Protein AF-0000000082577571 (afdb_homodimer)

Sequence (510 aa):
MIDPTLSTPAEVLAAARAIVASRYPDAIFALVAGSLMRGEGTAHSDLDLIVLHDRVEASRRESFVAGGVPVEAFVHDDETLAWAIDVAATRGRPSLLALIAEATAIGRAPQRAARLKEAVAGILAKGPPPMPPAQLDALRYAITDAVQDLRGARGEAEPLAIGVLLYPLLAELALRGRGQWNATGKWVPRALARIDGALAGRFDHAFRALFASGTADAVIALAERELAPHGGMRFDGDVQVASPAWRAPAGRFGAMIDPTLSTPAEVLAAARAIVASRYPDAIFALVAGSLMRGEGTAHSDLDLIVLHDRVEASRRESFVAGGVPVEAFVHDDETLAWAIDVAATRGRPSLLALIAEATAIGRAPQRAARLKEAVAGILAKGPPPMPPAQLDALRYAITDAVQDLRGARGEAEPLAIGVLLYPLLAELALRGRGQWNATGKWVPRALARIDGALAGRFDHAFRALFASGTADAVIALAERELAPHGGMRFDGDVQVASPAWRAPAGRFGA

Nearest PDB structures (foldseek):
  6p06-assembly1_A  TM=6.325E-01  e=1.449E-07  Bacillus sp. (in: firmicutes)
  6un8-assembly1_A  TM=6.466E-01  e=3.088E-07  Staphylococcus aureus
  6nmm-assembly1_D  TM=6.406E-01  e=2.356E-07  Geobacillus stearothermophilus
  1kny-assembly1_B  TM=6.477E-01  e=8.169E-07  Staphylococcus aureus
  1kan-assembly1_B  TM=6.282E-01  e=4.862E-06  Staphylococcus aureus

Radius of gyration: 24.83 Å; Cα contacts (8 Å, |Δi|>4): 923; chains: 2; bounding box: 46×74×55 Å

Solvent-accessible surface area (backbone atoms only — not comparable to full-atom values): 26220 Å² total; per-residue (Å²): 116,43,56,83,68,67,71,41,45,68,51,46,49,52,51,50,51,51,49,41,55,71,76,41,68,75,42,45,30,34,32,43,25,45,42,44,60,69,65,64,49,53,88,69,43,42,40,36,34,39,37,32,29,84,71,59,81,44,34,33,40,37,25,33,66,55,91,42,36,41,33,38,37,40,38,26,18,67,27,34,43,49,30,51,50,50,51,29,41,73,70,20,41,45,65,68,44,50,45,50,42,68,29,47,76,46,69,82,42,60,67,53,49,50,48,35,26,50,53,37,40,49,49,59,71,71,37,34,70,77,72,53,66,70,57,50,51,51,50,35,29,52,47,35,51,40,48,45,49,52,76,64,45,54,82,66,58,24,34,36,35,31,45,42,57,37,50,60,55,51,48,37,48,60,24,41,71,70,51,37,52,38,65,59,40,55,42,35,57,54,54,36,36,71,76,32,56,66,58,29,48,50,53,50,54,16,50,35,41,20,40,56,70,44,46,51,64,52,40,50,51,49,51,51,60,66,26,46,88,74,70,32,76,40,48,72,75,41,73,48,73,52,61,64,76,56,54,34,76,80,54,80,65,67,106,116,43,56,85,69,67,72,42,46,68,50,45,50,51,51,49,52,52,49,40,55,71,77,42,67,76,42,45,31,34,33,43,25,46,43,43,60,69,66,64,49,52,89,69,43,41,42,36,34,40,36,32,30,83,72,60,81,44,35,34,40,36,24,34,65,57,91,41,38,40,34,39,36,39,39,26,17,66,27,33,43,49,29,51,50,51,51,29,40,74,71,21,41,46,64,68,43,49,45,50,41,70,29,47,76,48,70,82,40,59,67,57,50,49,48,37,26,51,53,38,39,49,50,60,73,70,37,34,69,79,72,52,66,71,58,49,50,51,49,34,28,53,48,34,51,42,48,44,48,52,76,65,45,53,81,65,58,24,34,33,34,29,46,40,56,36,49,60,53,52,49,37,47,60,25,39,70,69,52,36,52,38,66,60,40,55,42,35,56,54,54,36,36,70,76,32,58,67,59,28,48,50,52,49,52,16,50,34,42,19,42,56,72,43,46,50,62,52,41,50,51,50,50,51,59,66,27,47,88,75,72,32,76,41,48,70,74,40,72,48,73,50,61,63,76,56,53,34,74,79,55,81,62,67,104

pLDDT: mean 92.27, std 10.26, range [29.08, 98.75]

InterPro domains:
  IPR043519 Nucleotidyltransferase superfamily [G3DSA:3.30.460.10] (8-106)
  IPR043519 Nucleotidyltransferase superfamily [SSF81301] (5-82)

Secondary structure (DSSP, 8-state):
---TT--SHHHHHHHHHHHHHHH-TT-SEEEEESTTTTT---TT--EEEEEE-S--SS-EEEEEEETTEEEEEEEE-HHHHHHHHHHHHHTT--HHHHHHHHPEEEES-HHHHHHHHHHHHHHHHH-PPPPPHHHHHHHHHHHHHHHHHHHT--TTHHHHHHHHHHHHHHHHHHHHTTTPPP--TTHHHHHHHHH-HHHHHHHHHHHHHHHHH---HHHHHHHHHHHGGGTS---TTEEEEPPTT--PPTTSS--/---TT--SHHHHHHHHHHHHHHH-TT-SEEEEESTTTTT---TT--EEEEEE-S--SS-EEEEEEETTEEEEEEEE-HHHHHHHHHHHHHTT--HHHHHHHHPEEEES-HHHHHHHHHHHHHHHHH-PPPPPHHHHHHHHHHHHHHHHHHHT--TTHHHHHHHHHHHHHHHHHHHHTTTPPP--TTHHHHHHHHH-HHHHHHHHHHHHHHHHH---HHHHHHHHHHHGGGTS---TTEEEEPPTT--PPTTSS--

Organism: NCBI:txid68569

Foldseek 3Di:
DQPPPLQALVSVVVQVVVCCCVPPVQFQKKWWFWCSNVSNDDLPTAIEIETEHQDDPAWDWDWDADNSHIYIYTYYYPVNVVVVLVVCLQLLHCVSLVSLLPTDMDHDCVPVSVVVNVVSVVSQVVFHDADDPLRVLVLLAQLLVLLVCLVVPDDQVSLLVSLVSNLQSLLCLQARVVRHGGDDDPCSLVSQVVVPVVSSVLSVVQNCCCNVPVDNVSVSVSSQVSCVVVPGHDDPPDDDDDDPVPDDDPDPPHD/DQPPPLQALVSVVVQVVVCCCVPPVQFQKKWWFWCSNVSNDDLPTAIEIETEHQDDPAWDWDWDADNRHIYIYTYYYPVRLVVVLVVCLQLLHCVSLVSLLPTDMDHDCVPVSVVVNVVSVVSQVVFHDADDPLRVLVLLAQLLVLLVCLVVPDDQVSLLVSLVSNLQSLLCLQARVVRHGGDDDPCSLVSQVVVPVVSSVLSVVQSCCCNVPNDNVSVSVSSQVSCVVVPGHDDPPDDDDDDPVPDDDPDPPHD

Structure (mmCIF, N/CA/C/O backbone):
data_AF-0000000082577571-model_v1
#
loop_
_entity.id
_entity.type
_entity.pdbx_description
1 polymer 'Putative nucleotidyltransferase'
#
loop_
_atom_site.group_PDB
_atom_site.id
_atom_site.type_symbol
_atom_site.label_atom_id
_atom_site.label_alt_id
_atom_site.label_comp_id
_atom_site.label_asym_id
_atom_site.label_entity_id
_atom_site.label_seq_id
_atom_site.pdbx_PDB_ins_code
_atom_site.Cartn_x
_atom_site.Cartn_y
_atom_site.Cartn_z
_atom_site.occupancy
_atom_site.B_iso_or_equiv
_atom_site.auth_seq_id
_atom_site.auth_comp_id
_atom_site.auth_asym_id
_atom_site.auth_atom_id
_atom_site.pdbx_PDB_model_num
ATOM 1 N N . MET A 1 1 ? 14.289 -19.016 -21.547 1 29.08 1 MET A N 1
ATOM 2 C CA . MET A 1 1 ? 13.07 -18.969 -22.359 1 29.08 1 MET A CA 1
ATOM 3 C C . MET A 1 1 ? 12.133 -20.109 -22 1 29.08 1 MET A C 1
ATOM 5 O O . MET A 1 1 ? 12.57 -21.25 -21.859 1 29.08 1 MET A O 1
ATOM 9 N N . ILE A 1 2 ? 11.078 -19.844 -21.219 1 40.72 2 ILE A N 1
ATOM 10 C CA . ILE A 1 2 ? 10.195 -20.969 -20.984 1 40.72 2 ILE A CA 1
ATOM 11 C C . ILE A 1 2 ? 10.125 -21.844 -22.25 1 40.72 2 ILE A C 1
ATOM 13 O O . ILE A 1 2 ? 10.211 -21.312 -23.375 1 40.72 2 ILE A O 1
ATOM 17 N N . ASP A 1 3 ? 10.258 -23.047 -22.234 1 46.09 3 ASP A N 1
ATOM 18 C CA . ASP A 1 3 ? 9.938 -23.906 -23.375 1 46.09 3 ASP A CA 1
ATOM 19 C C . ASP A 1 3 ? 8.57 -23.547 -23.953 1 46.09 3 ASP A C 1
ATOM 21 O O . ASP A 1 3 ? 7.547 -23.703 -23.297 1 46.09 3 ASP A O 1
ATOM 25 N N . PRO A 1 4 ? 8.414 -22.5 -24.859 1 50.41 4 PRO A N 1
ATOM 26 C CA . PRO A 1 4 ? 7.184 -22.266 -25.625 1 50.41 4 PRO A CA 1
ATOM 27 C C . PRO A 1 4 ? 6.293 -23.5 -25.688 1 50.41 4 PRO A C 1
ATOM 29 O O . PRO A 1 4 ? 5.164 -23.438 -26.172 1 50.41 4 PRO A O 1
ATOM 32 N N . THR A 1 5 ? 6.773 -24.594 -25.141 1 54.16 5 THR A N 1
ATOM 33 C CA . THR A 1 5 ? 6.281 -25.875 -25.625 1 54.16 5 THR A CA 1
ATOM 34 C C . THR A 1 5 ? 5.156 -26.391 -24.719 1 54.16 5 THR A C 1
ATOM 36 O O . THR A 1 5 ? 4.504 -27.391 -25.047 1 54.16 5 THR A O 1
ATOM 39 N N . LEU A 1 6 ? 5.184 -25.703 -23.375 1 61.5 6 LEU A N 1
ATOM 40 C CA . LEU A 1 6 ? 4.031 -26.344 -22.734 1 61.5 6 LEU A CA 1
ATOM 41 C C . LEU A 1 6 ? 2.729 -25.703 -23.234 1 61.5 6 LEU A C 1
ATOM 43 O O . LEU A 1 6 ? 2.428 -24.562 -22.906 1 61.5 6 LEU A O 1
ATOM 47 N N . SER A 1 7 ? 2.176 -26.312 -24.156 1 68.31 7 SER A N 1
ATOM 48 C CA . SER A 1 7 ? 1.103 -25.703 -24.922 1 68.31 7 SER A CA 1
ATOM 49 C C . SER A 1 7 ? -0.259 -26.25 -24.516 1 68.31 7 SER A C 1
ATOM 51 O O . SER A 1 7 ? -1.289 -25.609 -24.75 1 68.31 7 SER A O 1
ATOM 53 N N . THR A 1 8 ? -0.121 -27.453 -23.719 1 80 8 THR A N 1
ATOM 54 C CA . THR A 1 8 ? -1.415 -28.031 -23.375 1 80 8 THR A CA 1
ATOM 55 C C . THR A 1 8 ? -1.542 -28.219 -21.859 1 80 8 THR A C 1
ATOM 57 O O . THR A 1 8 ? -0.54 -28.375 -21.172 1 80 8 THR A O 1
ATOM 60 N N . PRO A 1 9 ? -2.693 -28.141 -21.391 1 83.25 9 PRO A N 1
ATOM 61 C CA . PRO A 1 9 ? -2.918 -28.391 -19.953 1 83.25 9 PRO A CA 1
ATOM 62 C C . PRO A 1 9 ? -2.328 -29.719 -19.5 1 83.25 9 PRO A C 1
ATOM 64 O O . PRO A 1 9 ? -1.818 -29.828 -18.375 1 83.25 9 PRO A O 1
ATOM 67 N N . ALA A 1 10 ? -2.395 -30.703 -20.312 1 87.06 10 ALA A N 1
ATOM 68 C CA . ALA A 1 10 ? -1.856 -32 -19.953 1 87.06 10 ALA A CA 1
ATOM 69 C C . ALA A 1 10 ? -0.346 -31.953 -19.75 1 87.06 10 ALA A C 1
ATOM 71 O O . ALA A 1 10 ? 0.191 -32.594 -18.844 1 87.06 10 ALA A O 1
ATOM 72 N N . GLU A 1 11 ? 0.324 -31.188 -20.641 1 88.12 11 GLU A N 1
ATOM 73 C CA . GLU A 1 11 ? 1.77 -31.031 -20.516 1 88.12 11 GLU A CA 1
ATOM 74 C C . GLU A 1 11 ? 2.129 -30.25 -19.25 1 88.12 11 GLU A C 1
ATOM 76 O O . GLU A 1 11 ? 3.113 -30.562 -18.578 1 88.12 11 GLU A O 1
ATOM 81 N N . VAL A 1 12 ? 1.308 -29.281 -19 1 88.94 12 VAL A N 1
ATOM 82 C CA . VAL A 1 12 ? 1.514 -28.469 -17.797 1 88.94 12 VAL A CA 1
ATOM 83 C C . VAL A 1 12 ? 1.359 -29.344 -16.562 1 88.94 12 VAL A C 1
ATOM 85 O O . VAL A 1 12 ? 2.174 -29.266 -15.633 1 88.94 12 VAL A O 1
ATOM 88 N N . LEU A 1 13 ? 0.396 -30.203 -16.562 1 91.88 13 LEU A N 1
ATOM 89 C CA . LEU A 1 13 ? 0.137 -31.094 -15.422 1 91.88 13 LEU A CA 1
ATOM 90 C C . LEU A 1 13 ? 1.27 -32.094 -15.25 1 91.88 13 LEU A C 1
ATOM 92 O O . LEU A 1 13 ? 1.666 -32.406 -14.125 1 91.88 13 LEU A O 1
ATOM 96 N N . ALA A 1 14 ? 1.747 -32.594 -16.344 1 92.38 14 ALA A N 1
ATOM 97 C CA . ALA A 1 14 ? 2.867 -33.531 -16.281 1 92.38 14 ALA A CA 1
ATOM 98 C C . ALA A 1 14 ? 4.109 -32.844 -15.703 1 92.38 14 ALA A C 1
ATOM 100 O O . ALA A 1 14 ? 4.812 -33.438 -14.883 1 92.38 14 ALA A O 1
ATOM 101 N N . ALA A 1 15 ? 4.316 -31.656 -16.156 1 91.56 15 ALA A N 1
ATOM 102 C CA . ALA A 1 15 ? 5.441 -30.891 -15.625 1 91.56 15 ALA A CA 1
ATOM 103 C C . ALA A 1 15 ? 5.27 -30.641 -14.125 1 91.56 15 ALA A C 1
ATOM 105 O O . ALA A 1 15 ? 6.219 -30.781 -13.352 1 91.56 15 ALA A O 1
ATOM 106 N N . ALA A 1 16 ? 4.086 -30.281 -13.742 1 94.44 16 ALA A N 1
ATOM 107 C CA . ALA A 1 16 ? 3.791 -30.031 -12.328 1 94.44 16 ALA A CA 1
ATOM 108 C C . ALA A 1 16 ? 4.027 -31.297 -11.492 1 94.44 16 ALA A C 1
ATOM 110 O O . ALA A 1 16 ? 4.613 -31.219 -10.406 1 94.44 16 ALA A O 1
ATOM 111 N N . ARG A 1 17 ? 3.604 -32.438 -11.977 1 95.19 17 ARG A N 1
ATOM 112 C CA . ARG A 1 17 ? 3.793 -33.688 -11.273 1 95.19 17 ARG A CA 1
ATOM 113 C C . ARG A 1 17 ? 5.277 -34 -11.078 1 95.19 17 ARG A C 1
ATOM 115 O O . ARG A 1 17 ? 5.688 -34.438 -10 1 95.19 17 ARG A O 1
ATOM 122 N N . ALA A 1 18 ? 5.988 -33.719 -12.109 1 95.38 18 ALA A N 1
ATOM 123 C CA . ALA A 1 18 ? 7.426 -33.969 -12.039 1 95.38 18 ALA A CA 1
ATOM 124 C C . ALA A 1 18 ? 8.086 -33.062 -11.016 1 95.38 18 ALA A C 1
ATOM 126 O O . ALA A 1 18 ? 8.945 -33.5 -10.242 1 95.38 18 ALA A O 1
ATOM 127 N N . ILE A 1 19 ? 7.715 -31.844 -11.016 1 95.69 19 ILE A N 1
ATOM 128 C CA . ILE A 1 19 ? 8.266 -30.859 -10.094 1 95.69 19 ILE A CA 1
ATOM 129 C C . ILE A 1 19 ? 7.926 -31.25 -8.664 1 95.69 19 ILE A C 1
ATOM 131 O O . ILE A 1 19 ? 8.797 -31.234 -7.785 1 95.69 19 ILE A O 1
ATOM 135 N N . VAL A 1 20 ? 6.695 -31.594 -8.375 1 96.12 20 VAL A N 1
ATOM 136 C CA . VAL A 1 20 ? 6.25 -31.953 -7.027 1 96.12 20 VAL A CA 1
ATOM 137 C C . VAL A 1 20 ? 7 -33.219 -6.555 1 96.12 20 VAL A C 1
ATOM 139 O O . VAL A 1 20 ? 7.453 -33.25 -5.41 1 96.12 20 VAL A O 1
ATOM 142 N N . ALA A 1 21 ? 7.145 -34.156 -7.418 1 95.56 21 ALA A N 1
ATOM 143 C CA . ALA A 1 21 ? 7.82 -35.406 -7.074 1 95.56 21 ALA A CA 1
ATOM 144 C C . ALA A 1 21 ? 9.281 -35.156 -6.711 1 95.56 21 ALA A C 1
ATOM 146 O O . ALA A 1 21 ? 9.82 -35.781 -5.812 1 95.56 21 ALA A O 1
ATOM 147 N N . SER A 1 22 ? 9.906 -34.25 -7.359 1 95.75 22 SER A N 1
ATOM 148 C CA . SER A 1 22 ? 11.336 -34.031 -7.168 1 95.75 22 SER A CA 1
ATOM 149 C C . SER A 1 22 ? 11.586 -33.062 -6.008 1 95.75 22 SER A C 1
ATOM 151 O O . SER A 1 22 ? 12.469 -33.281 -5.18 1 95.75 22 SER A O 1
ATOM 153 N N . ARG A 1 23 ? 10.805 -32.062 -5.871 1 96.06 23 ARG A N 1
ATOM 154 C CA . ARG A 1 23 ? 11.109 -30.984 -4.926 1 96.06 23 ARG A CA 1
ATOM 155 C C . ARG A 1 23 ? 10.305 -31.141 -3.639 1 96.06 23 ARG A C 1
ATOM 157 O O . ARG A 1 23 ? 10.711 -30.656 -2.582 1 96.06 23 ARG A O 1
ATOM 164 N N . TYR A 1 24 ? 9.203 -31.75 -3.746 1 97.06 24 TYR A N 1
ATOM 165 C CA . TYR A 1 24 ? 8.32 -31.891 -2.594 1 97.06 24 TYR A CA 1
ATOM 166 C C . TYR A 1 24 ? 7.852 -33.344 -2.447 1 97.06 24 TYR A C 1
ATOM 168 O O . TYR A 1 24 ? 6.652 -33.594 -2.373 1 97.06 24 TYR A O 1
ATOM 176 N N . PRO A 1 25 ? 8.695 -34.281 -2.281 1 95.38 25 PRO A N 1
ATOM 177 C CA . PRO A 1 25 ? 8.328 -35.688 -2.266 1 95.38 25 PRO A CA 1
ATOM 178 C C . PRO A 1 25 ? 7.422 -36.062 -1.087 1 95.38 25 PRO A C 1
ATOM 180 O O . PRO A 1 25 ? 6.652 -37.031 -1.166 1 95.38 25 PRO A O 1
ATOM 183 N N . ASP A 1 26 ? 7.398 -35.25 -0.063 1 95.25 26 ASP A N 1
ATOM 184 C CA . ASP A 1 26 ? 6.637 -35.594 1.137 1 95.25 26 ASP A CA 1
ATOM 185 C C . ASP A 1 26 ? 5.312 -34.844 1.182 1 95.25 26 ASP A C 1
ATOM 187 O O . ASP A 1 26 ? 4.605 -34.875 2.191 1 95.25 26 ASP A O 1
ATOM 191 N N . ALA A 1 27 ? 4.992 -34.156 0.157 1 96.69 27 ALA A N 1
ATOM 192 C CA . ALA A 1 27 ? 3.732 -33.438 0.117 1 96.69 27 ALA A CA 1
ATOM 193 C C . ALA A 1 27 ? 2.541 -34.375 0.156 1 96.69 27 ALA A C 1
ATOM 195 O O . ALA A 1 27 ? 2.57 -35.438 -0.464 1 96.69 27 ALA A O 1
ATOM 196 N N . ILE A 1 28 ? 1.492 -34.031 0.86 1 95.38 28 ILE A N 1
ATOM 197 C CA . ILE A 1 28 ? 0.239 -34.781 0.84 1 95.38 28 ILE A CA 1
ATOM 198 C C . ILE A 1 28 ? -0.412 -34.656 -0.536 1 95.38 28 ILE A C 1
ATOM 2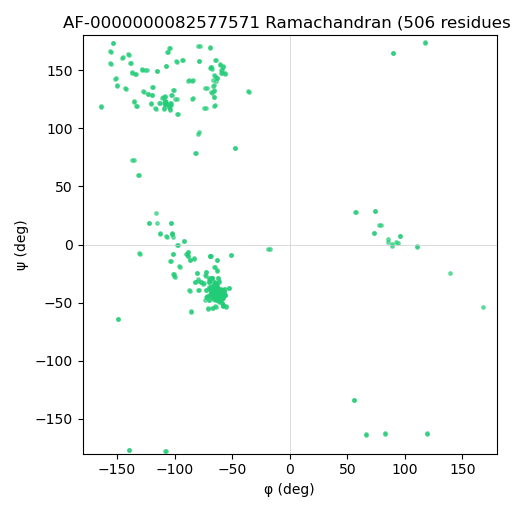00 O O . ILE A 1 28 ? -0.717 -35.656 -1.177 1 95.38 28 ILE A O 1
ATOM 204 N N . PHE A 1 29 ? -0.589 -33.5 -0.932 1 96.12 29 PHE A N 1
ATOM 205 C CA . PHE A 1 29 ? -1.029 -33.188 -2.285 1 96.12 29 PHE A CA 1
ATOM 206 C C . PHE A 1 29 ? -0.547 -31.797 -2.701 1 96.12 29 PHE A C 1
ATOM 208 O O . PHE A 1 29 ? 0.044 -31.078 -1.898 1 96.12 29 PHE A O 1
ATOM 215 N N . ALA A 1 30 ? -0.778 -31.469 -3.953 1 97.38 30 ALA A N 1
ATOM 216 C CA . ALA A 1 30 ? -0.509 -30.141 -4.5 1 97.38 30 ALA A CA 1
ATOM 217 C C . ALA A 1 30 ? -1.652 -29.688 -5.395 1 97.38 30 ALA A C 1
ATOM 219 O O . ALA A 1 30 ? -2.369 -30.5 -5.977 1 97.38 30 ALA A O 1
ATOM 220 N N . LEU A 1 31 ? -1.828 -28.453 -5.398 1 96.81 31 LEU A N 1
ATOM 221 C CA . LEU A 1 31 ? -2.787 -27.797 -6.289 1 96.81 31 LEU A CA 1
ATOM 222 C C . LEU A 1 31 ? -2.072 -27.016 -7.375 1 96.81 31 LEU A C 1
ATOM 224 O O . LEU A 1 31 ? -1.201 -26.188 -7.078 1 96.81 31 LEU A O 1
ATOM 228 N N . VAL A 1 32 ? -2.463 -27.297 -8.602 1 95.44 32 VAL A N 1
ATOM 229 C CA . VAL A 1 32 ? -1.821 -26.672 -9.758 1 95.44 32 VAL A CA 1
ATOM 230 C C . VAL A 1 32 ? -2.775 -25.672 -10.398 1 95.44 32 VAL A C 1
ATOM 232 O O . VAL A 1 32 ? -3.912 -26.016 -10.742 1 95.44 32 VAL A O 1
ATOM 235 N N . ALA A 1 33 ? -2.32 -24.484 -10.445 1 92.19 33 ALA A N 1
ATOM 236 C CA . ALA A 1 33 ? -3.127 -23.422 -11.047 1 92.19 33 ALA A CA 1
ATOM 237 C C . ALA A 1 33 ? -2.264 -22.484 -11.875 1 92.19 33 ALA A C 1
ATOM 239 O O . ALA A 1 33 ? -1.093 -22.781 -12.141 1 92.19 33 ALA A O 1
ATOM 240 N N . GLY A 1 34 ? -2.912 -21.422 -12.414 1 83.62 34 GLY A N 1
ATOM 241 C CA . GLY A 1 34 ? -2.213 -20.422 -13.203 1 83.62 34 GLY A CA 1
ATOM 242 C C . GLY A 1 34 ? -2.693 -20.344 -14.641 1 83.62 34 GLY A C 1
ATOM 243 O O . GLY A 1 34 ? -3.49 -21.172 -15.07 1 83.62 34 GLY A O 1
ATOM 244 N N . SER A 1 35 ? -2.158 -19.375 -15.273 1 79.38 35 SER A N 1
ATOM 245 C CA . SER A 1 35 ? -2.625 -19.078 -16.625 1 79.38 35 SER A CA 1
ATOM 246 C C . SER A 1 35 ? -2.258 -20.203 -17.594 1 79.38 35 SER A C 1
ATOM 248 O O . SER A 1 35 ? -2.961 -20.438 -18.578 1 79.38 35 SER A O 1
ATOM 250 N N . LEU A 1 36 ? -1.186 -20.891 -17.328 1 76.81 36 LEU A N 1
ATOM 251 C CA . LEU A 1 36 ? -0.777 -22.016 -18.172 1 76.81 36 LEU A CA 1
ATOM 252 C C . LEU A 1 36 ? -1.822 -23.125 -18.141 1 76.81 36 LEU A C 1
ATOM 254 O O . LEU A 1 36 ? -2.115 -23.734 -19.172 1 76.81 36 LEU A O 1
ATOM 258 N N . MET A 1 37 ? -2.365 -23.266 -16.984 1 79.25 37 MET A N 1
ATOM 259 C CA . MET A 1 37 ? -3.357 -24.328 -16.812 1 79.25 37 MET A CA 1
ATOM 260 C C . MET A 1 37 ? -4.664 -23.969 -17.516 1 79.25 37 MET A C 1
ATOM 262 O O . MET A 1 37 ? -5.402 -24.844 -17.953 1 79.25 37 MET A O 1
ATOM 266 N N . ARG A 1 38 ? -4.871 -22.625 -17.703 1 74.75 38 ARG A N 1
ATOM 267 C CA . ARG A 1 38 ? -6.109 -22.172 -18.312 1 74.75 38 ARG A CA 1
ATOM 268 C C . ARG A 1 38 ? -5.957 -22.047 -19.828 1 74.75 38 ARG A C 1
ATOM 270 O O . ARG A 1 38 ? -6.898 -21.672 -20.531 1 74.75 38 ARG A O 1
ATOM 277 N N . GLY A 1 39 ? -4.844 -22.406 -20.297 1 71.19 39 GLY A N 1
ATOM 278 C CA . GLY A 1 39 ? -4.605 -22.266 -21.719 1 71.19 39 GLY A CA 1
ATOM 279 C C . GLY A 1 39 ? -4.387 -20.812 -22.141 1 71.19 39 GLY A C 1
ATOM 280 O O . GLY A 1 39 ? -4.523 -20.484 -23.328 1 71.19 39 GLY A O 1
ATOM 281 N N . GLU A 1 40 ? -4.242 -19.938 -21.234 1 68.94 40 GLU A N 1
ATOM 282 C CA . GLU A 1 40 ? -4.047 -18.516 -21.484 1 68.94 40 GLU A CA 1
ATOM 283 C C . GLU A 1 40 ? -2.588 -18.109 -21.297 1 68.94 40 GLU A C 1
ATOM 285 O O . GLU A 1 40 ? -2.281 -16.938 -21.125 1 68.94 40 GLU A O 1
ATOM 290 N N . GLY A 1 41 ? -1.804 -19.078 -21.328 1 66 41 GLY A N 1
ATOM 291 C CA . GLY A 1 41 ? -0.398 -18.859 -21.031 1 66 41 GLY A CA 1
ATOM 292 C C . GLY A 1 41 ? 0.315 -18.031 -22.078 1 66 41 GLY A C 1
ATOM 293 O O . GLY A 1 41 ? -0.039 -18.078 -23.266 1 66 41 GLY A O 1
ATOM 294 N N . THR A 1 42 ? 1.012 -17.031 -21.547 1 66.5 42 THR A N 1
ATOM 295 C CA . THR A 1 42 ? 1.965 -16.312 -22.391 1 66.5 42 THR A CA 1
ATOM 296 C C . THR A 1 42 ? 3.395 -16.75 -22.062 1 66.5 42 THR A C 1
ATOM 298 O O . THR A 1 42 ? 3.617 -17.562 -21.188 1 66.5 42 THR A O 1
ATOM 301 N N . ALA A 1 43 ? 4.305 -16.328 -22.922 1 64.31 43 ALA A N 1
ATOM 302 C CA . ALA A 1 43 ? 5.719 -16.625 -22.719 1 64.31 43 ALA A CA 1
ATOM 303 C C . ALA A 1 43 ? 6.172 -16.25 -21.312 1 64.31 43 ALA A C 1
ATOM 305 O O . ALA A 1 43 ? 7.199 -16.734 -20.844 1 64.31 43 ALA A O 1
ATOM 306 N N . HIS A 1 44 ? 5.289 -15.562 -20.578 1 68.5 44 HIS A N 1
ATOM 307 C CA . HIS A 1 44 ? 5.723 -15.047 -19.281 1 68.5 44 HIS A CA 1
ATOM 308 C C . HIS A 1 44 ? 4.84 -15.578 -18.156 1 68.5 44 HIS A C 1
ATOM 310 O O . HIS A 1 44 ? 4.902 -15.078 -17.031 1 68.5 44 HIS A O 1
ATOM 316 N N . SER A 1 45 ? 4.176 -16.625 -18.531 1 77.75 45 SER A N 1
ATOM 317 C CA . SER A 1 45 ? 3.279 -17.172 -17.531 1 77.75 45 SER A CA 1
ATOM 318 C C . SER A 1 45 ? 4.02 -18.109 -16.578 1 77.75 45 SER A C 1
ATOM 320 O O . SER A 1 45 ? 4.992 -18.766 -16.969 1 77.75 45 SER A O 1
ATOM 322 N N . ASP A 1 46 ? 3.6 -17.984 -15.328 1 82.88 46 ASP A N 1
ATOM 323 C CA . ASP A 1 46 ? 4.18 -18.891 -14.336 1 82.88 46 ASP A CA 1
ATOM 324 C C . ASP A 1 46 ? 3.168 -19.938 -13.898 1 82.88 46 ASP A C 1
ATOM 326 O O . ASP A 1 46 ? 1.981 -19.844 -14.211 1 82.88 46 ASP A O 1
ATOM 330 N N . LEU A 1 47 ? 3.768 -21.078 -13.477 1 90.19 47 LEU A N 1
ATOM 331 C CA . LEU A 1 47 ? 2.996 -22.125 -12.82 1 90.19 47 LEU A CA 1
ATOM 332 C C . LEU A 1 47 ? 2.848 -21.828 -11.328 1 90.19 47 LEU A C 1
ATOM 334 O O . LEU A 1 47 ? 3.84 -21.578 -10.641 1 90.19 47 LEU A O 1
ATOM 338 N N . ASP A 1 48 ? 1.601 -21.812 -10.859 1 94.25 48 ASP A N 1
ATOM 339 C CA . ASP A 1 48 ? 1.35 -21.641 -9.43 1 94.25 48 ASP A CA 1
ATOM 340 C C . ASP A 1 48 ? 1.068 -22.984 -8.766 1 94.25 48 ASP A C 1
ATOM 342 O O . ASP A 1 48 ? 0.207 -23.734 -9.219 1 94.25 48 ASP A O 1
ATOM 346 N N . LEU A 1 49 ? 1.831 -23.25 -7.762 1 96.19 49 LEU A N 1
ATOM 347 C CA . LEU A 1 49 ? 1.665 -24.484 -7 1 96.19 49 LEU A CA 1
ATOM 348 C C . LEU A 1 49 ? 1.347 -24.188 -5.539 1 96.19 49 LEU A C 1
ATOM 350 O O . LEU A 1 49 ? 1.99 -23.328 -4.922 1 96.19 49 LEU A O 1
ATOM 354 N N . ILE A 1 50 ? 0.348 -24.766 -5.043 1 97.44 50 ILE A N 1
ATOM 355 C CA . ILE A 1 50 ? 0.151 -24.828 -3.598 1 97.44 50 ILE A CA 1
ATOM 356 C C . ILE A 1 50 ? 0.492 -26.234 -3.096 1 97.44 50 ILE A C 1
ATOM 358 O O . ILE A 1 50 ? -0.122 -27.219 -3.516 1 97.44 50 ILE A O 1
ATOM 362 N N . VAL A 1 51 ? 1.443 -26.312 -2.266 1 97.75 51 VAL A N 1
ATOM 363 C CA . VAL A 1 51 ? 1.936 -27.594 -1.771 1 97.75 51 VAL A CA 1
ATOM 364 C C . VAL A 1 51 ? 1.533 -27.781 -0.31 1 97.75 51 VAL A C 1
ATOM 366 O O . VAL A 1 51 ? 1.872 -26.953 0.541 1 97.75 51 VAL A O 1
ATOM 369 N N . LEU A 1 52 ? 0.854 -28.828 -0.028 1 97.19 52 LEU A N 1
ATOM 370 C CA . LEU A 1 52 ? 0.393 -29.094 1.33 1 97.19 52 LEU A CA 1
ATOM 371 C C . LEU A 1 52 ? 1.184 -30.234 1.954 1 97.19 52 LEU A C 1
ATOM 373 O O . LEU A 1 52 ? 1.21 -31.344 1.415 1 97.19 52 LEU A O 1
ATOM 377 N N . HIS A 1 53 ? 1.781 -29.953 3.027 1 96.31 53 HIS A N 1
ATOM 378 C CA . HIS A 1 53 ? 2.488 -30.922 3.846 1 96.31 53 HIS A CA 1
ATOM 379 C C . HIS A 1 53 ? 1.707 -31.25 5.113 1 96.31 53 HIS A C 1
ATOM 381 O O . HIS A 1 53 ? 0.742 -30.562 5.449 1 96.31 53 HIS A O 1
ATOM 387 N N . ASP A 1 54 ? 2.172 -32.312 5.688 1 94.31 54 ASP A N 1
ATOM 388 C CA . ASP A 1 54 ? 1.59 -32.656 6.984 1 94.31 54 ASP A CA 1
ATOM 389 C C . ASP A 1 54 ? 1.888 -31.547 8 1 94.31 54 ASP A C 1
ATOM 391 O O . ASP A 1 54 ? 0.999 -31.125 8.75 1 94.31 54 ASP A O 1
ATOM 395 N N . ARG A 1 55 ? 3.098 -31.156 8.031 1 95.19 55 ARG A N 1
ATOM 396 C CA . ARG A 1 55 ? 3.545 -30.109 8.945 1 95.19 55 ARG A CA 1
ATOM 397 C C . ARG A 1 55 ? 4.723 -29.328 8.359 1 95.19 55 ARG A C 1
ATOM 399 O O . ARG A 1 55 ? 5.617 -29.922 7.754 1 95.19 55 ARG A O 1
ATOM 406 N N . VAL A 1 56 ? 4.668 -28 8.5 1 96.56 56 VAL A N 1
ATOM 407 C CA . VAL A 1 56 ? 5.816 -27.156 8.195 1 96.56 56 VAL A CA 1
ATOM 408 C C . VAL A 1 56 ? 6.117 -26.234 9.383 1 96.56 56 VAL A C 1
ATOM 410 O O . VAL A 1 56 ? 5.223 -25.922 10.164 1 96.56 56 VAL A O 1
ATOM 413 N N . GLU A 1 57 ? 7.344 -25.875 9.555 1 96.44 57 GLU A N 1
ATOM 414 C CA . GLU A 1 57 ? 7.699 -24.906 10.602 1 96.44 57 GLU A CA 1
ATOM 415 C C . GLU A 1 57 ? 7.043 -23.562 10.359 1 96.44 57 GLU A C 1
ATOM 417 O O . GLU A 1 57 ? 6.504 -22.938 11.281 1 96.44 57 GLU A O 1
ATOM 422 N N . ALA A 1 58 ? 7.09 -23.109 9.164 1 97.38 58 ALA A N 1
ATOM 423 C CA . ALA A 1 58 ? 6.473 -21.875 8.672 1 97.38 58 ALA A CA 1
ATOM 424 C C . ALA A 1 58 ? 6.117 -22 7.195 1 97.38 58 ALA A C 1
ATOM 426 O O . ALA A 1 58 ? 6.805 -22.688 6.434 1 97.38 58 ALA A O 1
ATOM 427 N N . SER A 1 59 ? 5.027 -21.422 6.871 1 97.69 59 SER A N 1
ATOM 428 C CA . SER A 1 59 ? 4.73 -21.391 5.441 1 97.69 59 SER A CA 1
ATOM 429 C C . SER A 1 59 ? 5.762 -20.547 4.684 1 97.69 59 SER A C 1
ATOM 431 O O . SER A 1 59 ? 6.469 -19.734 5.277 1 97.69 59 SER A O 1
ATOM 433 N N . ARG A 1 60 ? 5.84 -20.797 3.418 1 97.5 60 ARG A N 1
ATOM 434 C CA . ARG A 1 60 ? 6.789 -20.047 2.607 1 97.5 60 ARG A CA 1
ATOM 435 C C . ARG A 1 60 ? 6.352 -20.016 1.145 1 97.5 60 ARG A C 1
ATOM 437 O O . ARG A 1 60 ? 5.598 -20.875 0.698 1 97.5 60 ARG A O 1
ATOM 444 N N . ARG A 1 61 ? 6.809 -19.016 0.447 1 97.12 61 ARG A N 1
ATOM 445 C CA . ARG A 1 61 ? 6.699 -18.906 -1.004 1 97.12 61 ARG A CA 1
ATOM 446 C C . ARG A 1 61 ? 8.062 -19.062 -1.668 1 97.12 61 ARG A C 1
ATOM 448 O O . ARG A 1 61 ? 9.023 -18.391 -1.287 1 97.12 61 ARG A O 1
ATOM 455 N N . GLU A 1 62 ? 8.109 -19.953 -2.596 1 97.12 62 GLU A N 1
ATOM 456 C CA . GLU A 1 62 ? 9.328 -20.203 -3.367 1 97.12 62 GLU A CA 1
ATOM 457 C C . GLU A 1 62 ? 9.102 -19.953 -4.852 1 97.12 62 GLU A C 1
ATOM 459 O O . GLU A 1 62 ? 8.047 -20.297 -5.398 1 97.12 62 GLU A O 1
ATOM 464 N N . SER A 1 63 ? 10.023 -19.297 -5.43 1 96.5 63 SER A N 1
ATOM 465 C CA . SER A 1 63 ? 10 -19.094 -6.875 1 96.5 63 SER A CA 1
ATOM 466 C C . SER A 1 63 ? 11.266 -19.625 -7.527 1 96.5 63 SER A C 1
ATOM 468 O O . SER A 1 63 ? 12.375 -19.375 -7.055 1 96.5 63 SER A O 1
ATOM 470 N N . PHE A 1 64 ? 11.078 -20.438 -8.57 1 95.88 64 PHE A N 1
ATOM 471 C CA . PHE A 1 64 ? 12.203 -21.062 -9.25 1 95.88 64 PHE A CA 1
ATOM 472 C C . PHE A 1 64 ? 11.828 -21.422 -10.68 1 95.88 64 PHE A C 1
ATOM 474 O O . PHE A 1 64 ? 10.664 -21.328 -11.07 1 95.88 64 PHE A O 1
ATOM 481 N N . VAL A 1 65 ? 12.867 -21.734 -11.438 1 93.69 65 VAL A N 1
ATOM 482 C CA . VAL A 1 65 ? 12.656 -22.219 -12.805 1 93.69 65 VAL A CA 1
ATOM 483 C C . VAL A 1 65 ? 12.969 -23.703 -12.875 1 93.69 65 VAL A C 1
ATOM 485 O O . VAL A 1 65 ? 14.039 -24.141 -12.438 1 93.69 65 VAL A O 1
ATOM 488 N N . ALA A 1 66 ? 12.016 -24.422 -13.25 1 91.19 66 ALA A N 1
ATOM 489 C CA . ALA A 1 66 ? 12.188 -25.859 -13.461 1 91.19 66 ALA A CA 1
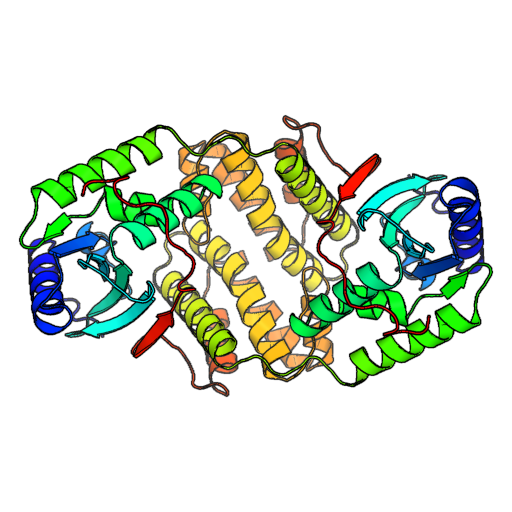ATOM 490 C C . ALA A 1 66 ? 11.859 -26.234 -14.898 1 91.19 66 ALA A C 1
ATOM 492 O O . ALA A 1 66 ? 10.742 -26.031 -15.367 1 91.19 66 ALA A O 1
ATOM 493 N N . GLY A 1 67 ? 12.836 -26.828 -15.602 1 85.81 67 GLY A N 1
ATOM 494 C CA . GLY A 1 67 ? 12.633 -27.188 -17 1 85.81 67 GLY A CA 1
ATOM 495 C C . GLY A 1 67 ? 12.242 -26 -17.859 1 85.81 67 GLY A C 1
ATOM 496 O O . GLY A 1 67 ? 11.383 -26.109 -18.734 1 85.81 67 GLY A O 1
ATOM 497 N N . GLY A 1 68 ? 12.633 -24.844 -17.5 1 85 68 GLY A N 1
ATOM 498 C CA . GLY A 1 68 ? 12.352 -23.656 -18.266 1 85 68 GLY A CA 1
ATOM 499 C C . GLY A 1 68 ? 11.039 -22.984 -17.891 1 85 68 GLY A C 1
ATOM 500 O O . GLY A 1 68 ? 10.688 -21.938 -18.422 1 85 68 GLY A O 1
ATOM 501 N N . VAL A 1 69 ? 10.359 -23.594 -16.953 1 85.81 69 VAL A N 1
ATOM 502 C CA . VAL A 1 69 ? 9.062 -23.078 -16.547 1 85.81 69 VAL A CA 1
ATOM 503 C C . VAL A 1 69 ? 9.188 -22.344 -15.219 1 85.81 69 VAL A C 1
ATOM 505 O O . VAL A 1 69 ? 9.641 -22.906 -14.227 1 85.81 69 VAL A O 1
ATOM 508 N N . PRO A 1 70 ? 8.852 -21.062 -15.227 1 92 70 PRO A N 1
ATOM 509 C CA . PRO A 1 70 ? 8.797 -20.391 -13.93 1 92 70 PRO A CA 1
ATOM 510 C C . PRO A 1 70 ? 7.699 -20.938 -13.023 1 92 70 PRO A C 1
ATOM 512 O O . PRO A 1 70 ? 6.57 -21.141 -13.469 1 92 70 PRO A O 1
ATOM 515 N N . VAL A 1 71 ? 8.062 -21.203 -11.781 1 94.19 71 VAL A N 1
ATOM 516 C CA . VAL A 1 71 ? 7.133 -21.781 -10.82 1 94.19 71 VAL A CA 1
ATOM 517 C C . VAL A 1 71 ? 7.098 -20.922 -9.547 1 94.19 71 VAL A C 1
ATOM 519 O O . VAL A 1 71 ? 8.141 -20.484 -9.062 1 94.19 71 VAL A O 1
ATOM 522 N N . GLU A 1 72 ? 5.965 -20.625 -9.117 1 95.81 72 GLU A N 1
ATOM 523 C CA . GLU A 1 72 ? 5.738 -20.078 -7.777 1 95.81 72 GLU A CA 1
ATOM 524 C C . GLU A 1 72 ? 5.039 -21.109 -6.883 1 95.81 72 GLU A C 1
ATOM 526 O O . GLU A 1 72 ? 3.906 -21.516 -7.16 1 95.81 72 GLU A O 1
ATOM 531 N N . ALA A 1 73 ? 5.734 -21.484 -5.855 1 97.12 73 ALA A N 1
ATOM 532 C CA . ALA A 1 73 ? 5.211 -22.531 -4.965 1 97.12 73 ALA A CA 1
ATOM 533 C C . ALA A 1 73 ? 4.891 -21.953 -3.586 1 97.12 73 ALA A C 1
ATOM 535 O O . ALA A 1 73 ? 5.746 -21.328 -2.949 1 97.12 73 ALA A O 1
ATOM 536 N N . PHE A 1 74 ? 3.658 -22.094 -3.195 1 98 74 PHE A N 1
ATOM 537 C CA . PHE A 1 74 ? 3.215 -21.75 -1.848 1 98 74 PHE A CA 1
ATOM 538 C C . PHE A 1 74 ? 3.162 -23 -0.965 1 98 74 PHE A C 1
ATOM 540 O O . PHE A 1 74 ? 2.297 -23.859 -1.146 1 98 74 PHE A O 1
ATOM 547 N N . VAL A 1 75 ? 4.031 -23.047 -0.011 1 98.31 75 VAL A N 1
ATOM 548 C CA . VAL A 1 75 ? 4.211 -24.25 0.797 1 98.31 75 VAL A CA 1
ATOM 549 C C . VAL A 1 75 ? 3.549 -24.062 2.16 1 98.31 75 VAL A C 1
ATOM 551 O O . VAL A 1 75 ? 3.887 -23.141 2.896 1 98.31 75 VAL A O 1
ATOM 554 N N . HIS A 1 76 ? 2.631 -24.969 2.42 1 97.94 76 HIS A N 1
ATOM 555 C CA . HIS A 1 76 ? 1.807 -24.828 3.617 1 97.94 76 HIS A CA 1
ATOM 556 C C . HIS A 1 76 ? 1.586 -26.188 4.285 1 97.94 76 HIS A C 1
ATOM 558 O O . HIS A 1 76 ? 1.853 -27.234 3.688 1 97.94 76 HIS A O 1
ATOM 564 N N . ASP A 1 77 ? 1.166 -26.172 5.492 1 96.69 77 ASP A N 1
ATOM 565 C CA . ASP A 1 77 ? 0.344 -27.219 6.102 1 96.69 77 ASP A CA 1
ATOM 566 C C . ASP A 1 77 ? -1.089 -26.734 6.309 1 96.69 77 ASP A C 1
ATOM 568 O O . ASP A 1 77 ? -1.448 -25.641 5.883 1 96.69 77 ASP A O 1
ATOM 572 N N . ASP A 1 78 ? -1.915 -27.547 6.887 1 95.38 78 ASP A N 1
ATOM 573 C CA . ASP A 1 78 ? -3.334 -27.234 7.027 1 95.38 78 ASP A CA 1
ATOM 574 C C . ASP A 1 78 ? -3.539 -25.938 7.82 1 95.38 78 ASP A C 1
ATOM 576 O O . ASP A 1 78 ? -4.359 -25.094 7.445 1 95.38 78 ASP A O 1
ATOM 580 N N . GLU A 1 79 ? -2.836 -25.75 8.859 1 96.81 79 GLU A N 1
ATOM 581 C CA . GLU A 1 79 ? -3.035 -24.625 9.758 1 96.81 79 GLU A CA 1
ATOM 582 C C . GLU A 1 79 ? -2.574 -23.312 9.125 1 96.81 79 GLU A C 1
ATOM 584 O O . GLU A 1 79 ? -3.248 -22.297 9.234 1 96.81 79 GLU A O 1
ATOM 589 N N . THR A 1 80 ? -1.386 -23.375 8.492 1 97.56 80 THR A N 1
ATOM 590 C CA . THR A 1 80 ? -0.87 -22.156 7.867 1 97.56 80 THR A CA 1
ATOM 591 C C . THR A 1 80 ? -1.718 -21.766 6.66 1 97.56 80 THR A C 1
ATOM 593 O O . THR A 1 80 ? -1.923 -20.578 6.395 1 97.56 80 THR A O 1
ATOM 596 N N . LEU A 1 81 ? -2.209 -22.75 5.93 1 97.38 81 LEU A N 1
ATOM 597 C CA . LEU A 1 81 ? -3.068 -22.453 4.785 1 97.38 81 LEU A CA 1
ATOM 598 C C . LEU A 1 81 ? -4.402 -21.875 5.242 1 97.38 81 LEU A C 1
ATOM 600 O O . LEU A 1 81 ? -4.895 -20.906 4.648 1 97.38 81 LEU A O 1
ATOM 604 N N . ALA A 1 82 ? -4.934 -22.469 6.273 1 96.81 82 ALA A N 1
ATOM 605 C CA . ALA A 1 82 ? -6.191 -21.953 6.816 1 96.81 82 ALA A CA 1
ATOM 606 C C . ALA A 1 82 ? -6.051 -20.5 7.254 1 96.81 82 ALA A C 1
ATOM 608 O O . ALA A 1 82 ? -6.938 -19.688 7 1 96.81 82 ALA A O 1
ATOM 609 N N . TRP A 1 83 ? -4.98 -20.234 7.855 1 97.06 83 TRP A N 1
ATOM 610 C CA . TRP A 1 83 ? -4.699 -18.875 8.266 1 97.06 83 TRP A CA 1
ATOM 611 C C . TRP A 1 83 ? -4.625 -17.938 7.062 1 97.06 83 TRP A C 1
ATOM 613 O O . TRP A 1 83 ? -5.219 -16.859 7.062 1 97.06 83 TRP A O 1
ATOM 623 N N . ALA A 1 84 ? -3.902 -18.297 6.082 1 97.44 84 ALA A N 1
ATOM 624 C CA . ALA A 1 84 ? -3.74 -17.5 4.875 1 97.44 84 ALA A CA 1
ATOM 625 C C . ALA A 1 84 ? -5.086 -17.25 4.199 1 97.44 84 ALA A C 1
ATOM 627 O O . ALA A 1 84 ? -5.348 -16.141 3.713 1 97.44 84 ALA A O 1
ATOM 628 N N . ILE A 1 85 ? -5.91 -18.25 4.191 1 97 85 ILE A N 1
ATOM 629 C CA . ILE A 1 85 ? -7.242 -18.141 3.602 1 97 85 ILE A CA 1
ATOM 630 C C . ILE A 1 85 ? -8.078 -17.141 4.398 1 97 85 ILE A C 1
ATOM 632 O O . ILE A 1 85 ? -8.727 -16.266 3.82 1 97 85 ILE A O 1
ATOM 636 N N . ASP A 1 86 ? -8.008 -17.25 5.684 1 95.88 86 ASP A N 1
ATOM 637 C CA . ASP A 1 86 ? -8.766 -16.344 6.551 1 95.88 86 ASP A CA 1
ATOM 638 C C . ASP A 1 86 ? -8.32 -14.898 6.363 1 95.88 86 ASP A C 1
ATOM 640 O O . ASP A 1 86 ? -9.148 -13.992 6.266 1 95.88 86 ASP A O 1
ATOM 644 N N . VAL A 1 87 ? -7.059 -14.758 6.309 1 96.19 87 VAL A N 1
ATOM 645 C CA . VAL A 1 87 ? -6.508 -13.414 6.145 1 96.19 87 VAL A CA 1
ATOM 646 C C . VAL A 1 87 ? -6.91 -12.852 4.785 1 96.19 87 VAL A C 1
ATOM 648 O O . VAL A 1 87 ? -7.34 -11.695 4.688 1 96.19 87 VAL A O 1
ATOM 651 N N . ALA A 1 88 ? -6.754 -13.625 3.76 1 96.56 88 ALA A N 1
ATOM 652 C CA . ALA A 1 88 ? -7.133 -13.188 2.42 1 96.56 88 ALA A CA 1
ATOM 653 C C . ALA A 1 88 ? -8.609 -12.797 2.365 1 96.56 88 ALA A C 1
ATOM 655 O O . ALA A 1 88 ? -8.961 -11.75 1.823 1 96.56 88 ALA A O 1
ATOM 656 N N . ALA A 1 89 ? -9.43 -13.594 2.969 1 96.19 89 ALA A N 1
ATOM 657 C CA . ALA A 1 89 ? -10.867 -13.344 2.975 1 96.19 89 ALA A CA 1
ATOM 658 C C . ALA A 1 89 ? -11.195 -12.07 3.758 1 96.19 89 ALA A C 1
ATOM 660 O O . ALA A 1 89 ? -11.984 -11.242 3.301 1 96.19 89 ALA A O 1
ATOM 661 N N . THR A 1 90 ? -10.586 -11.938 4.887 1 94.62 90 THR A N 1
ATOM 662 C CA . THR A 1 90 ? -10.836 -10.789 5.75 1 94.62 90 THR A CA 1
ATOM 663 C C . THR A 1 90 ? -10.414 -9.492 5.07 1 94.62 90 THR A C 1
ATOM 665 O O . THR A 1 90 ? -11.086 -8.469 5.199 1 94.62 90 THR A O 1
ATOM 668 N N . ARG A 1 91 ? -9.383 -9.562 4.301 1 93.69 91 ARG A N 1
ATOM 669 C CA . ARG A 1 91 ? -8.852 -8.383 3.633 1 93.69 91 ARG A CA 1
ATOM 670 C C . ARG A 1 91 ? -9.531 -8.164 2.283 1 93.69 91 ARG A C 1
ATOM 672 O O . ARG A 1 91 ? -9.242 -7.188 1.589 1 93.69 91 ARG A O 1
ATOM 679 N N . GLY A 1 92 ? -10.336 -9.117 1.949 1 96.62 92 GLY A N 1
ATOM 680 C CA . GLY A 1 92 ? -11.055 -9.023 0.688 1 96.62 92 GLY A CA 1
ATOM 681 C C . GLY A 1 92 ? -10.172 -9.281 -0.521 1 96.62 92 GLY A C 1
ATOM 682 O O . GLY A 1 92 ? -10.375 -8.68 -1.579 1 96.62 92 GLY A O 1
ATOM 683 N N . ARG A 1 93 ? -9.195 -10.023 -0.431 1 95.75 93 ARG A N 1
ATOM 684 C CA . ARG A 1 93 ? -8.281 -10.344 -1.521 1 95.75 93 ARG A CA 1
ATOM 685 C C . ARG A 1 93 ? -8.547 -11.75 -2.059 1 95.75 93 ARG A C 1
ATOM 687 O O . ARG A 1 93 ? -8.234 -12.742 -1.398 1 95.75 93 ARG A O 1
ATOM 694 N N . PRO A 1 94 ? -8.938 -11.859 -3.234 1 96.19 94 PRO A N 1
ATOM 695 C CA . PRO A 1 94 ? -9.422 -13.148 -3.725 1 96.19 94 PRO A CA 1
ATOM 696 C C . PRO A 1 94 ? -8.305 -14.008 -4.316 1 96.19 94 PRO A C 1
ATOM 698 O O . PRO A 1 94 ? -8.516 -15.195 -4.598 1 96.19 94 PRO A O 1
ATOM 701 N N . SER A 1 95 ? -7.137 -13.5 -4.484 1 92.81 95 SER A N 1
ATOM 702 C CA . SER A 1 95 ? -6.109 -14.125 -5.309 1 92.81 95 SER A CA 1
ATOM 703 C C . SER A 1 95 ? -5.836 -15.555 -4.852 1 92.81 95 SER A C 1
ATOM 705 O O . SER A 1 95 ? -5.93 -16.5 -5.645 1 92.81 95 SER A O 1
ATOM 707 N N . LEU A 1 96 ? -5.539 -15.766 -3.584 1 94.81 96 LEU A N 1
ATOM 708 C CA . LEU A 1 96 ? -5.242 -17.094 -3.059 1 94.81 96 LEU A CA 1
ATOM 709 C C . LEU A 1 96 ? -6.465 -18 -3.158 1 94.81 96 LEU A C 1
ATOM 711 O O . LEU A 1 96 ? -6.344 -19.172 -3.512 1 94.81 96 LEU A O 1
ATOM 715 N N . LEU A 1 97 ? -7.598 -17.453 -2.865 1 96.88 97 LEU A N 1
ATOM 716 C CA . LEU A 1 97 ? -8.844 -18.219 -2.92 1 96.88 97 LEU A CA 1
ATOM 717 C C . LEU A 1 97 ? -9.125 -18.688 -4.344 1 96.88 97 LEU A C 1
ATOM 719 O O . LEU A 1 97 ? -9.453 -19.859 -4.555 1 96.88 97 LEU A O 1
ATOM 723 N N . ALA A 1 98 ? -8.961 -17.781 -5.246 1 94.38 98 ALA A N 1
ATOM 724 C CA . ALA A 1 98 ? -9.188 -18.125 -6.648 1 94.38 98 ALA A CA 1
ATOM 725 C C . ALA A 1 98 ? -8.195 -19.188 -7.121 1 94.38 98 ALA A C 1
ATOM 727 O O . ALA A 1 98 ? -8.57 -20.125 -7.844 1 94.38 98 ALA A O 1
ATOM 728 N N . LEU A 1 99 ? -6.957 -19.062 -6.742 1 93.88 99 LEU A N 1
ATOM 729 C CA . LEU A 1 99 ? -5.93 -20.031 -7.086 1 93.88 99 LEU A CA 1
ATOM 730 C C . LEU A 1 99 ? -6.328 -21.438 -6.609 1 93.88 99 LEU A C 1
ATOM 732 O O . LEU A 1 99 ? -6.238 -22.406 -7.367 1 93.88 99 LEU A O 1
ATOM 736 N N . ILE A 1 100 ? -6.82 -21.484 -5.426 1 96.38 100 ILE A N 1
ATOM 737 C CA . ILE A 1 100 ? -7.207 -22.766 -4.836 1 96.38 100 ILE A CA 1
ATOM 738 C C . ILE A 1 100 ? -8.445 -23.312 -5.543 1 96.38 100 ILE A C 1
ATOM 740 O O . ILE A 1 100 ? -8.477 -24.469 -5.953 1 96.38 100 ILE A O 1
ATOM 744 N N . ALA A 1 101 ? -9.398 -22.469 -5.707 1 95.12 101 ALA A N 1
ATOM 745 C CA . ALA A 1 101 ? -10.695 -22.891 -6.23 1 95.12 101 ALA A CA 1
ATOM 746 C C . ALA A 1 101 ? -10.57 -23.391 -7.668 1 95.12 101 ALA A C 1
ATOM 748 O O . ALA A 1 101 ? -11.258 -24.328 -8.062 1 95.12 101 ALA A O 1
ATOM 749 N N . GLU A 1 102 ? -9.703 -22.859 -8.414 1 91.81 102 GLU A N 1
ATOM 750 C CA . GLU A 1 102 ? -9.602 -23.188 -9.836 1 91.81 102 GLU A CA 1
ATOM 751 C C . GLU A 1 102 ? -8.523 -24.234 -10.086 1 91.81 102 GLU A C 1
ATOM 753 O O . GLU A 1 102 ? -8.352 -24.688 -11.219 1 91.81 102 GLU A O 1
ATOM 758 N N . ALA A 1 103 ? -7.855 -24.688 -9.117 1 95 103 ALA A N 1
ATOM 759 C CA . ALA A 1 103 ? -6.66 -25.516 -9.281 1 95 103 ALA A CA 1
ATOM 760 C C . ALA A 1 103 ? -7.035 -26.953 -9.609 1 95 103 ALA A C 1
ATOM 762 O O . ALA A 1 103 ? -8.18 -27.375 -9.414 1 95 103 ALA A O 1
ATOM 763 N N . THR A 1 104 ? -6.148 -27.609 -10.164 1 94.75 104 THR A N 1
ATOM 764 C CA . THR A 1 104 ? -6.203 -29.062 -10.32 1 94.75 104 THR A CA 1
ATOM 765 C C . THR A 1 104 ? -5.328 -29.75 -9.281 1 94.75 104 THR A C 1
ATOM 767 O O . THR A 1 104 ? -4.172 -29.375 -9.086 1 94.75 104 THR A O 1
ATOM 770 N N . ALA A 1 105 ? -5.906 -30.766 -8.656 1 95.31 105 ALA A N 1
ATOM 771 C CA . ALA A 1 105 ? -5.191 -31.453 -7.586 1 95.31 105 ALA A CA 1
ATOM 772 C C . ALA A 1 105 ? -4.32 -32.562 -8.141 1 95.31 105 ALA A C 1
ATOM 774 O O . ALA A 1 105 ? -4.73 -33.281 -9.055 1 95.31 105 ALA A O 1
ATOM 775 N N . ILE A 1 106 ? -3.154 -32.688 -7.535 1 94.31 106 ILE A N 1
ATOM 776 C CA . ILE A 1 106 ? -2.299 -33.844 -7.812 1 94.31 106 ILE A CA 1
ATOM 777 C C . ILE A 1 106 ? -1.774 -34.406 -6.5 1 94.31 106 ILE A C 1
ATOM 779 O O . ILE A 1 106 ? -1.643 -33.688 -5.504 1 94.31 106 ILE A O 1
ATOM 783 N N . GLY A 1 107 ? -1.593 -35.781 -6.457 1 88.44 107 GLY A N 1
ATOM 784 C CA . GLY A 1 107 ? -1.005 -36.406 -5.277 1 88.44 107 GLY A CA 1
ATOM 785 C C . GLY A 1 107 ? -1.918 -37.406 -4.609 1 88.44 107 GLY A C 1
ATOM 786 O O . GLY A 1 107 ? -2.838 -37.938 -5.238 1 88.44 107 GLY A O 1
ATOM 787 N N . ARG A 1 108 ? -1.689 -37.812 -3.346 1 85.44 108 ARG A N 1
ATOM 788 C CA . ARG A 1 108 ? -2.162 -39.031 -2.664 1 85.44 108 ARG A CA 1
ATOM 789 C C . ARG A 1 108 ? -3.523 -38.781 -2.02 1 85.44 108 ARG A C 1
ATOM 791 O O . ARG A 1 108 ? -4.238 -39.75 -1.693 1 85.44 108 ARG A O 1
ATOM 798 N N . ALA A 1 109 ? -4.031 -37.656 -1.939 1 86.12 109 ALA A N 1
ATOM 799 C CA . ALA A 1 109 ? -5.262 -37.375 -1.201 1 86.12 109 ALA A CA 1
ATOM 800 C C . ALA A 1 109 ? -6.184 -36.438 -1.995 1 86.12 109 ALA A C 1
ATOM 802 O O . ALA A 1 109 ? -6.539 -35.375 -1.529 1 86.12 109 ALA A O 1
ATOM 803 N N . PRO A 1 110 ? -6.723 -37.031 -2.979 1 88.44 110 PRO A N 1
ATOM 804 C CA . PRO A 1 110 ? -7.551 -36.188 -3.836 1 88.44 110 PRO A CA 1
ATOM 805 C C . PRO A 1 110 ? -8.844 -35.75 -3.152 1 88.44 110 PRO A C 1
ATOM 807 O O . PRO A 1 110 ? -9.344 -34.656 -3.434 1 88.44 110 PRO A O 1
ATOM 810 N N . GLN A 1 111 ? -9.328 -36.531 -2.273 1 91.38 111 GLN A N 1
ATOM 811 C CA . GLN A 1 111 ? -10.562 -36.188 -1.589 1 91.38 111 GLN A CA 1
ATOM 812 C C . GLN A 1 111 ? -10.359 -34.969 -0.67 1 91.38 111 GLN A C 1
ATOM 814 O O . GLN A 1 111 ? -11.234 -34.125 -0.55 1 91.38 111 GLN A O 1
ATOM 819 N N . ARG A 1 112 ? -9.258 -34.969 -0.034 1 92.12 112 ARG A N 1
ATOM 820 C CA . ARG A 1 112 ? -8.93 -33.844 0.818 1 92.12 112 ARG A CA 1
ATOM 821 C C . ARG A 1 112 ? -8.797 -32.562 -0.003 1 92.12 112 ARG A C 1
ATOM 823 O O . ARG A 1 112 ? -9.281 -31.5 0.403 1 92.12 112 ARG A O 1
ATOM 830 N N . ALA A 1 113 ? -8.117 -32.656 -1.093 1 94.88 113 ALA A N 1
ATOM 831 C CA . ALA A 1 113 ? -7.977 -31.516 -1.995 1 94.88 113 ALA A CA 1
ATOM 832 C C . ALA A 1 113 ? -9.344 -31.031 -2.482 1 94.88 113 ALA A C 1
ATOM 834 O O . ALA A 1 113 ? -9.594 -29.828 -2.531 1 94.88 113 ALA A O 1
ATOM 835 N N . ALA A 1 114 ? -10.18 -31.984 -2.791 1 94.88 114 ALA A N 1
ATOM 836 C CA . ALA A 1 114 ? -11.508 -31.641 -3.289 1 94.88 114 ALA A CA 1
ATOM 837 C C . ALA A 1 114 ? -12.32 -30.891 -2.23 1 94.88 114 ALA A C 1
ATOM 839 O O . ALA A 1 114 ? -13.023 -29.938 -2.541 1 94.88 114 ALA A O 1
ATOM 840 N N . ARG A 1 115 ? -12.25 -31.328 -1.065 1 94.44 115 ARG A N 1
ATOM 841 C CA . ARG A 1 115 ? -12.961 -30.688 0.029 1 94.44 115 ARG A CA 1
ATOM 842 C C . ARG A 1 115 ? -12.461 -29.266 0.243 1 94.44 115 ARG A C 1
ATOM 844 O O . ARG A 1 115 ? -13.258 -28.344 0.456 1 94.44 115 ARG A O 1
ATOM 851 N N . LEU A 1 116 ? -11.148 -29.125 0.213 1 95.5 116 LEU A N 1
ATOM 852 C CA . LEU A 1 116 ? -10.555 -27.797 0.35 1 95.5 116 LEU A CA 1
ATOM 853 C C . LEU A 1 116 ? -11.023 -26.875 -0.765 1 95.5 116 LEU A C 1
ATOM 855 O O . LEU A 1 116 ? -11.438 -25.734 -0.503 1 95.5 116 LEU A O 1
ATOM 859 N N . LYS A 1 117 ? -10.969 -27.328 -1.982 1 96.62 117 LYS A N 1
ATOM 860 C CA . LYS A 1 117 ? -11.383 -26.531 -3.137 1 96.62 117 LYS A CA 1
ATOM 861 C C . LYS A 1 117 ? -12.852 -26.141 -3.029 1 96.62 117 LYS A C 1
ATOM 863 O O . LYS A 1 117 ? -13.203 -24.984 -3.307 1 96.62 117 LYS A O 1
ATOM 868 N N . GLU A 1 118 ? -13.664 -27.031 -2.619 1 96.19 118 GLU A N 1
ATOM 869 C CA . GLU A 1 118 ? -15.094 -26.75 -2.463 1 96.19 118 GLU A CA 1
ATOM 870 C C . GLU A 1 118 ? -15.336 -25.703 -1.383 1 96.19 118 GLU A C 1
ATOM 872 O O . GLU A 1 118 ? -16.125 -24.781 -1.574 1 96.19 118 GLU A O 1
ATOM 877 N N . ALA A 1 119 ? -14.672 -25.906 -0.318 1 96.25 119 ALA A N 1
ATOM 878 C CA . ALA A 1 119 ? -14.82 -24.953 0.784 1 96.25 119 ALA A CA 1
ATOM 879 C C . ALA A 1 119 ? -14.398 -23.547 0.362 1 96.25 119 ALA A C 1
ATOM 881 O O . ALA A 1 119 ? -15.102 -22.578 0.629 1 96.25 119 ALA A O 1
ATOM 882 N N . VAL A 1 120 ? -13.281 -23.453 -0.308 1 97.5 120 VAL A N 1
ATOM 883 C CA . VAL A 1 120 ? -12.734 -22.156 -0.709 1 97.5 120 VAL A CA 1
ATOM 884 C C . VAL A 1 120 ? -13.609 -21.547 -1.805 1 97.5 120 VAL A C 1
ATOM 886 O O . VAL A 1 120 ? -13.828 -20.344 -1.824 1 97.5 120 VAL A O 1
ATOM 889 N N . ALA A 1 121 ? -14.125 -22.406 -2.695 1 97 121 ALA A N 1
ATOM 890 C CA . ALA A 1 121 ? -15.078 -21.938 -3.699 1 97 121 ALA A CA 1
ATOM 891 C C . ALA A 1 121 ? -16.312 -21.328 -3.041 1 97 121 ALA A C 1
ATOM 893 O O . ALA A 1 121 ? -16.859 -20.328 -3.529 1 97 121 ALA A O 1
ATOM 894 N N . GLY A 1 122 ? -16.75 -21.938 -2.012 1 96.94 122 GLY A N 1
ATOM 895 C CA . GLY A 1 122 ? -17.875 -21.406 -1.256 1 96.94 122 GLY A CA 1
ATOM 896 C C . GLY A 1 122 ? -17.594 -20.031 -0.668 1 96.94 122 GLY A C 1
ATOM 897 O O . GLY A 1 122 ? -18.453 -19.156 -0.71 1 96.94 122 GLY A O 1
ATOM 898 N N . ILE A 1 123 ? -16.391 -19.891 -0.116 1 96.81 123 ILE A N 1
ATOM 899 C CA . ILE A 1 123 ? -15.977 -18.609 0.43 1 96.81 123 ILE A CA 1
ATOM 900 C C . ILE A 1 123 ? -15.977 -17.547 -0.676 1 96.81 123 ILE A C 1
ATOM 902 O O . ILE A 1 123 ? -16.484 -16.438 -0.485 1 96.81 123 ILE A O 1
ATOM 906 N N . LEU A 1 124 ? -15.469 -17.859 -1.811 1 96.5 124 LEU A N 1
ATOM 907 C CA . LEU A 1 124 ? -15.414 -16.953 -2.953 1 96.5 124 LEU A CA 1
ATOM 908 C C . LEU A 1 124 ? -16.812 -16.547 -3.385 1 96.5 124 LEU A C 1
ATOM 910 O O . LEU A 1 124 ? -17.062 -15.359 -3.633 1 96.5 124 LEU A O 1
ATOM 914 N N . ALA A 1 125 ? -17.656 -17.516 -3.451 1 95.94 125 ALA A N 1
ATOM 915 C CA . ALA A 1 125 ? -19.016 -17.281 -3.926 1 95.94 125 ALA A CA 1
ATOM 916 C C . ALA A 1 125 ? -19.797 -16.391 -2.957 1 95.94 125 ALA A C 1
ATOM 918 O O . ALA A 1 125 ? -20.625 -15.578 -3.375 1 95.94 125 ALA A O 1
ATOM 919 N N . LYS A 1 126 ? -19.531 -16.562 -1.715 1 96.19 126 LYS A N 1
ATOM 920 C CA . LYS A 1 126 ? -20.203 -15.773 -0.684 1 96.19 126 LYS A CA 1
ATOM 921 C C . LYS A 1 126 ? -19.781 -14.305 -0.747 1 96.19 126 LYS A C 1
ATOM 923 O O . LYS A 1 126 ? -20.547 -13.414 -0.368 1 96.19 126 LYS A O 1
ATOM 928 N N . GLY A 1 127 ? -18.578 -14.039 -1.213 1 96.44 127 GLY A N 1
ATOM 929 C CA . GLY A 1 127 ? -18.047 -12.688 -1.265 1 96.44 127 GLY A CA 1
ATOM 930 C C . GLY A 1 127 ? -17.297 -12.289 -0.004 1 96.44 127 GLY A C 1
ATOM 931 O O . GLY A 1 127 ? -17.391 -12.969 1.02 1 96.44 127 GLY A O 1
ATOM 932 N N . PRO A 1 128 ? -16.562 -11.273 -0.065 1 97.5 128 PRO A N 1
ATOM 933 C CA . PRO A 1 128 ? -15.836 -10.805 1.115 1 97.5 128 PRO A CA 1
ATOM 934 C C . PRO A 1 128 ? -16.766 -10.242 2.193 1 97.5 128 PRO A C 1
ATOM 936 O O . PRO A 1 128 ? -17.875 -9.812 1.891 1 97.5 128 PRO A O 1
ATOM 939 N N . PRO A 1 129 ? -16.344 -10.312 3.391 1 96.56 129 PRO A N 1
ATOM 940 C CA . PRO A 1 129 ? -17.141 -9.617 4.406 1 96.56 129 PRO A CA 1
ATOM 941 C C . PRO A 1 129 ? -17.234 -8.117 4.156 1 96.56 129 PRO A C 1
ATOM 943 O O . PRO A 1 129 ? -16.359 -7.535 3.502 1 96.56 129 PRO A O 1
ATOM 946 N N . PRO A 1 130 ? -18.266 -7.547 4.66 1 95.69 130 PRO A N 1
ATOM 947 C CA . PRO A 1 130 ? -18.375 -6.09 4.512 1 95.69 130 PRO A CA 1
ATOM 948 C C . PRO A 1 130 ? -17.188 -5.355 5.152 1 95.69 130 PRO A C 1
ATOM 950 O O . PRO A 1 130 ? -16.656 -5.812 6.16 1 95.69 130 PRO A O 1
ATOM 953 N N . MET A 1 131 ? -16.844 -4.305 4.605 1 94.62 131 MET A N 1
ATOM 954 C CA . MET A 1 131 ? -15.789 -3.477 5.18 1 94.62 131 MET A CA 1
ATOM 955 C C . MET A 1 131 ? -16.219 -2.895 6.523 1 94.62 131 MET A C 1
ATOM 957 O O . MET A 1 131 ? -17.297 -2.297 6.629 1 94.62 131 MET A O 1
ATOM 961 N N . PRO A 1 132 ? -15.414 -3.094 7.535 1 94.38 132 PRO A N 1
ATOM 962 C CA . PRO A 1 132 ? -15.742 -2.434 8.797 1 94.38 132 PRO A CA 1
ATOM 963 C C . PRO A 1 132 ? -15.875 -0.919 8.656 1 94.38 132 PRO A C 1
ATOM 965 O O . PRO A 1 132 ? -15.141 -0.302 7.887 1 94.38 132 PRO A O 1
ATOM 968 N N . PRO A 1 133 ? -16.719 -0.299 9.406 1 94.94 133 PRO A N 1
ATOM 969 C CA . PRO A 1 133 ? -16.969 1.14 9.281 1 94.94 133 PRO A CA 1
ATOM 970 C C . PRO A 1 133 ? -15.695 1.973 9.445 1 94.94 133 PRO A C 1
ATOM 972 O O . PRO A 1 133 ? -15.492 2.936 8.703 1 94.94 133 PRO A O 1
ATOM 975 N N . ALA A 1 134 ? -14.883 1.639 10.383 1 94 134 ALA A N 1
ATOM 976 C CA . ALA A 1 134 ? -13.641 2.383 10.602 1 94 134 ALA A CA 1
ATOM 977 C C . ALA A 1 134 ? -12.742 2.318 9.375 1 94 134 ALA A C 1
ATOM 979 O O . ALA A 1 134 ? -12.078 3.301 9.023 1 94 134 ALA A O 1
ATOM 980 N N . GLN A 1 135 ? -12.719 1.149 8.75 1 94.94 135 GLN A N 1
ATOM 981 C CA . GLN A 1 135 ? -11.922 0.984 7.535 1 94.94 135 GLN A CA 1
ATOM 982 C C . GLN A 1 135 ? -12.492 1.804 6.383 1 94.94 135 GLN A C 1
ATOM 984 O O . GLN A 1 135 ? -11.742 2.395 5.602 1 94.94 135 GLN A O 1
ATOM 989 N N . LEU A 1 136 ? -13.812 1.809 6.258 1 97 136 LEU A N 1
ATOM 990 C CA . LEU A 1 136 ? -14.469 2.607 5.23 1 97 136 LEU A CA 1
ATOM 991 C C . LEU A 1 136 ? -14.188 4.094 5.434 1 97 136 LEU A C 1
ATOM 993 O O . LEU A 1 136 ? -13.883 4.809 4.477 1 97 136 LEU A O 1
ATOM 997 N N . ASP A 1 137 ? -14.289 4.531 6.648 1 96.62 137 ASP A N 1
ATOM 998 C CA . ASP A 1 137 ? -14 5.93 6.965 1 96.62 137 ASP A CA 1
ATOM 999 C C . ASP A 1 137 ? -12.555 6.285 6.609 1 96.62 137 ASP A C 1
ATOM 1001 O O . ASP A 1 137 ? -12.297 7.348 6.047 1 96.62 137 ASP A O 1
ATOM 1005 N N . ALA A 1 138 ? -11.672 5.41 6.957 1 96.69 138 ALA A N 1
ATOM 1006 C CA . ALA A 1 138 ? -10.266 5.633 6.637 1 96.69 138 ALA A CA 1
ATOM 1007 C C . ALA A 1 138 ? -10.047 5.707 5.125 1 96.69 138 ALA A C 1
ATOM 1009 O O . ALA A 1 138 ? -9.266 6.531 4.645 1 96.69 138 ALA A O 1
ATOM 1010 N N . LEU A 1 139 ? -10.703 4.844 4.434 1 97.88 139 LEU A N 1
ATOM 1011 C CA . LEU A 1 139 ? -10.617 4.836 2.979 1 97.88 139 LEU A CA 1
ATOM 1012 C C . LEU A 1 139 ? -11.18 6.129 2.393 1 97.88 139 LEU A C 1
ATOM 1014 O O . LEU A 1 139 ? -10.562 6.742 1.519 1 97.88 139 LEU A O 1
ATOM 1018 N N . ARG A 1 140 ? -12.336 6.559 2.879 1 98.31 140 ARG A N 1
ATOM 1019 C CA . ARG A 1 140 ? -12.93 7.82 2.443 1 98.31 140 ARG A CA 1
ATOM 1020 C C . ARG A 1 140 ? -12 8.992 2.723 1 98.31 140 ARG A C 1
ATOM 1022 O O . ARG A 1 140 ? -11.836 9.875 1.88 1 98.31 140 ARG A O 1
ATOM 1029 N N . TYR A 1 141 ? -11.414 8.984 3.836 1 97.69 141 TYR A N 1
ATOM 1030 C CA . TYR A 1 141 ? -10.477 10.039 4.203 1 97.69 141 TYR A CA 1
ATOM 1031 C C . TYR A 1 141 ? -9.281 10.055 3.256 1 97.69 141 TYR A C 1
ATOM 1033 O O . TYR A 1 141 ? -8.891 11.117 2.762 1 97.69 141 TYR A O 1
ATOM 1041 N N . ALA A 1 142 ? -8.703 8.906 3.006 1 97.75 142 ALA A N 1
ATOM 1042 C CA . ALA A 1 142 ? -7.527 8.805 2.145 1 97.75 142 ALA A CA 1
ATOM 1043 C C . ALA A 1 142 ? -7.836 9.297 0.733 1 97.75 142 ALA A C 1
ATOM 1045 O O . ALA A 1 142 ? -7.027 10 0.121 1 97.75 142 ALA A O 1
ATOM 1046 N N . ILE A 1 143 ? -8.977 8.945 0.221 1 98.62 143 ILE A N 1
ATOM 1047 C CA . ILE A 1 143 ? -9.406 9.391 -1.103 1 98.62 143 ILE A CA 1
ATOM 1048 C C . ILE A 1 143 ? -9.594 10.906 -1.105 1 98.62 143 ILE A C 1
ATOM 1050 O O . ILE A 1 143 ? -9.148 11.594 -2.029 1 98.62 143 ILE A O 1
ATOM 1054 N N . THR A 1 144 ? -10.242 11.422 -0.068 1 97.31 144 THR A N 1
ATOM 1055 C CA . THR A 1 144 ? -10.469 12.859 0.061 1 97.31 144 THR A CA 1
ATOM 1056 C C . THR A 1 144 ? -9.141 13.617 0.073 1 97.31 144 THR A C 1
ATOM 1058 O O . THR A 1 144 ? -8.984 14.625 -0.62 1 97.31 144 THR A O 1
ATOM 1061 N N . ASP A 1 145 ? -8.242 13.086 0.838 1 94.38 145 ASP A N 1
ATOM 1062 C CA . ASP A 1 145 ? -6.918 13.703 0.926 1 94.38 145 ASP A CA 1
ATOM 1063 C C . ASP A 1 145 ? -6.234 13.734 -0.44 1 94.38 145 ASP A C 1
ATOM 1065 O O . ASP A 1 145 ? -5.68 14.758 -0.839 1 94.38 145 ASP A O 1
ATOM 1069 N N . ALA A 1 146 ? -6.266 12.664 -1.161 1 96.94 146 ALA A N 1
ATOM 1070 C CA . ALA A 1 146 ? -5.645 12.586 -2.48 1 96.94 146 ALA A CA 1
ATOM 1071 C C . ALA A 1 146 ? -6.32 13.539 -3.465 1 96.94 146 ALA A C 1
ATOM 1073 O O . ALA A 1 146 ? -5.652 14.164 -4.293 1 96.94 146 ALA A O 1
ATOM 1074 N N . VAL A 1 147 ? -7.645 13.656 -3.4 1 97.06 147 VAL A N 1
ATOM 1075 C CA . VAL A 1 147 ? -8.391 14.562 -4.266 1 97.06 147 VAL A CA 1
ATOM 1076 C C . VAL A 1 147 ? -7.98 16 -3.982 1 97.06 147 VAL A C 1
ATOM 1078 O O . VAL A 1 147 ? -7.766 16.797 -4.91 1 97.06 147 VAL A O 1
ATOM 1081 N N . GLN A 1 148 ? -7.855 16.344 -2.721 1 92.81 148 GLN A N 1
ATOM 1082 C CA . GLN A 1 148 ? -7.414 17.688 -2.355 1 92.81 148 GLN A CA 1
ATOM 1083 C C . GLN A 1 148 ? -6 17.953 -2.859 1 92.81 148 GLN A C 1
ATOM 1085 O O . GLN A 1 148 ? -5.711 19.047 -3.352 1 92.81 148 GLN A O 1
ATOM 1090 N N . ASP A 1 149 ? -5.121 16.984 -2.707 1 92.25 149 ASP A N 1
ATOM 1091 C CA . ASP A 1 149 ? -3.773 17.109 -3.252 1 92.25 149 ASP A CA 1
ATOM 1092 C C . ASP A 1 149 ? -3.811 17.359 -4.758 1 92.25 149 ASP A C 1
ATOM 1094 O O . ASP A 1 149 ? -3.029 18.156 -5.273 1 92.25 149 ASP A O 1
ATOM 1098 N N . LEU A 1 150 ? -4.691 16.688 -5.438 1 94.94 150 LEU A N 1
ATOM 1099 C CA . LEU A 1 150 ? -4.809 16.844 -6.883 1 94.94 150 LEU A CA 1
ATOM 1100 C C . LEU A 1 150 ? -5.234 18.266 -7.242 1 94.94 150 LEU A C 1
ATOM 1102 O O . LEU A 1 150 ? -4.73 18.844 -8.203 1 94.94 150 LEU A O 1
ATOM 1106 N N . ARG A 1 151 ? -6.145 18.797 -6.492 1 92 151 ARG A N 1
ATOM 1107 C CA . ARG A 1 151 ? -6.645 20.156 -6.734 1 92 151 ARG A CA 1
ATOM 1108 C C . ARG A 1 151 ? -5.531 21.188 -6.59 1 92 151 ARG A C 1
ATOM 1110 O O . ARG A 1 151 ? -5.543 22.219 -7.258 1 92 151 ARG A O 1
ATOM 1117 N N . GLY A 1 152 ? -4.562 20.891 -5.766 1 87.38 152 GLY A N 1
ATOM 1118 C CA . GLY A 1 152 ? -3.48 21.828 -5.516 1 87.38 152 GLY A CA 1
ATOM 1119 C C . GLY A 1 152 ? -2.172 21.422 -6.168 1 87.38 152 GLY A C 1
ATOM 1120 O O . GLY A 1 152 ? -1.126 22.016 -5.895 1 87.38 152 GLY A O 1
ATOM 1121 N N . ALA A 1 153 ? -2.23 20.375 -6.969 1 89 153 ALA A N 1
ATOM 1122 C CA . ALA A 1 153 ? -1.008 19.812 -7.535 1 89 153 ALA A CA 1
ATOM 1123 C C . ALA A 1 153 ? -0.33 20.797 -8.477 1 89 153 ALA A C 1
ATOM 1125 O O . ALA A 1 153 ? -1.002 21.562 -9.172 1 89 153 ALA A O 1
ATOM 1126 N N . ARG A 1 154 ? 0.917 20.75 -8.469 1 84.56 154 ARG A N 1
ATOM 1127 C CA . ARG A 1 154 ? 1.735 21.625 -9.297 1 84.56 154 ARG A CA 1
ATOM 1128 C C . ARG A 1 154 ? 2.527 20.828 -10.328 1 84.56 154 ARG A C 1
ATOM 1130 O O . ARG A 1 154 ? 2.902 19.672 -10.078 1 84.56 154 ARG A O 1
ATOM 1137 N N . GLY A 1 155 ? 2.754 21.469 -11.445 1 86.06 155 GLY A N 1
ATOM 1138 C CA . GLY A 1 155 ? 3.57 20.828 -12.477 1 86.06 155 GLY A CA 1
ATOM 1139 C C . GLY A 1 155 ? 2.926 19.609 -13.078 1 86.06 155 GLY A C 1
ATOM 1140 O O . GLY A 1 155 ? 1.725 19.375 -12.914 1 86.06 155 GLY A O 1
ATOM 1141 N N . GLU A 1 156 ? 3.783 18.828 -13.758 1 86.19 156 GLU A N 1
ATOM 1142 C CA . GLU A 1 156 ? 3.254 17.672 -14.469 1 86.19 156 GLU A CA 1
ATOM 1143 C C . GLU A 1 156 ? 3.475 16.375 -13.68 1 86.19 156 GLU A C 1
ATOM 1145 O O . GLU A 1 156 ? 2.689 15.438 -13.789 1 86.19 156 GLU A O 1
ATOM 1150 N N . ALA A 1 157 ? 4.453 16.375 -12.859 1 92.94 157 ALA A N 1
ATOM 1151 C CA . ALA A 1 157 ? 4.852 15.141 -12.195 1 92.94 157 ALA A CA 1
ATOM 1152 C C . ALA A 1 157 ? 3.969 14.859 -10.984 1 92.94 157 ALA A C 1
ATOM 1154 O O . ALA A 1 157 ? 3.666 13.703 -10.68 1 92.94 157 ALA A O 1
ATOM 1155 N N . GLU A 1 158 ? 3.506 15.898 -10.328 1 95.06 158 GLU A N 1
ATOM 1156 C CA . GLU A 1 158 ? 2.768 15.711 -9.078 1 95.06 158 GLU A CA 1
ATOM 1157 C C . GLU A 1 158 ? 1.409 15.062 -9.336 1 95.06 158 GLU A C 1
ATOM 1159 O O . GLU A 1 158 ? 1.046 14.086 -8.68 1 95.06 158 GLU A O 1
ATOM 1164 N N . PRO A 1 159 ? 0.664 15.531 -10.383 1 96.69 159 PRO A N 1
ATOM 1165 C CA . PRO A 1 159 ? -0.621 14.875 -10.641 1 96.69 159 PRO A CA 1
ATOM 1166 C C . PRO A 1 159 ? -0.476 13.391 -10.938 1 96.69 159 PRO A C 1
ATOM 1168 O O . PRO A 1 159 ? -1.301 12.586 -10.5 1 96.69 159 PRO A O 1
ATOM 1171 N N . LEU A 1 160 ? 0.554 13.039 -11.664 1 97 160 LEU A N 1
ATOM 1172 C CA . LEU A 1 160 ? 0.792 11.633 -11.984 1 97 160 LEU A CA 1
ATOM 1173 C C . LEU A 1 160 ? 1.021 10.82 -10.711 1 97 160 LEU A C 1
ATOM 1175 O O . LEU A 1 160 ? 0.377 9.789 -10.508 1 97 160 LEU A O 1
ATOM 1179 N N . ALA A 1 161 ? 1.835 11.32 -9.852 1 97.75 161 ALA A N 1
ATOM 1180 C CA . ALA A 1 161 ? 2.172 10.617 -8.617 1 97.75 161 ALA A CA 1
ATOM 1181 C C . ALA A 1 161 ? 0.958 10.508 -7.703 1 97.75 161 ALA A C 1
ATOM 1183 O O . ALA A 1 161 ? 0.743 9.477 -7.062 1 97.75 161 ALA A O 1
ATOM 1184 N N . ILE A 1 162 ? 0.168 11.562 -7.621 1 97.88 162 ILE A N 1
ATOM 1185 C CA . ILE A 1 162 ? -1.039 11.555 -6.801 1 97.88 162 ILE A CA 1
ATOM 1186 C C . ILE A 1 162 ? -2.043 10.555 -7.375 1 97.88 162 ILE A C 1
ATOM 1188 O O . ILE A 1 162 ? -2.715 9.836 -6.629 1 97.88 162 ILE A O 1
ATOM 1192 N N . GLY A 1 163 ? -2.146 10.523 -8.711 1 98.25 163 GLY A N 1
ATOM 1193 C CA . GLY A 1 163 ? -3.023 9.562 -9.359 1 98.25 163 GLY A CA 1
ATOM 1194 C C . GLY A 1 163 ? -2.652 8.125 -9.062 1 98.25 163 GLY A C 1
ATOM 1195 O O . GLY A 1 163 ? -3.527 7.277 -8.859 1 98.25 163 GLY A O 1
ATOM 1196 N N . VAL A 1 164 ? -1.387 7.852 -9.031 1 98.12 164 VAL A N 1
ATOM 1197 C CA . VAL A 1 164 ? -0.864 6.523 -8.711 1 98.12 164 VAL A CA 1
ATOM 1198 C C . VAL A 1 164 ? -1.321 6.109 -7.316 1 98.12 164 VAL A C 1
ATOM 1200 O O . VAL A 1 164 ? -1.69 4.953 -7.098 1 98.12 164 VAL A O 1
ATOM 1203 N N . LEU A 1 165 ? -1.327 7 -6.449 1 98.12 165 LEU A N 1
ATOM 1204 C CA . LEU A 1 165 ? -1.775 6.746 -5.082 1 98.12 165 LEU A CA 1
ATOM 1205 C C . LEU A 1 165 ? -3.289 6.578 -5.031 1 98.12 165 LEU A C 1
ATOM 1207 O O . LEU A 1 165 ? -3.799 5.715 -4.312 1 98.12 165 LEU A O 1
ATOM 1211 N N . LEU A 1 166 ? -3.994 7.359 -5.777 1 98.69 166 LEU A N 1
ATOM 1212 C CA . LEU A 1 166 ? -5.449 7.445 -5.707 1 98.69 166 LEU A CA 1
ATOM 1213 C C . LEU A 1 166 ? -6.102 6.254 -6.395 1 98.69 166 LEU A C 1
ATOM 1215 O O . LEU A 1 166 ? -7.152 5.777 -5.957 1 98.69 166 LEU A O 1
ATOM 1219 N N . TYR A 1 167 ? -5.5 5.723 -7.434 1 98.69 167 TYR A N 1
ATOM 1220 C CA . TYR A 1 167 ? -6.09 4.699 -8.289 1 98.69 167 TYR A CA 1
ATOM 1221 C C . TYR A 1 167 ? -6.477 3.469 -7.477 1 98.69 167 TYR A C 1
ATOM 1223 O O . TYR A 1 167 ? -7.637 3.055 -7.48 1 98.69 167 TYR A O 1
ATOM 1231 N N . PRO A 1 168 ? -5.566 2.91 -6.703 1 98.44 168 PRO A N 1
ATOM 1232 C CA . PRO A 1 168 ? -5.957 1.715 -5.953 1 98.44 168 PRO A CA 1
ATOM 1233 C C . PRO A 1 168 ? -6.957 2.018 -4.84 1 98.44 168 PRO A C 1
ATOM 1235 O O . PRO A 1 168 ? -7.785 1.169 -4.496 1 98.44 168 PRO A O 1
ATOM 1238 N N . LEU A 1 169 ? -6.898 3.184 -4.254 1 98.62 169 LEU A N 1
ATOM 1239 C CA . LEU A 1 169 ? -7.867 3.568 -3.23 1 98.62 169 LEU A CA 1
ATOM 1240 C C . LEU A 1 169 ? -9.273 3.615 -3.809 1 98.62 169 LEU A C 1
ATOM 1242 O O . LEU A 1 169 ? -10.219 3.086 -3.209 1 98.62 169 LEU A O 1
ATOM 1246 N N . LEU A 1 170 ? -9.344 4.227 -4.938 1 98.69 170 LEU A N 1
ATOM 1247 C CA . LEU A 1 170 ? -10.648 4.363 -5.586 1 98.69 170 LEU A CA 1
ATOM 1248 C C . LEU A 1 170 ? -11.156 3.012 -6.074 1 98.69 170 LEU A C 1
ATOM 1250 O O . LEU A 1 170 ? -12.352 2.725 -5.984 1 98.69 170 LEU A O 1
ATOM 1254 N N . ALA A 1 171 ? -10.266 2.188 -6.598 1 98.5 171 ALA A N 1
ATOM 1255 C CA . ALA A 1 171 ? -10.648 0.843 -7.023 1 98.5 171 ALA A CA 1
ATOM 1256 C C . ALA A 1 171 ? -11.188 0.028 -5.852 1 98.5 171 ALA A C 1
ATOM 1258 O O . ALA A 1 171 ? -12.195 -0.669 -5.98 1 98.5 171 ALA A O 1
ATOM 1259 N N . GLU A 1 172 ? -10.492 0.112 -4.742 1 98.44 172 GLU A N 1
ATOM 1260 C CA . GLU A 1 172 ? -10.953 -0.601 -3.557 1 98.44 172 GLU A CA 1
ATOM 1261 C C . GLU A 1 172 ? -12.352 -0.155 -3.154 1 98.44 172 GLU A C 1
ATOM 1263 O O . GLU A 1 172 ? -13.211 -0.987 -2.854 1 98.44 172 GLU A O 1
ATOM 1268 N N . LEU A 1 173 ? -12.586 1.157 -3.123 1 98.62 173 LEU A N 1
ATOM 1269 C CA . LEU A 1 173 ? -13.906 1.669 -2.77 1 98.62 173 LEU A CA 1
ATOM 1270 C C . LEU A 1 173 ? -14.961 1.182 -3.758 1 98.62 173 LEU A C 1
ATOM 1272 O O . LEU A 1 173 ? -16.047 0.761 -3.355 1 98.62 173 LEU A O 1
ATOM 1276 N N . ALA A 1 174 ? -14.641 1.232 -5.047 1 98.38 174 ALA A N 1
ATOM 1277 C CA . ALA A 1 174 ? -15.578 0.833 -6.09 1 98.38 174 ALA A CA 1
ATOM 1278 C C . ALA A 1 174 ? -15.93 -0.647 -5.977 1 98.38 174 ALA A C 1
ATOM 1280 O O . ALA A 1 174 ? -17.078 -1.037 -6.184 1 98.38 174 ALA A O 1
ATOM 1281 N N . LEU A 1 175 ? -14.93 -1.453 -5.598 1 98.19 175 LEU A N 1
ATOM 1282 C CA . LEU A 1 175 ? -15.125 -2.896 -5.535 1 98.19 175 LEU A CA 1
ATOM 1283 C C . LEU A 1 175 ? -15.719 -3.307 -4.191 1 98.19 175 LEU A C 1
ATOM 1285 O O . LEU A 1 175 ? -16.859 -3.783 -4.129 1 98.19 175 LEU A O 1
ATOM 1289 N N . ARG A 1 176 ? -15.055 -2.973 -3.121 1 97.81 176 ARG A N 1
ATOM 1290 C CA . ARG A 1 176 ? -15.477 -3.402 -1.791 1 97.81 176 ARG A CA 1
ATOM 1291 C C . ARG A 1 176 ? -16.75 -2.695 -1.365 1 97.81 176 ARG A C 1
ATOM 1293 O O . ARG A 1 176 ? -17.578 -3.264 -0.637 1 97.81 176 ARG A O 1
ATOM 1300 N N . GLY A 1 177 ? -16.891 -1.468 -1.83 1 96.56 177 GLY A N 1
ATOM 1301 C CA . GLY A 1 177 ? -18.109 -0.746 -1.529 1 96.56 177 GLY A CA 1
ATOM 1302 C C . GLY A 1 177 ? -19.344 -1.397 -2.121 1 96.56 177 GLY A C 1
ATOM 1303 O O . GLY A 1 177 ? -20.469 -1.169 -1.649 1 96.56 177 GLY A O 1
ATOM 1304 N N . ARG A 1 178 ? -19.188 -2.207 -3.143 1 96.06 178 ARG A N 1
ATOM 1305 C CA . ARG A 1 178 ? -20.281 -2.912 -3.795 1 96.06 178 ARG A CA 1
ATOM 1306 C C . ARG A 1 178 ? -20.328 -4.375 -3.373 1 96.06 178 ARG A C 1
ATOM 1308 O O . ARG A 1 178 ? -21 -5.191 -4.004 1 96.06 178 ARG A O 1
ATOM 1315 N N . GLY A 1 179 ? -19.531 -4.695 -2.379 1 95.62 179 GLY A N 1
ATOM 1316 C CA . GLY A 1 179 ? -19.531 -6.051 -1.858 1 95.62 179 GLY A CA 1
ATOM 1317 C C . GLY A 1 179 ? -18.734 -7.02 -2.721 1 95.62 179 GLY A C 1
ATOM 1318 O O . GLY A 1 179 ? -18.938 -8.234 -2.643 1 95.62 179 GLY A O 1
ATOM 1319 N N . GLN A 1 180 ? -17.922 -6.5 -3.566 1 97.25 180 GLN A N 1
ATOM 1320 C CA . GLN A 1 180 ? -17.109 -7.344 -4.426 1 97.25 180 GLN A CA 1
ATOM 1321 C C . GLN A 1 180 ? -15.695 -7.496 -3.857 1 97.25 180 GLN A C 1
ATOM 1323 O O . GLN A 1 180 ? -15.266 -6.695 -3.029 1 97.25 180 GLN A O 1
ATOM 1328 N N . TRP A 1 181 ? -15.031 -8.555 -4.266 1 97.81 181 TRP A N 1
ATOM 1329 C CA . TRP A 1 181 ? -13.641 -8.758 -3.875 1 97.81 181 TRP A CA 1
ATOM 1330 C C . TRP A 1 181 ? -12.75 -7.652 -4.43 1 97.81 181 TRP A C 1
ATOM 1332 O O . TRP A 1 181 ? -12.969 -7.168 -5.543 1 97.81 181 TRP A O 1
ATOM 1342 N N . ASN A 1 182 ? -11.758 -7.227 -3.686 1 97.62 182 ASN A N 1
ATOM 1343 C CA . ASN A 1 182 ? -10.773 -6.258 -4.152 1 97.62 182 ASN A CA 1
ATOM 1344 C C . ASN A 1 182 ? -9.867 -6.852 -5.227 1 97.62 182 ASN A C 1
ATOM 1346 O O . ASN A 1 182 ? -9.969 -8.039 -5.543 1 97.62 182 ASN A O 1
ATOM 1350 N N . ALA A 1 183 ? -9.078 -6.035 -5.875 1 96.75 183 ALA A N 1
ATOM 1351 C CA . ALA A 1 183 ? -8.141 -6.465 -6.914 1 96.75 183 ALA A CA 1
ATOM 1352 C C . ALA A 1 183 ? -6.875 -5.613 -6.898 1 96.75 183 ALA A C 1
ATOM 1354 O O . ALA A 1 183 ? -6.848 -4.535 -6.301 1 96.75 183 ALA A O 1
ATOM 1355 N N . THR A 1 184 ? -5.855 -6.148 -7.492 1 94.81 184 THR A N 1
ATOM 1356 C CA . THR A 1 184 ? -4.586 -5.441 -7.613 1 94.81 184 THR A CA 1
ATOM 1357 C C . THR A 1 184 ? -3.984 -5.637 -9 1 94.81 184 THR A C 1
ATOM 1359 O O . THR A 1 184 ? -4.309 -6.602 -9.695 1 94.81 184 THR A O 1
ATOM 1362 N N . GLY A 1 185 ? -3.148 -4.691 -9.383 1 94.5 185 GLY A N 1
ATOM 1363 C CA . GLY A 1 185 ? -2.449 -4.812 -10.648 1 94.5 185 GLY A CA 1
ATOM 1364 C C . GLY A 1 185 ? -3.383 -4.992 -11.828 1 94.5 185 GLY A C 1
ATOM 1365 O O . GLY A 1 185 ? -4.383 -4.281 -11.953 1 94.5 185 GLY A O 1
ATOM 1366 N N . LYS A 1 186 ? -3.049 -5.934 -12.672 1 92.69 186 LYS A N 1
ATOM 1367 C CA . LYS A 1 186 ? -3.764 -6.113 -13.93 1 92.69 186 LYS A CA 1
ATOM 1368 C C . LYS A 1 186 ? -5.184 -6.617 -13.695 1 92.69 186 LYS A C 1
ATOM 1370 O O . LYS A 1 186 ? -6.02 -6.586 -14.602 1 92.69 186 LYS A O 1
ATOM 1375 N N . TRP A 1 187 ? -5.512 -7.004 -12.516 1 93.44 187 TRP A N 1
ATOM 1376 C CA . TRP A 1 187 ? -6.828 -7.566 -12.234 1 93.44 187 TRP A CA 1
ATOM 1377 C C . TRP A 1 187 ? -7.832 -6.461 -11.914 1 93.44 187 TRP A C 1
ATOM 1379 O O . TRP A 1 187 ? -9.039 -6.699 -11.906 1 93.44 187 TRP A O 1
ATOM 1389 N N . VAL A 1 188 ? -7.387 -5.258 -11.664 1 97.44 188 VAL A N 1
ATOM 1390 C CA . VAL A 1 188 ? -8.281 -4.168 -11.289 1 97.44 188 VAL A CA 1
ATOM 1391 C C . VAL A 1 188 ? -9.227 -3.854 -12.438 1 97.44 188 VAL A C 1
ATOM 1393 O O . VAL A 1 188 ? -10.453 -3.887 -12.273 1 97.44 188 VAL A O 1
ATOM 1396 N N . PRO A 1 189 ? -8.695 -3.596 -13.656 1 96.94 189 PRO A N 1
ATOM 1397 C CA . PRO A 1 189 ? -9.633 -3.32 -14.742 1 96.94 189 PRO A CA 1
ATOM 1398 C C . PRO A 1 189 ? -10.57 -4.496 -15.023 1 96.94 189 PRO A C 1
ATOM 1400 O O . PRO A 1 189 ? -11.734 -4.293 -15.359 1 96.94 189 PRO A O 1
ATOM 1403 N N . ARG A 1 190 ? -10.125 -5.688 -14.836 1 94.12 190 ARG A N 1
ATOM 1404 C CA . ARG A 1 190 ? -10.961 -6.863 -15.047 1 94.12 190 ARG A CA 1
ATOM 1405 C C . ARG A 1 190 ? -12.086 -6.922 -14.016 1 94.12 190 ARG A C 1
ATOM 1407 O O . ARG A 1 190 ? -13.242 -7.191 -14.367 1 94.12 190 ARG A O 1
ATOM 1414 N N . ALA A 1 191 ? -11.734 -6.688 -12.828 1 96.81 191 ALA A N 1
ATOM 1415 C CA . ALA A 1 191 ? -12.719 -6.723 -11.742 1 96.81 191 ALA A CA 1
ATOM 1416 C C . ALA A 1 191 ? -13.766 -5.629 -11.922 1 96.81 191 ALA A C 1
ATOM 1418 O O . ALA A 1 191 ? -14.961 -5.867 -11.727 1 96.81 191 ALA A O 1
ATOM 1419 N N . LEU A 1 192 ? -13.312 -4.445 -12.312 1 97.88 192 LEU A N 1
ATOM 1420 C CA . LEU A 1 192 ? -14.234 -3.338 -12.539 1 97.88 192 LEU A CA 1
ATOM 1421 C C . LEU A 1 192 ? -15.188 -3.645 -13.688 1 97.88 192 LEU A C 1
ATOM 1423 O O . LEU A 1 192 ? -16.391 -3.357 -13.609 1 97.88 192 LEU A O 1
ATOM 1427 N N . ALA A 1 193 ? -14.648 -4.242 -14.75 1 96.69 193 ALA A N 1
ATOM 1428 C CA . ALA A 1 193 ? -15.461 -4.574 -15.922 1 96.69 193 ALA A CA 1
ATOM 1429 C C . ALA A 1 193 ? -16.516 -5.629 -15.578 1 96.69 193 ALA A C 1
ATOM 1431 O O . ALA A 1 193 ? -17.609 -5.621 -16.141 1 96.69 193 ALA A O 1
ATOM 1432 N N . ARG A 1 194 ? -16.172 -6.512 -14.695 1 94.75 194 ARG A N 1
ATOM 1433 C CA . ARG A 1 194 ? -17.109 -7.547 -14.273 1 94.75 194 ARG A CA 1
ATOM 1434 C C . ARG A 1 194 ? -18.312 -6.938 -13.547 1 94.75 194 ARG A C 1
ATOM 1436 O O . ARG A 1 194 ? -19.422 -7.473 -13.602 1 94.75 194 ARG A O 1
ATOM 1443 N N . ILE A 1 195 ? -18.094 -5.852 -12.828 1 94.62 195 ILE A N 1
ATOM 1444 C CA . ILE A 1 195 ? -19.188 -5.145 -12.18 1 94.62 195 ILE A CA 1
ATOM 1445 C C . ILE A 1 195 ? -20.047 -4.441 -13.234 1 94.62 195 ILE A C 1
ATOM 1447 O O . ILE A 1 195 ? -21.266 -4.617 -13.266 1 94.62 195 ILE A O 1
ATOM 1451 N N . ASP A 1 196 ? -19.312 -3.631 -14 1 94.31 196 ASP A N 1
ATOM 1452 C CA . ASP A 1 196 ? -19.984 -2.734 -14.945 1 94.31 196 ASP A CA 1
ATOM 1453 C C . ASP A 1 196 ? -18.984 -2.195 -15.977 1 94.31 196 ASP A C 1
ATOM 1455 O O . ASP A 1 196 ? -18.031 -1.495 -15.617 1 94.31 196 ASP A O 1
ATOM 1459 N N . GLY A 1 197 ? -19.203 -2.471 -17.234 1 95.88 197 GLY A N 1
ATOM 1460 C CA . GLY A 1 197 ? -18.328 -1.991 -18.297 1 95.88 197 GLY A CA 1
ATOM 1461 C C . GLY A 1 197 ? -18.188 -0.481 -18.312 1 95.88 197 GLY A C 1
ATOM 1462 O O . GLY A 1 197 ? -17.109 0.043 -18.609 1 95.88 197 GLY A O 1
ATOM 1463 N N . ALA A 1 198 ? -19.281 0.187 -18.031 1 97 198 ALA A N 1
ATOM 1464 C CA . ALA A 1 198 ? -19.25 1.647 -18.016 1 97 198 ALA A CA 1
ATOM 1465 C C . ALA A 1 198 ? -18.375 2.164 -16.891 1 97 198 ALA A C 1
ATOM 1467 O O . ALA A 1 198 ? -17.672 3.17 -17.047 1 97 198 ALA A O 1
ATOM 1468 N N . LEU A 1 199 ? -18.453 1.506 -15.727 1 97 199 LEU A N 1
ATOM 1469 C CA . LEU A 1 199 ? -17.594 1.867 -14.609 1 97 199 LEU A CA 1
ATOM 1470 C C . LEU A 1 199 ? -16.125 1.708 -14.977 1 97 199 LEU A C 1
ATOM 1472 O O . LEU A 1 199 ? -15.32 2.615 -14.75 1 97 199 LEU A O 1
ATOM 1476 N N . ALA A 1 200 ? -15.789 0.554 -15.578 1 97.38 200 ALA A N 1
ATOM 1477 C CA . ALA A 1 200 ? -14.422 0.303 -16.031 1 97.38 200 ALA A CA 1
ATOM 1478 C C . ALA A 1 200 ? -13.969 1.364 -17.016 1 97.38 200 ALA A C 1
ATOM 1480 O O . ALA A 1 200 ? -12.836 1.841 -16.953 1 97.38 200 ALA A O 1
ATOM 1481 N N . GLY A 1 201 ? -14.836 1.695 -17.922 1 96.56 201 GLY A N 1
ATOM 1482 C CA . GLY A 1 201 ? -14.539 2.729 -18.891 1 96.56 201 GLY A CA 1
ATOM 1483 C C . GLY A 1 201 ? -14.289 4.086 -18.266 1 96.56 201 GLY A C 1
ATOM 1484 O O . GLY A 1 201 ? -13.383 4.812 -18.688 1 96.56 201 GLY A O 1
ATOM 1485 N N . ARG A 1 202 ? -15.086 4.461 -17.297 1 97.06 202 ARG A N 1
ATOM 1486 C CA . ARG A 1 202 ? -14.906 5.73 -16.594 1 97.06 202 ARG A CA 1
ATOM 1487 C C . ARG A 1 202 ? -13.555 5.773 -15.883 1 97.06 202 ARG A C 1
ATOM 1489 O O . ARG A 1 202 ? -12.867 6.797 -15.898 1 97.06 202 ARG A O 1
ATOM 1496 N N . PHE A 1 203 ? -13.195 4.664 -15.219 1 97.62 203 PHE A N 1
ATOM 1497 C CA . PHE A 1 203 ? -11.891 4.578 -14.57 1 97.62 203 PHE A CA 1
ATOM 1498 C C . PHE A 1 203 ? -10.773 4.793 -15.586 1 97.62 203 PHE A C 1
ATOM 1500 O O . PHE A 1 203 ? -9.883 5.625 -15.367 1 97.62 203 PHE A O 1
ATOM 1507 N N . ASP A 1 204 ? -10.859 4.043 -16.625 1 95.81 204 ASP A N 1
ATOM 1508 C CA . ASP A 1 204 ? -9.828 4.102 -17.656 1 95.81 204 ASP A CA 1
ATOM 1509 C C . ASP A 1 204 ? -9.703 5.508 -18.234 1 95.81 204 ASP A C 1
ATOM 1511 O O . ASP A 1 204 ? -8.609 6.07 -18.281 1 95.81 204 ASP A O 1
ATOM 1515 N N . HIS A 1 205 ? -10.797 6.09 -18.625 1 95.94 205 HIS A N 1
ATOM 1516 C CA . HIS A 1 205 ? -10.812 7.422 -19.219 1 95.94 205 HIS A CA 1
ATOM 1517 C C . HIS A 1 205 ? -10.258 8.469 -18.266 1 95.94 205 HIS A C 1
ATOM 1519 O O . HIS A 1 205 ? -9.406 9.273 -18.625 1 95.94 205 HIS A O 1
ATOM 1525 N N . ALA A 1 206 ? -10.656 8.453 -17.047 1 98.12 206 ALA A N 1
ATOM 1526 C CA . ALA A 1 206 ? -10.297 9.461 -16.062 1 98.12 206 ALA A CA 1
ATOM 1527 C C . ALA A 1 206 ? -8.805 9.414 -15.75 1 98.12 206 ALA A C 1
ATOM 1529 O O . ALA A 1 206 ? -8.125 10.445 -15.781 1 98.12 206 ALA A O 1
ATOM 1530 N N . PHE A 1 207 ? -8.336 8.242 -15.539 1 97.81 207 PHE A N 1
ATOM 1531 C CA . PHE A 1 207 ? -6.945 8.156 -15.102 1 97.81 207 PHE A CA 1
ATOM 1532 C C . PHE A 1 207 ? -5.996 8.305 -16.281 1 97.81 207 PHE A C 1
ATOM 1534 O O . PHE A 1 207 ? -4.902 8.859 -16.141 1 97.81 207 PHE A O 1
ATOM 1541 N N . ARG A 1 208 ? -6.398 7.895 -17.453 1 95.25 208 ARG A N 1
ATOM 1542 C CA . ARG A 1 208 ? -5.582 8.164 -18.641 1 95.25 208 ARG A CA 1
ATOM 1543 C C . ARG A 1 208 ? -5.445 9.664 -18.875 1 95.25 208 ARG A C 1
ATOM 1545 O O . ARG A 1 208 ? -4.355 10.148 -19.188 1 95.25 208 ARG A O 1
ATOM 1552 N N . ALA A 1 209 ? -6.527 10.383 -18.75 1 95.38 209 ALA A N 1
ATOM 1553 C CA . ALA A 1 209 ? -6.48 11.828 -18.922 1 95.38 209 ALA A CA 1
ATOM 1554 C C . ALA A 1 209 ? -5.551 12.469 -17.891 1 95.38 209 ALA A C 1
ATOM 1556 O O . ALA A 1 209 ? -4.746 13.336 -18.234 1 95.38 209 ALA A O 1
ATOM 1557 N N . LEU A 1 210 ? -5.633 12.039 -16.656 1 97 210 LEU A N 1
ATOM 1558 C CA . LEU A 1 210 ? -4.789 12.57 -15.594 1 97 210 LEU A CA 1
ATOM 1559 C C . LEU A 1 210 ? -3.314 12.305 -15.883 1 97 210 LEU A C 1
ATOM 1561 O O . LEU A 1 210 ? -2.484 13.203 -15.789 1 97 210 LEU A O 1
ATOM 1565 N N . PHE A 1 211 ? -3.02 11.078 -16.266 1 95.75 211 PHE A N 1
ATOM 1566 C CA . PHE A 1 211 ? -1.631 10.664 -16.422 1 95.75 211 PHE A CA 1
ATOM 1567 C C . PHE A 1 211 ? -1.021 11.25 -17.688 1 95.75 211 PHE A C 1
ATOM 1569 O O . PHE A 1 211 ? 0.168 11.578 -17.719 1 95.75 211 PHE A O 1
ATOM 1576 N N . ALA A 1 212 ? -1.81 11.406 -18.703 1 91.19 212 ALA A N 1
ATOM 1577 C CA . ALA A 1 212 ? -1.31 11.891 -19.984 1 91.19 212 ALA A CA 1
ATOM 1578 C C . ALA A 1 212 ? -1.133 13.406 -19.969 1 91.19 212 ALA A C 1
ATOM 1580 O O . ALA A 1 212 ? -0.137 13.93 -20.469 1 91.19 212 ALA A O 1
ATOM 1581 N N . SER A 1 213 ? -2.1 14.133 -19.312 1 91.38 213 SER A N 1
ATOM 1582 C CA . SER A 1 213 ? -2.082 15.578 -19.5 1 91.38 213 SER A CA 1
ATOM 1583 C C . SER A 1 213 ? -2.166 16.312 -18.172 1 91.38 213 SER A C 1
ATOM 1585 O O . SER A 1 213 ? -2.129 17.547 -18.125 1 91.38 213 SER A O 1
ATOM 1587 N N . GLY A 1 214 ? -2.389 15.562 -17.156 1 92.94 214 GLY A N 1
ATOM 1588 C CA . GLY A 1 214 ? -2.494 16.219 -15.859 1 92.94 214 GLY A CA 1
ATOM 1589 C C . GLY A 1 214 ? -3.889 16.734 -15.57 1 92.94 214 GLY A C 1
ATOM 1590 O O . GLY A 1 214 ? -4.113 17.391 -14.547 1 92.94 214 GLY A O 1
ATOM 1591 N N . THR A 1 215 ? -4.805 16.484 -16.469 1 94.06 215 THR A N 1
ATOM 1592 C CA . THR A 1 215 ? -6.176 16.938 -16.281 1 94.06 215 THR A CA 1
ATOM 1593 C C . THR A 1 215 ? -6.871 16.109 -15.203 1 94.06 215 THR A C 1
ATOM 1595 O O . THR A 1 215 ? -7.137 14.922 -15.398 1 94.06 215 THR A O 1
ATOM 1598 N N . ALA A 1 216 ? -7.25 16.734 -14.156 1 96.88 216 ALA A N 1
ATOM 1599 C CA . ALA A 1 216 ? -7.664 16 -12.961 1 96.88 216 ALA A CA 1
ATOM 1600 C C . ALA A 1 216 ? -9.188 15.953 -12.852 1 96.88 216 ALA A C 1
ATOM 1602 O O . ALA A 1 216 ? -9.734 15.18 -12.062 1 96.88 216 ALA A O 1
ATOM 1603 N N . ASP A 1 217 ? -9.914 16.641 -13.648 1 97.25 217 ASP A N 1
ATOM 1604 C CA . ASP A 1 217 ? -11.344 16.844 -13.469 1 97.25 217 ASP A CA 1
ATOM 1605 C C . ASP A 1 217 ? -12.094 15.508 -13.484 1 97.25 217 ASP A C 1
ATOM 1607 O O . ASP A 1 217 ? -12.945 15.258 -12.633 1 97.25 217 ASP A O 1
ATOM 1611 N N . ALA A 1 218 ? -11.766 14.719 -14.453 1 98.12 218 ALA A N 1
ATOM 1612 C CA . ALA A 1 218 ? -12.492 13.461 -14.594 1 98.12 218 ALA A CA 1
ATOM 1613 C C . ALA A 1 218 ? -12.242 12.547 -13.398 1 98.12 218 ALA A C 1
ATOM 1615 O O . ALA A 1 218 ? -13.148 11.828 -12.953 1 98.12 218 ALA A O 1
ATOM 1616 N N . VAL A 1 219 ? -11.031 12.539 -12.906 1 98.5 219 VAL A N 1
ATOM 1617 C CA . VAL A 1 219 ? -10.703 11.703 -11.758 1 98.5 219 VAL A CA 1
ATOM 1618 C C . VAL A 1 219 ? -11.414 12.227 -10.516 1 98.5 219 VAL A C 1
ATOM 1620 O O . VAL A 1 219 ? -11.922 11.445 -9.703 1 98.5 219 VAL A O 1
ATOM 1623 N N . ILE A 1 220 ? -11.43 13.523 -10.367 1 98.44 220 ILE A N 1
ATOM 1624 C CA . ILE A 1 220 ? -12.102 14.133 -9.227 1 98.44 220 ILE A CA 1
ATOM 1625 C C . ILE A 1 220 ? -13.602 13.828 -9.281 1 98.44 220 ILE A C 1
ATOM 1627 O O . ILE A 1 220 ? -14.195 13.445 -8.273 1 98.44 220 ILE A O 1
ATOM 1631 N N . ALA A 1 221 ? -14.188 13.906 -10.438 1 98.56 221 ALA A N 1
ATOM 1632 C CA . ALA A 1 221 ? -15.594 13.57 -10.617 1 98.56 221 ALA A CA 1
ATOM 1633 C C . ALA A 1 221 ? -15.852 12.102 -10.297 1 98.56 221 ALA A C 1
ATOM 1635 O O . ALA A 1 221 ? -16.859 11.758 -9.672 1 98.56 221 ALA A O 1
ATOM 1636 N N . LEU A 1 222 ? -14.992 11.25 -10.758 1 98.62 222 LEU A N 1
ATOM 1637 C CA . LEU A 1 222 ? -15.102 9.828 -10.477 1 98.62 222 LEU A CA 1
ATOM 1638 C C . LEU A 1 222 ? -15.047 9.555 -8.977 1 98.62 222 LEU A C 1
ATOM 1640 O O . LEU A 1 222 ? -15.828 8.766 -8.453 1 98.62 222 LEU A O 1
ATOM 1644 N N . ALA A 1 223 ? -14.125 10.18 -8.273 1 98.75 223 ALA A N 1
ATOM 1645 C CA . ALA A 1 223 ? -13.992 10.016 -6.824 1 98.75 223 ALA A CA 1
ATOM 1646 C C . ALA A 1 223 ? -15.266 10.461 -6.109 1 98.75 223 ALA A C 1
ATOM 1648 O O . ALA A 1 223 ? -15.766 9.766 -5.223 1 98.75 223 ALA A O 1
ATOM 1649 N N . GLU A 1 224 ? -15.781 11.602 -6.531 1 98.5 224 GLU A N 1
ATOM 1650 C CA . GLU A 1 224 ? -17 12.117 -5.926 1 98.5 224 GLU A CA 1
ATOM 1651 C C . GLU A 1 224 ? -18.172 11.156 -6.145 1 98.5 224 GLU A C 1
ATOM 1653 O O . GLU A 1 224 ? -18.953 10.898 -5.227 1 98.5 224 GLU A O 1
ATOM 1658 N N . ARG A 1 225 ? -18.25 10.641 -7.297 1 98.12 225 ARG A N 1
ATOM 1659 C CA . ARG A 1 225 ? -19.328 9.703 -7.633 1 98.12 225 ARG A CA 1
ATOM 1660 C C . ARG A 1 225 ? -19.219 8.438 -6.789 1 98.12 225 ARG A C 1
ATOM 1662 O O . ARG A 1 225 ? -20.234 7.945 -6.277 1 98.12 225 ARG A O 1
ATOM 1669 N N . GLU A 1 226 ? -18.016 7.879 -6.629 1 98.25 226 GLU A N 1
ATOM 1670 C CA . GLU A 1 226 ? -17.844 6.633 -5.887 1 98.25 226 GLU A CA 1
ATOM 1671 C C . GLU A 1 226 ? -18 6.855 -4.387 1 98.25 226 GLU A C 1
ATOM 1673 O O . GLU A 1 226 ? -18.422 5.949 -3.664 1 98.25 226 GLU A O 1
ATOM 1678 N N . LEU A 1 227 ? -17.734 8.07 -3.93 1 98.62 227 LEU A N 1
ATOM 1679 C CA . LEU A 1 227 ? -17.844 8.391 -2.51 1 98.62 227 LEU A CA 1
ATOM 1680 C C . LEU A 1 227 ? -19.281 8.656 -2.113 1 98.62 227 LEU A C 1
ATOM 1682 O O . LEU A 1 227 ? -19.672 8.422 -0.966 1 98.62 227 LEU A O 1
ATOM 1686 N N . ALA A 1 228 ? -20.109 9.047 -3.031 1 98.31 228 ALA A N 1
ATOM 1687 C CA . ALA A 1 228 ? -21.453 9.562 -2.77 1 98.31 228 ALA A CA 1
ATOM 1688 C C . ALA A 1 228 ? -22.297 8.539 -2.016 1 98.31 228 ALA A C 1
ATOM 1690 O O . ALA A 1 228 ? -22.891 8.852 -0.977 1 98.31 228 ALA A O 1
ATOM 1691 N N . PRO A 1 229 ? -22.312 7.25 -2.408 1 97.69 229 PRO A N 1
ATOM 1692 C CA . PRO A 1 229 ? -23.156 6.281 -1.709 1 97.69 229 PRO A CA 1
ATOM 1693 C C . PRO A 1 229 ? -22.672 5.984 -0.292 1 97.69 229 PRO A C 1
ATOM 1695 O O . PRO A 1 229 ? -23.391 5.363 0.494 1 97.69 229 PRO A O 1
ATOM 1698 N N . HIS A 1 230 ? -21.5 6.449 0.026 1 97.75 230 HIS A N 1
ATOM 1699 C CA . HIS A 1 230 ? -20.906 6.102 1.313 1 97.75 230 HIS A CA 1
ATOM 1700 C C . HIS A 1 230 ? -20.812 7.324 2.219 1 97.75 230 HIS A C 1
ATOM 1702 O O . HIS A 1 230 ? -20.062 7.316 3.203 1 97.75 230 HIS A O 1
ATOM 1708 N N . GLY A 1 231 ? -21.406 8.438 1.844 1 96.75 231 GLY A N 1
ATOM 1709 C CA . GLY A 1 231 ? -21.406 9.625 2.688 1 96.75 231 GLY A CA 1
ATOM 1710 C C . GLY A 1 231 ? -20.562 10.75 2.135 1 96.75 231 GLY A C 1
ATOM 1711 O O . GLY A 1 231 ? -20.453 11.812 2.752 1 96.75 231 GLY A O 1
ATOM 1712 N N . GLY A 1 232 ? -19.891 10.547 0.967 1 97.69 232 GLY A N 1
ATOM 1713 C CA . GLY A 1 232 ? -19.141 11.594 0.301 1 97.69 232 GLY A CA 1
ATOM 1714 C C . GLY A 1 232 ? -17.734 11.789 0.875 1 97.69 232 GLY A C 1
ATOM 1715 O O . GLY A 1 232 ? -17.188 10.867 1.483 1 97.69 232 GLY A O 1
ATOM 1716 N N . MET A 1 233 ? -17.188 12.914 0.559 1 96.44 233 MET A N 1
ATOM 1717 C CA . MET A 1 233 ? -15.852 13.258 1.049 1 96.44 233 MET A CA 1
ATOM 1718 C C . MET A 1 233 ? -15.82 13.281 2.574 1 96.44 233 MET A C 1
ATOM 1720 O O . MET A 1 233 ? -16.828 13.57 3.215 1 96.44 233 MET A O 1
ATOM 1724 N N . ARG A 1 234 ? -14.648 12.961 3.092 1 96.06 234 ARG A N 1
ATOM 1725 C CA . ARG A 1 234 ? -14.516 12.906 4.543 1 96.06 234 ARG A CA 1
ATOM 1726 C C . ARG A 1 234 ? -13.258 13.641 5.008 1 96.06 234 ARG A C 1
ATOM 1728 O O . ARG A 1 234 ? -12.148 13.297 4.602 1 96.06 234 ARG A O 1
ATOM 1735 N N . PHE A 1 235 ? -13.508 14.656 5.812 1 95.38 235 PHE A N 1
ATOM 1736 C CA . PHE A 1 235 ? -12.422 15.406 6.441 1 95.38 235 PHE A CA 1
ATOM 1737 C C . PHE A 1 235 ? -12.852 15.945 7.801 1 95.38 235 PHE A C 1
ATOM 1739 O O . PHE A 1 235 ? -12.445 15.422 8.836 1 95.38 235 PHE A O 1
ATOM 1746 N N . ASP A 1 236 ? -13.812 16.812 7.746 1 93.81 236 ASP A N 1
ATOM 1747 C CA . ASP A 1 236 ? -14.281 17.469 8.969 1 93.81 236 ASP A CA 1
ATOM 1748 C C . ASP A 1 236 ? -14.922 16.453 9.914 1 93.81 236 ASP A C 1
ATOM 1750 O O . ASP A 1 236 ? -15.875 15.75 9.539 1 93.81 236 ASP A O 1
ATOM 1754 N N . GLY A 1 237 ? -14.367 16.328 11.062 1 94.69 237 GLY A N 1
ATOM 1755 C CA . GLY A 1 237 ? -14.922 15.445 12.078 1 94.69 237 GLY A CA 1
ATOM 1756 C C . GLY A 1 237 ? -14.305 14.055 12.055 1 94.69 237 GLY A C 1
ATOM 1757 O O . GLY A 1 237 ? -14.664 13.195 12.859 1 94.69 237 GLY A O 1
ATOM 1758 N N . ASP A 1 238 ? -13.391 13.875 11.188 1 95.19 238 ASP A N 1
ATOM 1759 C CA . ASP A 1 238 ? -12.742 12.57 11.125 1 95.19 238 ASP A CA 1
ATOM 1760 C C . ASP A 1 238 ? -11.828 12.352 12.328 1 95.19 238 ASP A C 1
ATOM 1762 O O . ASP A 1 238 ? -11.102 13.258 12.727 1 95.19 238 ASP A O 1
ATOM 1766 N N . VAL A 1 239 ? -11.93 11.156 12.914 1 95.56 239 VAL A N 1
ATOM 1767 C CA . VAL A 1 239 ? -11.062 10.758 14.016 1 95.56 239 VAL A CA 1
ATOM 1768 C C . VAL A 1 239 ? -10.57 9.328 13.797 1 95.56 239 VAL A C 1
ATOM 1770 O O . VAL A 1 239 ? -11.375 8.414 13.617 1 95.56 239 VAL A O 1
ATOM 1773 N N . GLN A 1 240 ? -9.297 9.164 13.773 1 94.69 240 GLN A N 1
ATOM 1774 C CA . GLN A 1 240 ? -8.656 7.852 13.68 1 94.69 240 GLN A CA 1
ATOM 1775 C C . GLN A 1 240 ? -7.824 7.559 14.93 1 94.69 240 GLN A C 1
ATOM 1777 O O . GLN A 1 240 ? -6.824 8.234 15.188 1 94.69 240 GLN A O 1
ATOM 1782 N N . VAL A 1 241 ? -8.188 6.53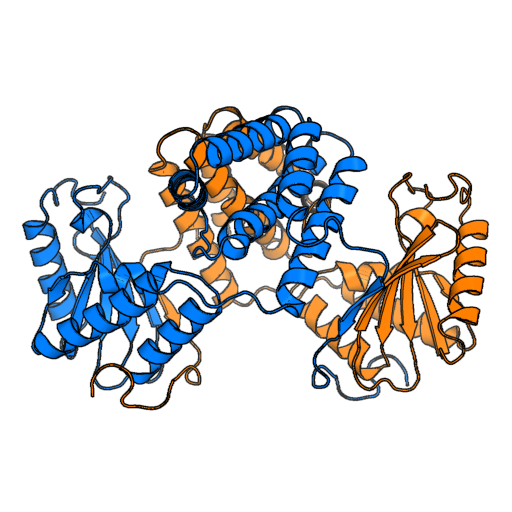9 15.641 1 95.12 241 VAL A N 1
ATOM 1783 C CA . VAL A 1 241 ? -7.547 6.207 16.906 1 95.12 241 VAL A CA 1
ATOM 1784 C C . VAL A 1 241 ? -6.598 5.027 16.719 1 95.12 241 VAL A C 1
ATOM 1786 O O . VAL A 1 241 ? -6.961 4.023 16.094 1 95.12 241 VAL A O 1
ATOM 1789 N N . ALA A 1 242 ? -5.383 5.176 17.156 1 94.12 242 ALA A N 1
ATOM 1790 C CA . ALA A 1 242 ? -4.379 4.113 17.062 1 94.12 242 ALA A CA 1
ATOM 1791 C C . ALA A 1 242 ? -4.598 3.068 18.156 1 94.12 242 ALA A C 1
ATOM 1793 O O . ALA A 1 242 ? -5.418 3.264 19.062 1 94.12 242 ALA A O 1
ATOM 1794 N N . SER A 1 243 ? -3.871 1.985 18.047 1 93.19 243 SER A N 1
ATOM 1795 C CA . SER A 1 243 ? -3.893 0.988 19.125 1 93.19 243 SER A CA 1
ATOM 1796 C C . SER A 1 243 ? -3.279 1.537 20.406 1 93.19 243 SER A C 1
ATOM 1798 O O . SER A 1 243 ? -2.213 2.152 20.375 1 93.19 243 SER A O 1
ATOM 1800 N N . PRO A 1 244 ? -3.922 1.264 21.469 1 94.31 244 PRO A N 1
ATOM 1801 C CA . PRO A 1 244 ? -3.354 1.708 22.75 1 94.31 244 PRO A CA 1
ATOM 1802 C C . PRO A 1 244 ? -2.008 1.057 23.047 1 94.31 244 PRO A C 1
ATOM 1804 O O . PRO A 1 244 ? -1.268 1.535 23.922 1 94.31 244 PRO A O 1
ATOM 1807 N N . ALA A 1 245 ? -1.682 0.047 22.312 1 93.44 245 ALA A N 1
ATOM 1808 C CA . ALA A 1 245 ? -0.441 -0.687 22.547 1 93.44 245 ALA A CA 1
ATOM 1809 C C . ALA A 1 245 ? 0.738 -0.005 21.875 1 93.44 245 ALA A C 1
ATOM 1811 O O . ALA A 1 245 ? 1.896 -0.33 22.141 1 93.44 245 ALA A O 1
ATOM 1812 N N . TRP A 1 246 ? 0.489 0.894 21.062 1 94.19 246 TRP A N 1
ATOM 1813 C CA . TRP A 1 246 ? 1.543 1.564 20.297 1 94.19 246 TRP A CA 1
ATOM 1814 C C . TRP A 1 246 ? 2.207 2.65 21.141 1 94.19 246 TRP A C 1
ATOM 1816 O O . TRP A 1 246 ? 1.958 3.842 20.938 1 94.19 246 TRP A O 1
ATOM 1826 N N . ARG A 1 247 ? 3.078 2.205 22 1 94.69 247 ARG A N 1
ATOM 1827 C CA . ARG A 1 247 ? 3.783 3.074 22.938 1 94.69 247 ARG A CA 1
ATOM 1828 C C . ARG A 1 247 ? 5.223 2.613 23.141 1 94.69 247 ARG A C 1
ATOM 1830 O O . ARG A 1 247 ? 5.488 1.415 23.234 1 94.69 247 ARG A O 1
ATOM 1837 N N . ALA A 1 248 ? 6.066 3.557 23.094 1 92.25 248 ALA A N 1
ATOM 1838 C CA . ALA A 1 248 ? 7.461 3.268 23.422 1 92.25 248 ALA A CA 1
ATOM 1839 C C . ALA A 1 248 ? 7.746 3.551 24.891 1 92.25 248 ALA A C 1
ATOM 1841 O O . ALA A 1 248 ? 7.02 4.312 25.547 1 92.25 248 ALA A O 1
ATOM 1842 N N . PRO A 1 249 ? 8.812 2.918 25.359 1 86.62 249 PRO A N 1
ATOM 1843 C CA . PRO A 1 249 ? 9.148 3.203 26.766 1 86.62 249 PRO A CA 1
ATOM 1844 C C . PRO A 1 249 ? 9.398 4.688 27.016 1 86.62 249 PRO A C 1
ATOM 1846 O O . PRO A 1 249 ? 9.922 5.387 26.141 1 86.62 249 PRO A O 1
ATOM 1849 N N . ALA A 1 250 ? 9.18 5.129 28.203 1 79.94 250 ALA A N 1
ATOM 1850 C CA . ALA A 1 250 ? 9.242 6.535 28.594 1 79.94 250 ALA A CA 1
ATOM 1851 C C . ALA A 1 250 ? 10.68 7.051 28.547 1 79.94 250 ALA A C 1
ATOM 1853 O O . ALA A 1 250 ? 11.633 6.281 28.703 1 79.94 250 ALA A O 1
ATOM 1854 N N . GLY A 1 251 ? 10.828 8.445 28.281 1 73.56 251 GLY A N 1
ATOM 1855 C CA . GLY A 1 251 ? 12.094 9.125 28.453 1 73.56 251 GLY A CA 1
ATOM 1856 C C . GLY A 1 251 ? 12.891 9.25 27.172 1 73.56 251 GLY A C 1
ATOM 1857 O O . GLY A 1 251 ? 14.047 9.68 27.188 1 73.56 251 GLY A O 1
ATOM 1858 N N . ARG A 1 252 ? 12.43 8.914 26.016 1 75.69 252 ARG A N 1
ATOM 1859 C CA . ARG A 1 252 ? 13.242 8.93 24.797 1 75.69 252 ARG A CA 1
ATOM 1860 C C . ARG A 1 252 ? 13.516 10.352 24.344 1 75.69 252 ARG A C 1
ATOM 1862 O O . ARG A 1 252 ? 14.633 10.672 23.938 1 75.69 252 ARG A O 1
ATOM 1869 N N . PHE A 1 253 ? 12.594 11.211 24.312 1 73 253 PHE A N 1
ATOM 1870 C CA . PHE A 1 253 ? 12.828 12.562 23.797 1 73 253 PHE A CA 1
ATOM 1871 C C . PHE A 1 253 ? 12.641 13.594 24.906 1 73 253 PHE A C 1
ATOM 1873 O O . PHE A 1 253 ? 12.555 14.789 24.641 1 73 253 PHE A O 1
ATOM 1880 N N . GLY A 1 254 ? 12.797 13.414 26.047 1 62.09 254 GLY A N 1
ATOM 1881 C CA . GLY A 1 254 ? 12.953 14.5 27 1 62.09 254 GLY A CA 1
ATOM 1882 C C . GLY A 1 254 ? 12.211 14.273 28.297 1 62.09 254 GLY A C 1
ATOM 1883 O O . GLY A 1 254 ? 12.281 15.094 29.219 1 62.09 254 GLY A O 1
ATOM 1884 N N . ALA A 1 255 ? 11.094 13.461 28.469 1 48.56 255 ALA A N 1
ATOM 1885 C CA . ALA A 1 255 ? 10.602 13.734 29.812 1 48.56 255 ALA A CA 1
ATOM 1886 C C . ALA A 1 255 ? 11.414 12.977 30.859 1 48.56 255 ALA A C 1
ATOM 1888 O O . ALA A 1 255 ? 11.867 11.859 30.609 1 48.56 255 ALA A O 1
ATOM 1889 N N . MET B 1 1 ? -14.836 27.422 2.289 1 29.25 1 MET B N 1
ATOM 1890 C CA . MET B 1 1 ? -13.703 28.062 1.629 1 29.25 1 MET B CA 1
ATOM 1891 C C . MET B 1 1 ? -12.695 28.578 2.654 1 29.25 1 MET B C 1
ATOM 1893 O O . MET B 1 1 ? -13.078 29.203 3.648 1 29.25 1 MET B O 1
ATOM 1897 N N . ILE B 1 2 ? -11.57 27.859 2.852 1 40.97 2 ILE B N 1
ATOM 1898 C CA . ILE B 1 2 ? -10.633 28.469 3.791 1 40.97 2 ILE B CA 1
ATOM 1899 C C . ILE B 1 2 ? -10.648 29.984 3.635 1 40.97 2 ILE B C 1
ATOM 1901 O O . ILE B 1 2 ? -10.852 30.5 2.531 1 40.97 2 ILE B O 1
ATOM 1905 N N . ASP B 1 3 ? -10.734 30.75 4.582 1 45.97 3 ASP B N 1
ATOM 1906 C CA . ASP B 1 3 ? -10.5 32.188 4.488 1 45.97 3 ASP B CA 1
ATOM 1907 C C . ASP B 1 3 ? -9.203 32.5 3.734 1 45.97 3 ASP B C 1
ATOM 1909 O O . ASP B 1 3 ? -8.117 32.125 4.188 1 45.97 3 ASP B O 1
ATOM 1913 N N . PRO B 1 4 ? -9.164 32.531 2.344 1 50.34 4 PRO B N 1
ATOM 1914 C CA . PRO B 1 4 ? -8.023 33.062 1.594 1 50.34 4 PRO B CA 1
ATOM 1915 C C . PRO B 1 4 ? -7.102 33.938 2.447 1 50.34 4 PRO B C 1
ATOM 1917 O O . PRO B 1 4 ? -6.027 34.344 1.992 1 50.34 4 PRO B O 1
ATOM 1920 N N . THR B 1 5 ? -7.496 34.156 3.664 1 53.75 5 THR B N 1
ATOM 1921 C CA . THR B 1 5 ? -6.996 35.344 4.336 1 53.75 5 THR B CA 1
ATOM 1922 C C . THR B 1 5 ? -5.777 35 5.191 1 53.75 5 THR B C 1
ATOM 1924 O O . THR B 1 5 ? -5.102 35.906 5.695 1 53.75 5 THR B O 1
ATOM 1927 N N . LEU B 1 6 ? -5.711 33.531 5.488 1 61.56 6 LEU B N 1
ATOM 1928 C CA . LEU B 1 6 ? -4.48 33.469 6.273 1 61.56 6 LEU B CA 1
ATOM 1929 C C . LEU B 1 6 ? -3.256 33.5 5.371 1 61.56 6 LEU B C 1
ATOM 1931 O O . LEU B 1 6 ? -2.982 32.562 4.648 1 61.56 6 LEU B O 1
ATOM 1935 N N . SER B 1 7 ? -2.768 34.625 5.207 1 67.81 7 SER B N 1
ATOM 1936 C CA . SER B 1 7 ? -1.794 34.875 4.152 1 67.81 7 SER B CA 1
ATOM 1937 C C . SER B 1 7 ? -0.38 34.969 4.715 1 67.81 7 SER B C 1
ATOM 1939 O O . SER B 1 7 ? 0.598 34.781 3.986 1 67.81 7 SER B O 1
ATOM 1941 N N . THR B 1 8 ? -0.397 35.125 6.145 1 79.69 8 THR B N 1
ATOM 1942 C CA . THR B 1 8 ? 0.948 35.281 6.688 1 79.69 8 THR B CA 1
ATOM 1943 C C . THR B 1 8 ? 1.224 34.219 7.758 1 79.69 8 THR B C 1
ATOM 1945 O O . THR B 1 8 ? 0.299 33.75 8.414 1 79.69 8 THR B O 1
ATOM 1948 N N . PRO B 1 9 ? 2.416 33.844 7.898 1 83.19 9 PRO B N 1
ATOM 1949 C CA . PRO B 1 9 ? 2.785 32.906 8.969 1 83.19 9 PRO B CA 1
ATOM 1950 C C . PRO B 1 9 ? 2.299 33.375 10.344 1 83.19 9 PRO B C 1
ATOM 1952 O O . PRO B 1 9 ? 1.9 32.531 11.164 1 83.19 9 PRO B O 1
ATOM 1955 N N . ALA B 1 10 ? 2.34 34.625 10.586 1 87 10 ALA B N 1
ATOM 1956 C CA . ALA B 1 10 ? 1.894 35.156 11.875 1 87 10 ALA B CA 1
ATOM 1957 C C . ALA B 1 10 ? 0.407 34.875 12.086 1 87 10 ALA B C 1
ATOM 1959 O O . ALA B 1 10 ? -0.016 34.562 13.195 1 87 10 ALA B O 1
ATOM 1960 N N . GLU B 1 11 ? -0.381 35.062 11.023 1 88 11 GLU B N 1
ATOM 1961 C CA . GLU B 1 11 ? -1.814 34.781 11.102 1 88 11 GLU B CA 1
ATOM 1962 C C . GLU B 1 11 ? -2.092 33.312 11.328 1 88 11 GLU B C 1
ATOM 1964 O O . GLU B 1 11 ? -2.996 32.938 12.078 1 88 11 GLU B O 1
ATOM 1969 N N . VAL B 1 12 ? -1.298 32.531 10.648 1 88.88 12 VAL B N 1
ATOM 1970 C CA . VAL B 1 12 ? -1.428 31.094 10.789 1 88.88 12 VAL B CA 1
ATOM 1971 C C . VAL B 1 12 ? -1.124 30.688 12.234 1 88.88 12 VAL B C 1
ATOM 1973 O O . VAL B 1 12 ? -1.851 29.891 12.828 1 88.88 12 VAL B O 1
ATOM 1976 N N . LEU B 1 13 ? -0.122 31.281 12.812 1 91.81 13 LEU B N 1
ATOM 1977 C CA . LEU B 1 13 ? 0.275 30.969 14.18 1 91.81 13 LEU B CA 1
ATOM 1978 C C . LEU B 1 13 ? -0.793 31.422 15.172 1 91.81 13 LEU B C 1
ATOM 1980 O O . LEU B 1 13 ? -1.074 30.719 16.141 1 91.81 13 LEU B O 1
ATOM 1984 N N . ALA B 1 14 ? -1.351 32.562 14.898 1 92.31 14 ALA B N 1
ATOM 1985 C CA . ALA B 1 14 ? -2.422 33.062 15.766 1 92.31 14 ALA B CA 1
ATOM 1986 C C . ALA B 1 14 ? -3.631 32.125 15.727 1 92.31 14 ALA B C 1
ATOM 1988 O O . ALA B 1 14 ? -4.234 31.828 16.766 1 92.31 14 ALA B O 1
ATOM 1989 N N . ALA B 1 15 ? -3.928 31.703 14.523 1 91.5 15 ALA B N 1
ATOM 1990 C CA . ALA B 1 15 ? -5.031 30.75 14.375 1 91.5 15 ALA B CA 1
ATOM 1991 C C . ALA B 1 15 ? -4.738 29.453 15.102 1 91.5 15 ALA B C 1
ATOM 1993 O O . ALA B 1 15 ? -5.605 28.906 15.781 1 91.5 15 ALA B O 1
ATOM 1994 N N . ALA B 1 16 ? -3.539 28.984 14.953 1 94.44 16 ALA B N 1
ATOM 1995 C CA . ALA B 1 16 ? -3.129 27.75 15.617 1 94.44 16 ALA B CA 1
ATOM 1996 C C . ALA B 1 16 ? -3.234 27.875 17.141 1 94.44 16 ALA B C 1
ATOM 1998 O O . ALA B 1 16 ? -3.721 26.969 17.812 1 94.44 16 ALA B O 1
ATOM 1999 N N . ARG B 1 17 ? -2.803 28.984 17.672 1 95.19 17 ARG B N 1
ATOM 2000 C CA . ARG B 1 17 ? -2.875 29.234 19.109 1 95.19 17 ARG B CA 1
ATOM 2001 C C . ARG B 1 17 ? -4.32 29.203 19.609 1 95.19 17 ARG B C 1
ATOM 2003 O O . ARG B 1 17 ? -4.613 28.625 20.656 1 95.19 17 ARG B O 1
ATOM 2010 N N . ALA B 1 18 ? -5.141 29.812 18.812 1 95.31 18 ALA B N 1
ATOM 2011 C CA . ALA B 1 18 ? -6.555 29.844 19.172 1 95.31 18 ALA B CA 1
ATOM 2012 C C . ALA B 1 18 ? -7.156 28.438 19.172 1 95.31 18 ALA B C 1
ATOM 2014 O O . ALA B 1 18 ? -7.922 28.078 20.062 1 95.31 18 ALA B O 1
ATOM 2015 N N . ILE B 1 19 ? -6.836 27.688 18.188 1 95.69 19 ILE B N 1
ATOM 2016 C CA . ILE B 1 19 ? -7.344 26.328 18.047 1 95.69 19 ILE B CA 1
ATOM 2017 C C . ILE B 1 19 ? -6.855 25.484 19.219 1 95.69 19 ILE B C 1
ATOM 2019 O O . ILE B 1 19 ? -7.641 24.766 19.844 1 95.69 19 ILE B O 1
ATOM 2023 N N . VAL B 1 20 ? -5.598 25.547 19.562 1 96.19 20 VAL B N 1
ATOM 2024 C CA . VAL B 1 20 ? -5.02 24.75 20.641 1 96.19 20 VAL B CA 1
ATOM 2025 C C . VAL B 1 20 ? -5.664 25.125 21.969 1 96.19 20 VAL B C 1
ATOM 2027 O O . VAL B 1 20 ? -6.008 24.266 22.766 1 96.19 20 VAL B O 1
ATOM 2030 N N . ALA B 1 21 ? -5.848 26.391 22.172 1 95.56 21 ALA B N 1
ATOM 2031 C CA . ALA B 1 21 ? -6.434 26.875 23.422 1 95.56 21 ALA B CA 1
ATOM 2032 C C . ALA B 1 21 ? -7.867 26.375 23.578 1 95.56 21 ALA B C 1
ATOM 2034 O O . ALA B 1 21 ? -8.297 26.062 24.703 1 95.56 21 ALA B O 1
ATOM 2035 N N . SER B 1 22 ? -8.586 26.281 22.562 1 95.75 22 SER B N 1
ATOM 2036 C CA . SER B 1 22 ? -10 25.922 22.625 1 95.75 22 SER B CA 1
ATOM 2037 C C . SER B 1 22 ? -10.188 24.406 22.625 1 95.75 22 SER B C 1
ATOM 2039 O O . SER B 1 22 ? -10.977 23.875 23.406 1 95.75 22 SER B O 1
ATOM 2041 N N . ARG B 1 23 ? -9.438 23.703 21.859 1 96.06 23 ARG B N 1
ATOM 2042 C CA . ARG B 1 23 ? -9.695 22.281 21.641 1 96.06 23 ARG B CA 1
ATOM 2043 C C . ARG B 1 23 ? -8.773 21.422 22.5 1 96.06 23 ARG B C 1
ATOM 2045 O O . ARG B 1 23 ? -9.102 20.281 22.828 1 96.06 23 ARG B O 1
ATOM 2052 N N . TYR B 1 24 ? -7.664 21.938 22.797 1 97.06 24 TYR B N 1
ATOM 2053 C CA . TYR B 1 24 ? -6.676 21.188 23.547 1 97.06 24 TYR B CA 1
ATOM 2054 C C . TYR B 1 24 ? -6.133 22 24.719 1 97.06 24 TYR B C 1
ATOM 2056 O O . TYR B 1 24 ? -4.918 22.156 24.859 1 97.06 24 TYR B O 1
ATOM 2064 N N . PRO B 1 25 ? -6.914 22.422 25.625 1 95.31 25 PRO B N 1
ATOM 2065 C CA . PRO B 1 25 ? -6.48 23.328 26.7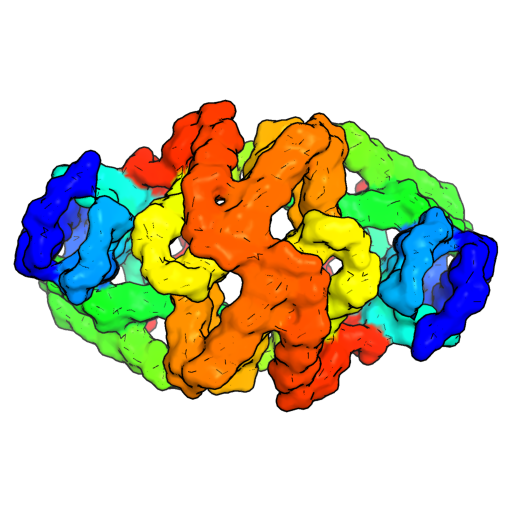03 1 95.31 25 PRO B CA 1
ATOM 2066 C C . PRO B 1 25 ? -5.465 22.672 27.641 1 95.31 25 PRO B C 1
ATOM 2068 O O . PRO B 1 25 ? -4.66 23.375 28.266 1 95.31 25 PRO B O 1
ATOM 2071 N N . ASP B 1 26 ? -5.387 21.375 27.656 1 95.25 26 ASP B N 1
ATOM 2072 C CA . ASP B 1 26 ? -4.512 20.688 28.609 1 95.25 26 ASP B CA 1
ATOM 2073 C C . ASP B 1 26 ? -3.223 20.219 27.922 1 95.25 26 ASP B C 1
ATOM 2075 O O . ASP B 1 26 ? -2.426 19.5 28.516 1 95.25 26 ASP B O 1
ATOM 2079 N N . ALA B 1 27 ? -3.025 20.625 26.734 1 96.69 27 ALA B N 1
ATOM 2080 C CA . ALA B 1 27 ? -1.806 20.234 26.016 1 96.69 27 ALA B CA 1
ATOM 2081 C C . ALA B 1 27 ? -0.576 20.859 26.672 1 96.69 27 ALA B C 1
ATOM 2083 O O . ALA B 1 27 ? -0.615 22.016 27.125 1 96.69 27 ALA B O 1
ATOM 2084 N N . ILE B 1 28 ? 0.519 20.141 26.75 1 95.38 28 ILE B N 1
ATOM 2085 C CA . ILE B 1 28 ? 1.797 20.688 27.188 1 95.38 28 ILE B CA 1
ATOM 2086 C C . ILE B 1 28 ? 2.316 21.703 26.172 1 95.38 28 ILE B C 1
ATOM 2088 O O . ILE B 1 28 ? 2.609 22.844 26.531 1 95.38 28 ILE B O 1
ATOM 2092 N N . PHE B 1 29 ? 2.398 21.281 25.031 1 96.12 29 PHE B N 1
ATOM 2093 C CA . PHE B 1 29 ? 2.703 22.141 23.891 1 96.12 29 PHE B CA 1
ATOM 2094 C C . PHE B 1 29 ? 2.127 21.578 22.609 1 96.12 29 PHE B C 1
ATOM 2096 O O . PHE B 1 29 ? 1.576 20.469 22.594 1 96.12 29 PHE B O 1
ATOM 2103 N N . ALA B 1 30 ? 2.23 22.344 21.547 1 97.38 30 ALA B N 1
ATOM 2104 C CA . ALA B 1 30 ? 1.856 21.922 20.203 1 97.38 30 ALA B CA 1
ATOM 2105 C C . ALA B 1 30 ? 2.895 22.375 19.172 1 97.38 30 ALA B C 1
ATOM 2107 O O . ALA B 1 30 ? 3.59 23.375 19.391 1 97.38 30 ALA B O 1
ATOM 2108 N N . LEU B 1 31 ? 3.02 21.609 18.219 1 96.81 31 LEU B N 1
ATOM 2109 C CA . LEU B 1 31 ? 3.865 21.922 17.062 1 96.81 31 LEU B CA 1
ATOM 2110 C C . LEU B 1 31 ? 3.021 22.234 15.836 1 96.81 31 LEU B C 1
ATOM 2112 O O . LEU B 1 31 ? 2.143 21.453 15.469 1 96.81 31 LEU B O 1
ATOM 2116 N N . VAL B 1 32 ? 3.312 23.391 15.258 1 95.44 32 VAL B N 1
ATOM 2117 C CA . VAL B 1 32 ? 2.545 23.875 14.117 1 95.44 32 VAL B CA 1
ATOM 2118 C C . VAL B 1 32 ? 3.391 23.781 12.844 1 95.44 32 VAL B C 1
ATOM 2120 O O . VAL B 1 32 ? 4.504 24.312 12.797 1 95.44 32 VAL B O 1
ATOM 2123 N N . ALA B 1 33 ? 2.875 23.031 11.938 1 92.25 33 ALA B N 1
ATOM 2124 C CA . ALA B 1 33 ? 3.58 22.859 10.672 1 92.25 33 ALA B CA 1
ATOM 2125 C C . ALA B 1 33 ? 2.607 22.875 9.492 1 92.25 33 ALA B C 1
ATOM 2127 O O . ALA B 1 33 ? 1.437 23.234 9.656 1 92.25 33 ALA B O 1
ATOM 2128 N N . GLY B 1 34 ? 3.152 22.656 8.289 1 83.62 34 GLY B N 1
ATOM 2129 C CA . GLY B 1 34 ? 2.348 22.609 7.074 1 83.62 34 GLY B CA 1
ATOM 2130 C C . GLY B 1 34 ? 2.703 23.688 6.082 1 83.62 34 GLY B C 1
ATOM 2131 O O . GLY B 1 34 ? 3.484 24.594 6.391 1 83.62 34 GLY B O 1
ATOM 2132 N N . SER B 1 35 ? 2.068 23.562 4.973 1 79.38 35 SER B N 1
ATOM 2133 C CA . SER B 1 35 ? 2.404 24.453 3.863 1 79.38 35 SER B CA 1
ATOM 2134 C C . SER B 1 35 ? 2.004 25.891 4.168 1 79.38 35 SER B C 1
ATOM 2136 O O . SER B 1 35 ? 2.627 26.828 3.672 1 79.38 35 SER B O 1
ATOM 2138 N N . LEU B 1 36 ? 0.986 26.078 4.973 1 76.88 36 LEU B N 1
ATOM 2139 C CA . LEU B 1 36 ? 0.553 27.422 5.359 1 76.88 36 LEU B CA 1
ATOM 2140 C C . LEU B 1 36 ? 1.646 28.141 6.141 1 76.88 36 LEU B C 1
ATOM 2142 O O . LEU B 1 36 ? 1.869 29.344 5.945 1 76.88 36 LEU B O 1
ATOM 2146 N N . MET B 1 37 ? 2.293 27.359 6.918 1 79.44 37 MET B N 1
ATOM 2147 C CA . MET B 1 37 ? 3.344 27.938 7.754 1 79.44 37 MET B CA 1
ATOM 2148 C C . MET B 1 37 ? 4.562 28.312 6.918 1 79.44 37 MET B C 1
ATOM 2150 O O . MET B 1 37 ? 5.297 29.234 7.262 1 79.44 37 MET B O 1
ATOM 2154 N N . ARG B 1 38 ? 4.691 27.625 5.742 1 75.12 38 ARG B N 1
ATOM 2155 C CA . ARG B 1 38 ? 5.848 27.875 4.887 1 75.12 38 ARG B CA 1
ATOM 2156 C C . ARG B 1 38 ? 5.551 28.969 3.861 1 75.12 38 ARG B C 1
ATOM 2158 O O . ARG B 1 38 ? 6.406 29.297 3.041 1 75.12 38 ARG B O 1
ATOM 2165 N N . GLY B 1 39 ? 4.422 29.5 3.955 1 71.19 39 GLY B N 1
ATOM 2166 C CA . GLY B 1 39 ? 4.047 30.5 2.977 1 71.19 39 GLY B CA 1
ATOM 2167 C C . GLY B 1 39 ? 3.725 29.922 1.614 1 71.19 39 GLY B C 1
ATOM 2168 O O . GLY B 1 39 ? 3.736 30.641 0.609 1 71.19 39 GLY B O 1
ATOM 2169 N N . GLU B 1 40 ? 3.623 28.641 1.518 1 69.19 40 GLU B N 1
ATOM 2170 C CA . GLU B 1 40 ? 3.342 27.938 0.266 1 69.19 40 GLU B CA 1
ATOM 2171 C C . GLU B 1 40 ? 1.887 27.484 0.206 1 69.19 40 GLU B C 1
ATOM 2173 O O . GLU B 1 40 ? 1.543 26.594 -0.575 1 69.19 40 GLU B O 1
ATOM 2178 N N . GLY B 1 41 ? 1.135 28.078 1.002 1 66.31 41 GLY B N 1
ATOM 2179 C CA . GLY B 1 41 ? -0.245 27.641 1.151 1 66.31 41 GLY B CA 1
ATOM 2180 C C . GLY B 1 41 ? -1.089 27.906 -0.082 1 66.31 41 GLY B C 1
ATOM 2181 O O . GLY B 1 41 ? -0.837 28.859 -0.823 1 66.31 41 GLY B O 1
ATOM 2182 N N . THR B 1 42 ? -1.779 26.828 -0.45 1 66.56 42 THR B N 1
ATOM 2183 C CA . THR B 1 42 ? -2.836 27 -1.442 1 66.56 42 THR B CA 1
ATOM 2184 C C . THR B 1 42 ? -4.211 26.938 -0.783 1 66.56 42 THR B C 1
ATOM 2186 O O . THR B 1 42 ? -4.316 26.75 0.431 1 66.56 42 THR B O 1
ATOM 2189 N N . ALA B 1 43 ? -5.219 27.297 -1.557 1 64.56 43 ALA B N 1
ATOM 2190 C CA . ALA B 1 43 ? -6.598 27.266 -1.073 1 64.56 43 ALA B CA 1
ATOM 2191 C C . ALA B 1 43 ? -6.926 25.906 -0.447 1 64.56 43 ALA B C 1
ATOM 2193 O O . ALA B 1 43 ? -7.883 25.781 0.322 1 64.56 43 ALA B O 1
ATOM 2194 N N . HIS B 1 44 ? -6.004 24.938 -0.6 1 68.62 44 HIS B N 1
ATOM 2195 C CA . HIS B 1 44 ? -6.332 23.594 -0.151 1 68.62 44 HIS B CA 1
ATOM 2196 C C . HIS B 1 44 ? -5.328 23.094 0.884 1 68.62 44 HIS B C 1
ATOM 2198 O O . HIS B 1 44 ? -5.301 21.906 1.213 1 68.62 44 HIS B O 1
ATOM 2204 N N . SER B 1 45 ? -4.668 24.094 1.392 1 77.88 45 SER B N 1
ATOM 2205 C CA . SER B 1 45 ? -3.656 23.703 2.369 1 77.88 45 SER B CA 1
ATOM 2206 C C . SER B 1 45 ? -4.266 23.531 3.756 1 77.88 45 SER B C 1
ATOM 2208 O O . SER B 1 45 ? -5.242 24.203 4.102 1 77.88 45 SER B O 1
ATOM 2210 N N . ASP B 1 46 ? -3.74 22.484 4.395 1 82.81 46 ASP B N 1
ATOM 2211 C CA . ASP B 1 46 ? -4.188 22.266 5.766 1 82.81 46 ASP B CA 1
ATOM 2212 C C . ASP B 1 46 ? -3.094 22.625 6.77 1 82.81 46 ASP B C 1
ATOM 2214 O O . ASP B 1 46 ? -1.944 22.859 6.383 1 82.81 46 ASP B O 1
ATOM 2218 N N . LEU B 1 47 ? -3.6 22.984 7.969 1 90.25 47 LEU B N 1
ATOM 2219 C CA . LEU B 1 47 ? -2.723 23.172 9.117 1 90.25 47 LEU B CA 1
ATOM 2220 C C . LEU B 1 47 ? -2.453 21.828 9.812 1 90.25 47 LEU B C 1
ATOM 2222 O O . LEU B 1 47 ? -3.387 21.094 10.133 1 90.25 47 LEU B O 1
ATOM 2226 N N . ASP B 1 48 ? -1.184 21.5 9.961 1 94.25 48 ASP B N 1
ATOM 2227 C CA . ASP B 1 48 ? -0.809 20.312 10.711 1 94.25 48 ASP B CA 1
ATOM 2228 C C . ASP B 1 48 ? -0.414 20.656 12.141 1 94.25 48 ASP B C 1
ATOM 2230 O O . ASP B 1 48 ? 0.432 21.516 12.367 1 94.25 48 ASP B O 1
ATOM 2234 N N . LEU B 1 49 ? -1.068 20.016 13.039 1 96.12 49 LEU B N 1
ATOM 2235 C CA . LEU B 1 49 ? -0.78 20.203 14.461 1 96.12 49 LEU B CA 1
ATOM 2236 C C . LEU B 1 49 ? -0.346 18.891 15.109 1 96.12 49 LEU B C 1
ATOM 2238 O O . LEU B 1 49 ? -0.968 17.859 14.898 1 96.12 49 LEU B O 1
ATOM 2242 N N . ILE B 1 50 ? 0.713 18.922 15.773 1 97.44 50 ILE B N 1
ATOM 2243 C CA . ILE B 1 50 ? 1.043 17.859 16.703 1 97.44 50 ILE B CA 1
ATOM 2244 C C . ILE B 1 50 ? 0.811 18.328 18.141 1 97.44 50 ILE B C 1
ATOM 2246 O O . ILE B 1 50 ? 1.428 19.312 18.578 1 97.44 50 ILE B O 1
ATOM 2250 N N . VAL B 1 51 ? -0.05 17.703 18.812 1 97.75 51 VAL B N 1
ATOM 2251 C CA . VAL B 1 51 ? -0.439 18.094 20.156 1 97.75 51 VAL B CA 1
ATOM 2252 C C . VAL B 1 51 ? 0.104 17.094 21.172 1 97.75 51 VAL B C 1
ATOM 2254 O O . VAL B 1 51 ? -0.191 15.906 21.094 1 97.75 51 VAL B O 1
ATOM 2257 N N . LEU B 1 52 ? 0.852 17.578 22.109 1 97.19 52 LEU B N 1
ATOM 2258 C CA . LEU B 1 52 ? 1.445 16.719 23.125 1 97.19 52 LEU B CA 1
ATOM 2259 C C . LEU B 1 52 ? 0.764 16.922 24.469 1 97.19 52 LEU B C 1
ATOM 2261 O O . LEU B 1 52 ? 0.736 18.031 25 1 97.19 52 LEU B O 1
ATOM 2265 N N . HIS B 1 53 ? 0.248 15.867 24.969 1 96.25 53 HIS B N 1
ATOM 2266 C CA . HIS B 1 53 ? -0.339 15.82 26.297 1 96.25 53 HIS B CA 1
ATOM 2267 C C . HIS B 1 53 ? 0.566 15.07 27.266 1 96.25 53 HIS B C 1
ATOM 2269 O O . HIS B 1 53 ? 1.523 14.414 26.859 1 96.25 53 HIS B O 1
ATOM 2275 N N . ASP B 1 54 ? 0.2 15.289 28.5 1 94.31 54 ASP B N 1
ATOM 2276 C CA . ASP B 1 54 ? 0.91 14.508 29.516 1 94.31 54 ASP B CA 1
ATOM 2277 C C . ASP B 1 54 ? 0.657 13.008 29.328 1 94.31 54 ASP B C 1
ATOM 2279 O O . ASP B 1 54 ? 1.59 12.203 29.391 1 94.31 54 ASP B O 1
ATOM 2283 N N . ARG B 1 55 ? -0.571 12.695 29.156 1 95.19 55 ARG B N 1
ATOM 2284 C CA . ARG B 1 55 ? -0.981 11.312 28.953 1 95.19 55 ARG B CA 1
ATOM 2285 C C . ARG B 1 55 ? -2.238 11.227 28.094 1 95.19 55 ARG B C 1
ATOM 2287 O O . ARG B 1 55 ? -3.154 12.039 28.25 1 95.19 55 ARG B O 1
ATOM 2294 N N . VAL B 1 56 ? -2.215 10.273 27.156 1 96.5 56 VAL B N 1
ATOM 2295 C CA . VAL B 1 56 ? -3.424 9.93 26.422 1 96.5 56 VAL B CA 1
ATOM 2296 C C . VAL B 1 56 ? -3.658 8.422 26.469 1 96.5 56 VAL B C 1
ATOM 2298 O O . VAL B 1 56 ? -2.713 7.648 26.641 1 96.5 56 VAL B O 1
ATOM 2301 N N . GLU B 1 57 ? -4.879 7.996 26.406 1 96.44 57 GLU B N 1
ATOM 2302 C CA . GLU B 1 57 ? -5.184 6.57 26.359 1 96.44 57 GLU B CA 1
ATOM 2303 C C . GLU B 1 57 ? -4.613 5.934 25.094 1 96.44 57 GLU B C 1
ATOM 2305 O O . GLU B 1 57 ? -4.023 4.852 25.141 1 96.44 57 GLU B O 1
ATOM 2310 N N . ALA B 1 58 ? -4.785 6.578 24.016 1 97.38 58 ALA B N 1
ATOM 2311 C CA . ALA B 1 58 ? -4.27 6.203 22.703 1 97.38 58 ALA B CA 1
ATOM 2312 C C . ALA B 1 58 ? -4.039 7.438 21.828 1 97.38 58 ALA B C 1
ATOM 2314 O O . ALA B 1 58 ? -4.762 8.43 21.938 1 97.38 58 ALA B O 1
ATOM 2315 N N . SER B 1 59 ? -3.008 7.383 21.078 1 97.62 59 SER B N 1
ATOM 2316 C CA . SER B 1 59 ? -2.842 8.477 20.125 1 97.62 59 SER B CA 1
ATOM 2317 C C . SER B 1 59 ? -3.969 8.5 19.094 1 97.62 59 SER B C 1
ATOM 2319 O O . SER B 1 59 ? -4.656 7.492 18.906 1 97.62 59 SER B O 1
ATOM 2321 N N . ARG B 1 60 ? -4.148 9.625 18.5 1 97.5 60 ARG B N 1
ATOM 2322 C CA . ARG B 1 60 ? -5.195 9.734 17.5 1 97.5 60 ARG B CA 1
ATOM 2323 C C . ARG B 1 60 ? -4.898 10.867 16.516 1 97.5 60 ARG B C 1
ATOM 2325 O O . ARG B 1 60 ? -4.141 11.789 16.828 1 97.5 60 ARG B O 1
ATOM 2332 N N . ARG B 1 61 ? -5.461 10.766 15.352 1 97.06 61 ARG B N 1
ATOM 2333 C CA . ARG B 1 61 ? -5.488 11.82 14.344 1 97.06 61 ARG B CA 1
ATOM 2334 C C . ARG B 1 61 ? -6.898 12.375 14.164 1 97.06 61 ARG B C 1
ATOM 2336 O O . ARG B 1 61 ? -7.848 11.609 13.961 1 97.06 61 ARG B O 1
ATOM 2343 N N . GLU B 1 62 ? -6.988 13.656 14.297 1 97.12 62 GLU B N 1
ATOM 2344 C CA . GLU B 1 62 ? -8.258 14.359 14.117 1 97.12 62 GLU B CA 1
ATOM 2345 C C . GLU B 1 62 ? -8.172 15.359 12.961 1 97.12 62 GLU B C 1
ATOM 2347 O O . GLU B 1 62 ? -7.16 16.047 12.797 1 97.12 62 GLU B O 1
ATOM 2352 N N . SER B 1 63 ? -9.18 15.359 12.172 1 96.44 63 SER B N 1
ATOM 2353 C CA . SER B 1 63 ? -9.297 16.359 11.117 1 96.44 63 SER B CA 1
ATOM 2354 C C . SER B 1 63 ? -10.586 17.141 11.242 1 96.44 63 SER B C 1
ATOM 2356 O O . SER B 1 63 ? -11.656 16.578 11.445 1 96.44 63 SER B O 1
ATOM 2358 N N . PHE B 1 64 ? -10.461 18.469 11.203 1 95.81 64 PHE B N 1
ATOM 2359 C CA . PHE B 1 64 ? -11.609 19.344 11.375 1 95.81 64 PHE B CA 1
ATOM 2360 C C . PHE B 1 64 ? -11.359 20.703 10.719 1 95.81 64 PHE B C 1
ATOM 2362 O O . PHE B 1 64 ? -10.234 20.984 10.297 1 95.81 64 PHE B O 1
ATOM 2369 N N . VAL B 1 65 ? -12.445 21.438 10.57 1 93.62 65 VAL B N 1
ATOM 2370 C CA . VAL B 1 65 ? -12.336 22.797 10.078 1 93.62 65 VAL B CA 1
ATOM 2371 C C . VAL B 1 65 ? -12.594 23.781 11.219 1 93.62 65 VAL B C 1
ATOM 2373 O O . VAL B 1 65 ? -13.594 23.672 11.93 1 93.62 65 VAL B O 1
ATOM 2376 N N . ALA B 1 66 ? -11.633 24.562 11.445 1 91.06 66 ALA B N 1
ATOM 2377 C CA . ALA B 1 66 ? -11.758 25.625 12.445 1 91.06 66 ALA B CA 1
ATOM 2378 C C . ALA B 1 66 ? -11.555 27 11.812 1 91.06 66 ALA B C 1
ATOM 2380 O O . ALA B 1 66 ? -10.492 27.281 11.258 1 91.06 66 ALA B O 1
ATOM 2381 N N . GLY B 1 67 ? -12.562 27.875 11.914 1 85.62 67 GLY B N 1
ATOM 2382 C CA . GLY B 1 67 ? -12.469 29.188 11.297 1 85.62 67 GLY B CA 1
ATOM 2383 C C . GLY B 1 67 ? -12.211 29.125 9.805 1 85.62 67 GLY B C 1
ATOM 2384 O O . GLY B 1 67 ? -11.422 29.906 9.273 1 85.62 67 GLY B O 1
ATOM 2385 N N . GLY B 1 68 ? -12.609 28.125 9.18 1 84.88 68 GLY B N 1
ATOM 2386 C CA . GLY B 1 68 ? -12.453 27.969 7.742 1 84.88 68 GLY B CA 1
ATOM 2387 C C . GLY B 1 68 ? -11.141 27.312 7.348 1 84.88 68 GLY B C 1
ATOM 2388 O O . GLY B 1 68 ? -10.891 27.094 6.164 1 84.88 68 GLY B O 1
ATOM 2389 N N . VAL B 1 69 ? -10.359 26.984 8.336 1 85.69 69 VAL B N 1
ATOM 2390 C CA . VAL B 1 69 ? -9.055 26.406 8.07 1 85.69 69 VAL B CA 1
ATOM 2391 C C . VAL B 1 69 ? -9.094 24.906 8.344 1 85.69 69 VAL B C 1
ATOM 2393 O O . VAL B 1 69 ? -9.43 24.469 9.453 1 85.69 69 VAL B O 1
ATOM 2396 N N . PRO B 1 70 ? -8.82 24.125 7.32 1 92 70 PRO B N 1
ATOM 2397 C CA . PRO B 1 70 ? -8.68 22.703 7.602 1 92 70 PRO B CA 1
ATOM 2398 C C . PRO B 1 70 ? -7.48 22.375 8.492 1 92 70 PRO B C 1
ATOM 2400 O O . PRO B 1 70 ? -6.387 22.906 8.266 1 92 70 PRO B O 1
ATOM 2403 N N . VAL B 1 71 ? -7.727 21.562 9.516 1 94.19 71 VAL B N 1
ATOM 2404 C CA . VAL B 1 71 ? -6.688 21.234 10.477 1 94.19 71 VAL B CA 1
ATOM 2405 C C . VAL B 1 71 ? -6.57 19.719 10.609 1 94.19 71 VAL B C 1
ATOM 2407 O O . VAL B 1 71 ? -7.582 19.016 10.664 1 94.19 71 VAL B O 1
ATOM 2410 N N . GLU B 1 72 ? -5.422 19.234 10.539 1 95.75 72 GLU B N 1
ATOM 2411 C CA . GLU B 1 72 ? -5.094 17.859 10.938 1 95.75 72 GLU B CA 1
ATOM 2412 C C . GLU B 1 72 ? -4.273 17.844 12.227 1 95.75 72 GLU B C 1
ATOM 2414 O O . GLU B 1 72 ? -3.156 18.359 12.266 1 95.75 72 GLU B O 1
ATOM 2419 N N . ALA B 1 73 ? -4.863 17.25 13.227 1 97.06 73 ALA B N 1
ATOM 2420 C CA . ALA B 1 73 ? -4.215 17.25 14.531 1 97.06 73 ALA B CA 1
ATOM 2421 C C . ALA B 1 73 ? -3.797 15.828 14.922 1 97.06 73 ALA B C 1
ATOM 2423 O O . ALA B 1 73 ? -4.621 14.914 14.93 1 97.06 73 ALA B O 1
ATOM 2424 N N . PHE B 1 74 ? -2.535 15.664 15.156 1 98 74 PHE B N 1
ATOM 2425 C CA . PHE B 1 74 ? -1.986 14.422 15.695 1 98 74 PHE B CA 1
ATOM 2426 C C . PHE B 1 74 ? -1.8 14.523 17.203 1 98 74 PHE B C 1
ATOM 2428 O O . PHE B 1 74 ? -0.923 15.25 17.688 1 98 74 PHE B O 1
ATOM 2435 N N . VAL B 1 75 ? -2.564 13.781 17.938 1 98.31 75 VAL B N 1
ATOM 2436 C CA . VAL B 1 75 ? -2.621 13.906 19.391 1 98.31 75 VAL B CA 1
ATOM 2437 C C . VAL B 1 75 ? -1.849 12.758 20.031 1 98.31 75 VAL B C 1
ATOM 2439 O O . VAL B 1 75 ? -2.16 11.586 19.797 1 98.31 75 VAL B O 1
ATOM 2442 N N . HIS B 1 76 ? -0.873 13.164 20.812 1 97.94 76 HIS B N 1
ATOM 2443 C CA . HIS B 1 76 ? 0.048 12.188 21.375 1 97.94 76 HIS B CA 1
ATOM 2444 C C . HIS B 1 76 ? 0.389 12.531 22.828 1 97.94 76 HIS B C 1
ATOM 2446 O O . HIS B 1 76 ? 0.115 13.641 23.281 1 97.94 76 HIS B O 1
ATOM 2452 N N . ASP B 1 77 ? 0.916 11.602 23.547 1 96.69 77 ASP B N 1
ATOM 2453 C CA . ASP B 1 77 ? 1.835 11.812 24.656 1 96.69 77 ASP B CA 1
ATOM 2454 C C . ASP B 1 77 ? 3.258 11.406 24.281 1 96.69 77 ASP B C 1
ATOM 2456 O O . ASP B 1 77 ? 3.525 11.062 23.125 1 96.69 77 ASP B O 1
ATOM 2460 N N . ASP B 1 78 ? 4.164 11.5 25.188 1 95.38 78 ASP B N 1
ATOM 2461 C CA . ASP B 1 78 ? 5.574 11.258 24.906 1 95.38 78 ASP B CA 1
ATOM 2462 C C . ASP B 1 78 ? 5.789 9.836 24.391 1 95.38 78 ASP B C 1
ATOM 2464 O O . ASP B 1 78 ? 6.543 9.625 23.438 1 95.38 78 ASP B O 1
ATOM 2468 N N . GLU B 1 79 ? 5.172 8.883 24.953 1 96.81 79 GLU B N 1
ATOM 2469 C CA . GLU B 1 79 ? 5.398 7.477 24.625 1 96.81 79 GLU B CA 1
ATOM 2470 C C . GLU B 1 79 ? 4.828 7.133 23.266 1 96.81 79 GLU B C 1
ATOM 2472 O O . GLU B 1 79 ? 5.465 6.426 22.469 1 96.81 79 GLU B O 1
ATOM 2477 N N . THR B 1 80 ? 3.602 7.602 23.016 1 97.56 80 THR B N 1
ATOM 2478 C CA . THR B 1 80 ? 2.98 7.301 21.734 1 97.56 80 THR B CA 1
ATOM 2479 C C . THR B 1 80 ? 3.699 8.023 20.594 1 97.56 80 THR B C 1
ATOM 2481 O O . THR B 1 80 ? 3.826 7.492 19.484 1 97.56 80 THR B O 1
ATOM 2484 N N . LEU B 1 81 ? 4.156 9.234 20.844 1 97.38 81 LEU B N 1
ATOM 2485 C CA . LEU B 1 81 ? 4.898 9.977 19.828 1 97.38 81 LEU B CA 1
ATOM 2486 C C . LEU B 1 81 ? 6.238 9.312 19.547 1 97.38 81 LEU B C 1
ATOM 2488 O O . LEU B 1 81 ? 6.637 9.188 18.391 1 97.38 81 LEU B O 1
ATOM 2492 N N . ALA B 1 82 ? 6.879 8.898 20.609 1 96.81 82 ALA B N 1
ATOM 2493 C CA . ALA B 1 82 ? 8.156 8.211 20.438 1 96.81 82 ALA B CA 1
ATOM 2494 C C . ALA B 1 82 ? 7.992 6.949 19.594 1 96.81 82 ALA B C 1
ATOM 2496 O O . ALA B 1 82 ? 8.812 6.664 18.719 1 96.81 82 ALA B O 1
ATOM 2497 N N . TRP B 1 83 ? 6.973 6.273 19.875 1 97.06 83 TRP B N 1
ATOM 2498 C CA . TRP B 1 83 ? 6.672 5.078 19.109 1 97.06 83 TRP B CA 1
ATOM 2499 C C . TRP B 1 83 ? 6.445 5.422 17.641 1 97.06 83 TRP B C 1
ATOM 2501 O O . TRP B 1 83 ? 6.992 4.77 16.75 1 97.06 83 TRP B O 1
ATOM 2511 N N . ALA B 1 84 ? 5.66 6.383 17.359 1 97.5 84 ALA B N 1
ATOM 2512 C CA . ALA B 1 84 ? 5.355 6.801 15.984 1 97.5 84 ALA B CA 1
ATOM 2513 C C . ALA B 1 84 ? 6.621 7.223 15.25 1 97.5 84 ALA B C 1
ATOM 2515 O O . ALA B 1 84 ? 6.789 6.914 14.07 1 97.5 84 ALA B O 1
ATOM 2516 N N . ILE B 1 85 ? 7.477 7.898 15.938 1 97 85 ILE B N 1
ATOM 2517 C CA . ILE B 1 85 ? 8.742 8.344 15.367 1 97 85 ILE B CA 1
ATOM 2518 C C . ILE B 1 85 ? 9.602 7.133 15.016 1 97 85 ILE B C 1
ATOM 2520 O O . ILE B 1 85 ? 10.156 7.055 13.914 1 97 85 ILE B O 1
ATOM 2524 N N . ASP B 1 86 ? 9.656 6.199 15.914 1 96 86 ASP B N 1
ATOM 2525 C CA . ASP B 1 86 ? 10.445 4.992 15.688 1 96 86 ASP B CA 1
ATOM 2526 C C . ASP B 1 86 ? 9.922 4.207 14.484 1 96 86 ASP B C 1
ATOM 2528 O O . ASP B 1 86 ? 10.703 3.746 13.648 1 96 86 ASP B O 1
ATOM 2532 N N . VAL B 1 87 ? 8.672 4.113 14.461 1 96.19 87 VAL B N 1
ATOM 2533 C CA . VAL B 1 87 ? 8.047 3.373 13.367 1 96.19 87 VAL B CA 1
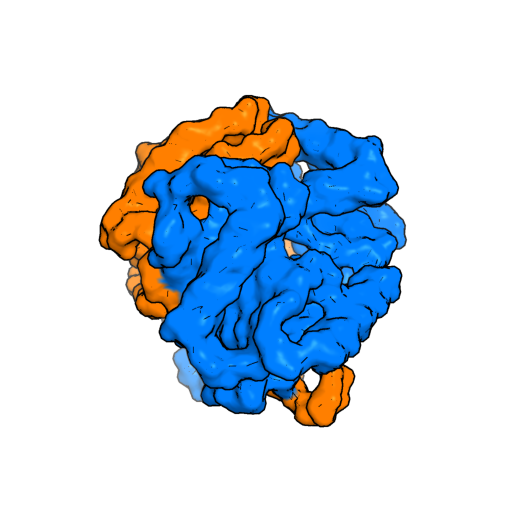ATOM 2534 C C . VAL B 1 87 ? 8.305 4.09 12.047 1 96.19 87 VAL B C 1
ATOM 2536 O O . VAL B 1 87 ? 8.664 3.457 11.047 1 96.19 87 VAL B O 1
ATOM 2539 N N . ALA B 1 88 ? 8.086 5.363 12.008 1 96.56 88 ALA B N 1
ATOM 2540 C CA . ALA B 1 88 ? 8.328 6.148 10.797 1 96.56 88 ALA B CA 1
ATOM 2541 C C . ALA B 1 88 ? 9.773 6.008 10.336 1 96.56 88 ALA B C 1
ATOM 2543 O O . ALA B 1 88 ? 10.031 5.781 9.148 1 96.56 88 ALA B O 1
ATOM 2544 N N . ALA B 1 89 ? 10.672 6.07 11.258 1 96.25 89 ALA B N 1
ATOM 2545 C CA . ALA B 1 89 ? 12.094 5.969 10.938 1 96.25 89 ALA B CA 1
ATOM 2546 C C . ALA B 1 89 ? 12.438 4.578 10.414 1 96.25 89 ALA B C 1
ATOM 2548 O O . ALA B 1 89 ? 13.148 4.441 9.414 1 96.25 89 ALA B O 1
ATOM 2549 N N . THR B 1 90 ? 11.922 3.588 11.062 1 94.69 90 THR B N 1
ATOM 2550 C CA . THR B 1 90 ? 12.203 2.205 10.695 1 94.69 90 THR B CA 1
ATOM 2551 C C . THR B 1 90 ? 11.664 1.896 9.305 1 94.69 90 THR B C 1
ATOM 2553 O O . THR B 1 90 ? 12.297 1.181 8.531 1 94.69 90 THR B O 1
ATOM 2556 N N . ARG B 1 91 ? 10.578 2.492 8.977 1 93.75 91 ARG B N 1
ATOM 2557 C CA . ARG B 1 91 ? 9.938 2.244 7.688 1 93.75 91 ARG B CA 1
ATOM 2558 C C . ARG B 1 91 ? 10.484 3.182 6.613 1 93.75 91 ARG B C 1
ATOM 2560 O O . ARG B 1 91 ? 10.102 3.09 5.449 1 93.75 91 ARG B O 1
ATOM 2567 N N . GLY B 1 92 ? 11.297 4.082 7.07 1 96.62 92 GLY B N 1
ATOM 2568 C CA . GLY B 1 92 ? 11.898 5.027 6.145 1 96.62 92 GLY B CA 1
ATOM 2569 C C . GLY B 1 92 ? 10.93 6.09 5.664 1 96.62 92 GLY B C 1
ATOM 2570 O O . GLY B 1 92 ? 11.016 6.547 4.523 1 96.62 92 GLY B O 1
ATOM 2571 N N . ARG B 1 93 ? 9.992 6.445 6.387 1 95.75 93 ARG B N 1
ATOM 2572 C CA . ARG B 1 93 ? 9 7.457 6.035 1 95.75 93 ARG B CA 1
ATOM 2573 C C . ARG B 1 93 ? 9.273 8.773 6.766 1 95.75 93 ARG B C 1
ATOM 2575 O O . ARG B 1 93 ? 9.062 8.867 7.977 1 95.75 93 ARG B O 1
ATOM 2582 N N . PRO B 1 94 ? 9.555 9.773 6.074 1 96.19 94 PRO B N 1
ATOM 2583 C CA . PRO B 1 94 ? 10.047 10.992 6.727 1 96.19 94 PRO B CA 1
ATOM 2584 C C . PRO B 1 94 ? 8.914 11.945 7.125 1 96.19 94 PRO B C 1
ATOM 2586 O O . PRO B 1 94 ? 9.148 12.914 7.848 1 96.19 94 PRO B O 1
ATOM 2589 N N . SER B 1 95 ? 7.715 11.688 6.719 1 92.75 95 SER B N 1
ATOM 2590 C CA . SER B 1 95 ? 6.645 12.68 6.785 1 92.75 95 SER B CA 1
ATOM 2591 C C . SER B 1 95 ? 6.473 13.211 8.203 1 92.75 95 SER B C 1
ATOM 2593 O O . SER B 1 95 ? 6.531 14.422 8.43 1 92.75 95 SER B O 1
ATOM 2595 N N . LEU B 1 96 ? 6.305 12.344 9.18 1 94.69 96 LEU B N 1
ATOM 2596 C CA . LEU B 1 96 ? 6.117 12.758 10.562 1 94.69 96 LEU B CA 1
ATOM 2597 C C . LEU B 1 96 ? 7.363 13.461 11.102 1 94.69 96 LEU B C 1
ATOM 2599 O O . LEU B 1 96 ? 7.262 14.469 11.797 1 94.69 96 LEU B O 1
ATOM 2603 N N . LEU B 1 97 ? 8.492 12.945 10.75 1 96.81 97 LEU B N 1
ATOM 2604 C CA . LEU B 1 97 ? 9.75 13.523 11.195 1 96.81 97 LEU B CA 1
ATOM 2605 C C . LEU B 1 97 ? 9.93 14.938 10.648 1 96.81 97 LEU B C 1
ATOM 2607 O O . LEU B 1 97 ? 10.289 15.852 11.391 1 96.81 97 LEU B O 1
ATOM 2611 N N . ALA B 1 98 ? 9.641 15.07 9.406 1 94.31 98 ALA B N 1
ATOM 2612 C CA . ALA B 1 98 ? 9.758 16.391 8.773 1 94.31 98 ALA B CA 1
ATOM 2613 C C . ALA B 1 98 ? 8.773 17.375 9.391 1 94.31 98 ALA B C 1
ATOM 2615 O O . ALA B 1 98 ? 9.117 18.531 9.617 1 94.31 98 ALA B O 1
ATOM 2616 N N . LEU B 1 99 ? 7.57 16.938 9.633 1 93.69 99 LEU B N 1
ATOM 2617 C CA . LEU B 1 99 ? 6.562 17.781 10.273 1 93.69 99 LEU B CA 1
ATOM 2618 C C . LEU B 1 99 ? 7.062 18.297 11.609 1 93.69 99 LEU B C 1
ATOM 2620 O O . LEU B 1 99 ? 6.945 19.5 11.898 1 93.69 99 LEU B O 1
ATOM 2624 N N . ILE B 1 100 ? 7.656 17.453 12.352 1 96.38 100 ILE B N 1
ATOM 2625 C CA . ILE B 1 100 ? 8.148 17.812 13.68 1 96.38 100 ILE B CA 1
ATOM 2626 C C . ILE B 1 100 ? 9.344 18.75 13.539 1 96.38 100 ILE B C 1
ATOM 2628 O O . ILE B 1 100 ? 9.391 19.797 14.18 1 96.38 100 ILE B O 1
ATOM 2632 N N . ALA B 1 101 ? 10.242 18.391 12.703 1 95.19 101 ALA B N 1
ATOM 2633 C CA . ALA B 1 101 ? 11.5 19.109 12.586 1 95.19 101 ALA B CA 1
ATOM 2634 C C . ALA B 1 101 ? 11.273 20.531 12.086 1 95.19 101 ALA B C 1
ATOM 2636 O O . ALA B 1 101 ? 11.961 21.469 12.508 1 95.19 101 ALA B O 1
ATOM 2637 N N . GLU B 1 102 ? 10.32 20.75 11.289 1 91.88 102 GLU B N 1
ATOM 2638 C CA . GLU B 1 102 ? 10.109 22.047 10.656 1 91.88 102 GLU B CA 1
ATOM 2639 C C . GLU B 1 102 ? 9.055 22.859 11.406 1 91.88 102 GLU B C 1
ATOM 2641 O O . GLU B 1 102 ? 8.805 24.016 11.062 1 91.88 102 GLU B O 1
ATOM 2646 N N . ALA B 1 103 ? 8.508 22.359 12.422 1 95 103 ALA B N 1
ATOM 2647 C CA . ALA B 1 103 ? 7.34 22.969 13.07 1 95 103 ALA B CA 1
ATOM 2648 C C . ALA B 1 103 ? 7.746 24.141 13.945 1 95 103 ALA B C 1
ATOM 2650 O O . ALA B 1 103 ? 8.922 24.297 14.281 1 95 103 ALA B O 1
ATOM 2651 N N . THR B 1 104 ? 6.844 24.953 14.18 1 94.75 104 THR B N 1
ATOM 2652 C CA . THR B 1 104 ? 6.949 26 15.203 1 94.75 104 THR B CA 1
ATOM 2653 C C . THR B 1 104 ? 6.203 25.578 16.469 1 94.75 104 THR B C 1
ATOM 2655 O O . THR B 1 104 ? 5.051 25.156 16.406 1 94.75 104 THR B O 1
ATOM 2658 N N . ALA B 1 105 ? 6.883 25.766 17.594 1 95.31 105 ALA B N 1
ATOM 2659 C CA . ALA B 1 105 ? 6.301 25.328 18.859 1 95.31 105 ALA B CA 1
ATOM 2660 C C . ALA B 1 105 ? 5.434 26.438 19.469 1 95.31 105 ALA B C 1
ATOM 2662 O O . ALA B 1 105 ? 5.793 27.609 19.406 1 95.31 105 ALA B O 1
ATOM 2663 N N . ILE B 1 106 ? 4.328 25.984 20.031 1 94.38 106 ILE B N 1
ATOM 2664 C CA . ILE B 1 106 ? 3.506 26.891 20.828 1 94.38 106 ILE B CA 1
ATOM 2665 C C . ILE B 1 106 ? 3.123 26.219 22.141 1 94.38 106 ILE B C 1
ATOM 2667 O O . ILE B 1 106 ? 3.047 24.984 22.219 1 94.38 106 ILE B O 1
ATOM 2671 N N . GLY B 1 107 ? 3 27.062 23.25 1 88.56 107 GLY B N 1
ATOM 2672 C CA . GLY B 1 107 ? 2.543 26.516 24.516 1 88.56 107 GLY B CA 1
ATOM 2673 C C . GLY B 1 107 ? 3.557 26.672 25.641 1 88.56 107 GLY B C 1
ATOM 2674 O O . GLY B 1 107 ? 4.438 27.531 25.578 1 88.56 107 GLY B O 1
ATOM 2675 N N . ARG B 1 108 ? 3.461 25.922 26.766 1 85.56 108 ARG B N 1
ATOM 2676 C CA . ARG B 1 108 ? 4.051 26.172 28.078 1 85.56 108 ARG B CA 1
ATOM 2677 C C . ARG B 1 108 ? 5.449 25.578 28.172 1 85.56 108 ARG B C 1
ATOM 2679 O O . ARG B 1 108 ? 6.234 25.969 29.047 1 85.56 108 ARG B O 1
ATOM 2686 N N . ALA B 1 109 ? 5.918 24.812 27.312 1 86 109 ALA B N 1
ATOM 2687 C CA . ALA B 1 109 ? 7.195 24.125 27.438 1 86 109 ALA B CA 1
ATOM 2688 C C . ALA B 1 109 ? 7.996 24.203 26.141 1 86 109 ALA B C 1
ATOM 2690 O O . ALA B 1 109 ? 8.352 23.172 25.562 1 86 109 ALA B O 1
ATOM 2691 N N . PRO B 1 110 ? 8.461 25.359 25.938 1 88.5 110 PRO B N 1
ATOM 2692 C CA . PRO B 1 110 ? 9.164 25.531 24.672 1 88.5 110 PRO B CA 1
ATOM 2693 C C . PRO B 1 110 ? 10.492 24.766 24.625 1 88.5 110 PRO B C 1
ATOM 2695 O O . PRO B 1 110 ? 10.922 24.328 23.562 1 88.5 110 PRO B O 1
ATOM 2698 N N . GLN B 1 111 ? 11.094 24.609 25.75 1 91.38 111 GLN B N 1
ATOM 2699 C CA . GLN B 1 111 ? 12.367 23.906 25.797 1 91.38 111 GLN B CA 1
ATOM 2700 C C . GLN B 1 111 ? 12.195 22.438 25.469 1 91.38 111 GLN B C 1
ATOM 2702 O O . GLN B 1 111 ? 13.039 21.828 24.797 1 91.38 111 GLN B O 1
ATOM 2707 N N . ARG B 1 112 ? 11.156 21.891 25.953 1 92.12 112 ARG B N 1
ATOM 2708 C CA . ARG B 1 112 ? 10.859 20.484 25.641 1 92.12 112 ARG B CA 1
ATOM 2709 C C . ARG B 1 112 ? 10.594 20.312 24.141 1 92.12 112 ARG B C 1
ATOM 2711 O O . ARG B 1 112 ? 11.062 19.344 23.531 1 92.12 112 ARG B O 1
ATOM 2718 N N . ALA B 1 113 ? 9.828 21.203 23.594 1 94.94 113 ALA B N 1
ATOM 2719 C CA . ALA B 1 113 ? 9.562 21.172 22.172 1 94.94 113 ALA B CA 1
ATOM 2720 C C . ALA B 1 113 ? 10.852 21.297 21.359 1 94.94 113 ALA B C 1
ATOM 2722 O O . ALA B 1 113 ? 11.047 20.578 20.375 1 94.94 113 ALA B O 1
ATOM 2723 N N . ALA B 1 114 ? 11.695 22.156 21.812 1 94.88 114 ALA B N 1
ATOM 2724 C CA . ALA B 1 114 ? 12.961 22.391 21.125 1 94.88 114 ALA B CA 1
ATOM 2725 C C . ALA B 1 114 ? 13.828 21.141 21.141 1 94.88 114 ALA B C 1
ATOM 2727 O O . ALA B 1 114 ? 14.461 20.797 20.141 1 94.88 114 ALA B O 1
ATOM 2728 N N . ARG B 1 115 ? 13.875 20.5 22.219 1 94.5 115 ARG B N 1
ATOM 2729 C CA . ARG B 1 115 ? 14.656 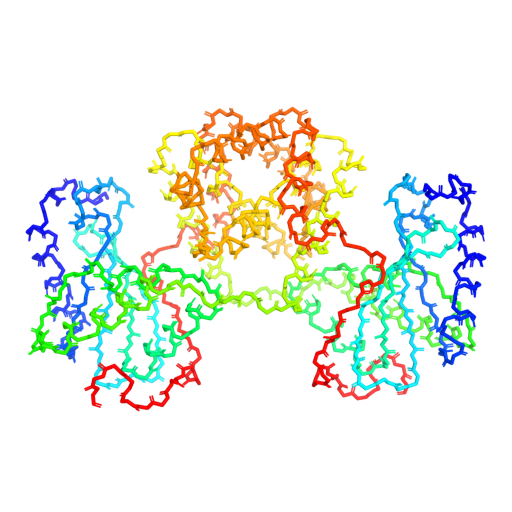19.281 22.328 1 94.5 115 ARG B CA 1
ATOM 2730 C C . ARG B 1 115 ? 14.117 18.188 21.406 1 94.5 115 ARG B C 1
ATOM 2732 O O . ARG B 1 115 ? 14.883 17.484 20.766 1 94.5 115 ARG B O 1
ATOM 2739 N N . LEU B 1 116 ? 12.812 18.078 21.406 1 95.5 116 LEU B N 1
ATOM 2740 C CA . LEU B 1 116 ? 12.172 17.109 20.516 1 95.5 116 LEU B CA 1
ATOM 2741 C C . LEU B 1 116 ? 12.5 17.406 19.062 1 95.5 116 LEU B C 1
ATOM 2743 O O . LEU B 1 116 ? 12.891 16.516 18.312 1 95.5 116 LEU B O 1
ATOM 2747 N N . LYS B 1 117 ? 12.359 18.641 18.656 1 96.69 117 LYS B N 1
ATOM 2748 C CA . LYS B 1 117 ? 12.633 19.047 17.281 1 96.69 117 LYS B CA 1
ATOM 2749 C C . LYS B 1 117 ? 14.086 18.781 16.906 1 96.69 117 LYS B C 1
ATOM 2751 O O . LYS B 1 117 ? 14.367 18.281 15.812 1 96.69 117 LYS B O 1
ATOM 2756 N N . GLU B 1 118 ? 14.969 19.047 17.781 1 96.25 118 GLU B N 1
ATOM 2757 C CA . GLU B 1 118 ? 16.391 18.812 17.531 1 96.25 118 GLU B CA 1
ATOM 2758 C C . GLU B 1 118 ? 16.688 17.328 17.375 1 96.25 118 GLU B C 1
ATOM 2760 O O . GLU B 1 118 ? 17.406 16.938 16.469 1 96.25 118 GLU B O 1
ATOM 2765 N N . ALA B 1 119 ? 16.125 16.609 18.266 1 96.31 119 ALA B N 1
ATOM 2766 C CA . ALA B 1 119 ? 16.328 15.156 18.203 1 96.31 119 ALA B CA 1
ATOM 2767 C C . ALA B 1 119 ? 15.805 14.586 16.891 1 96.31 119 ALA B C 1
ATOM 2769 O O . ALA B 1 119 ? 16.5 13.789 16.234 1 96.31 119 ALA B O 1
ATOM 2770 N N . VAL B 1 120 ? 14.641 14.992 16.5 1 97.5 120 VAL B N 1
ATOM 2771 C CA . VAL B 1 120 ? 14.008 14.461 15.289 1 97.5 120 VAL B CA 1
ATOM 2772 C C . VAL B 1 120 ? 14.75 14.961 14.055 1 97.5 120 VAL B C 1
ATOM 2774 O O . VAL B 1 120 ? 14.914 14.227 13.078 1 97.5 120 VAL B O 1
ATOM 2777 N N . ALA B 1 121 ? 15.219 16.219 14.102 1 97 121 ALA B N 1
ATOM 2778 C CA . ALA B 1 121 ? 16.062 16.734 13.031 1 97 121 ALA B CA 1
ATOM 2779 C C . ALA B 1 121 ? 17.312 15.891 12.859 1 97 121 ALA B C 1
ATOM 2781 O O . ALA B 1 121 ? 17.781 15.672 11.734 1 97 121 ALA B O 1
ATOM 2782 N N . GLY B 1 122 ? 17.859 15.5 13.945 1 97 122 GLY B N 1
ATOM 2783 C CA . GLY B 1 122 ? 19.031 14.625 13.898 1 97 122 GLY B CA 1
ATOM 2784 C C . GLY B 1 122 ? 18.75 13.297 13.227 1 97 122 GLY B C 1
ATOM 2785 O O . GLY B 1 122 ? 19.562 12.805 12.445 1 97 122 GLY B O 1
ATOM 2786 N N . ILE B 1 123 ? 17.594 12.734 13.578 1 96.88 123 ILE B N 1
ATOM 2787 C CA . ILE B 1 123 ? 17.172 11.477 12.953 1 96.88 123 ILE B CA 1
ATOM 2788 C C . ILE B 1 123 ? 17.031 11.672 11.445 1 96.88 123 ILE B C 1
ATOM 2790 O O . ILE B 1 123 ? 17.5 10.852 10.656 1 96.88 123 ILE B O 1
ATOM 2794 N N . LEU B 1 124 ? 16.438 12.734 11.023 1 96.5 124 LEU B N 1
ATOM 2795 C CA . LEU B 1 124 ? 16.25 13.047 9.609 1 96.5 124 LEU B CA 1
ATOM 2796 C C . LEU B 1 124 ? 17.594 13.18 8.891 1 96.5 124 LEU B C 1
ATOM 2798 O O . LEU B 1 124 ? 17.766 12.633 7.801 1 96.5 124 LEU B O 1
ATOM 2802 N N . ALA B 1 125 ? 18.469 13.875 9.531 1 95.94 125 ALA B N 1
ATOM 2803 C CA . ALA B 1 125 ? 19.766 14.148 8.93 1 95.94 125 ALA B CA 1
ATOM 2804 C C . ALA B 1 125 ? 20.578 12.875 8.773 1 95.94 125 ALA B C 1
ATOM 2806 O O . ALA B 1 125 ? 21.344 12.727 7.812 1 95.94 125 ALA B O 1
ATOM 2807 N N . LYS B 1 126 ? 20.438 12 9.703 1 96.25 126 LYS B N 1
ATOM 2808 C CA . LYS B 1 126 ? 21.156 10.734 9.68 1 96.25 126 LYS B CA 1
ATOM 2809 C C . LYS B 1 126 ? 20.672 9.844 8.539 1 96.25 126 LYS B C 1
ATOM 2811 O O . LYS B 1 126 ? 21.438 9.016 8.023 1 96.25 126 LYS B O 1
ATOM 2816 N N . GLY B 1 127 ? 19.422 9.984 8.141 1 96.5 127 GLY B N 1
ATOM 2817 C CA . GLY B 1 127 ? 18.828 9.148 7.109 1 96.5 127 GLY B CA 1
ATOM 2818 C C . GLY B 1 127 ? 18.188 7.891 7.66 1 96.5 127 GLY B C 1
ATOM 2819 O O . GLY B 1 127 ? 18.406 7.527 8.82 1 96.5 127 GLY B O 1
ATOM 2820 N N . PRO B 1 128 ? 17.406 7.27 6.902 1 97.5 128 PRO B N 1
ATOM 2821 C CA . PRO B 1 128 ? 16.766 6.027 7.344 1 97.5 128 PRO B CA 1
ATOM 2822 C C . PRO B 1 128 ? 17.75 4.875 7.5 1 97.5 128 PRO B C 1
ATOM 2824 O O . PRO B 1 128 ? 18.812 4.887 6.879 1 97.5 128 PRO B O 1
ATOM 2827 N N . PRO B 1 129 ? 17.438 3.973 8.352 1 96.56 129 PRO B N 1
ATOM 2828 C CA . PRO B 1 129 ? 18.297 2.781 8.375 1 96.56 129 PRO B CA 1
ATOM 2829 C C . PRO B 1 129 ? 18.312 2.033 7.043 1 96.56 129 PRO B C 1
ATOM 2831 O O . PRO B 1 129 ? 17.359 2.143 6.262 1 96.56 129 PRO B O 1
ATOM 2834 N N . PRO B 1 130 ? 19.375 1.328 6.82 1 95.69 130 PRO B N 1
ATOM 2835 C CA . PRO B 1 130 ? 19.391 0.532 5.59 1 95.69 130 PRO B CA 1
ATOM 2836 C C . PRO B 1 130 ? 18.25 -0.475 5.52 1 95.69 130 PRO B C 1
ATOM 2838 O O . PRO B 1 130 ? 17.812 -0.993 6.551 1 95.69 130 PRO B O 1
ATOM 2841 N N . MET B 1 131 ? 17.812 -0.721 4.395 1 94.62 131 MET B N 1
ATOM 2842 C CA . MET B 1 131 ? 16.766 -1.732 4.199 1 94.62 131 MET B CA 1
ATOM 2843 C C . MET B 1 131 ? 17.297 -3.121 4.551 1 94.62 131 MET B C 1
ATOM 2845 O O . MET B 1 131 ? 18.344 -3.535 4.059 1 94.62 131 MET B O 1
ATOM 2849 N N . PRO B 1 132 ? 16.594 -3.818 5.418 1 94.38 132 PRO B N 1
ATOM 2850 C CA . PRO B 1 132 ? 17 -5.203 5.668 1 94.38 132 PRO B CA 1
ATOM 2851 C C . PRO B 1 132 ? 17.047 -6.039 4.391 1 94.38 132 PRO B C 1
ATOM 2853 O O . PRO B 1 132 ? 16.219 -5.859 3.496 1 94.38 132 PRO B O 1
ATOM 2856 N N . PRO B 1 133 ? 17.938 -6.977 4.293 1 94.94 133 PRO B N 1
ATOM 2857 C CA . PRO B 1 133 ? 18.125 -7.773 3.076 1 94.94 133 PRO B CA 1
ATOM 2858 C C . PRO B 1 133 ? 16.828 -8.477 2.645 1 94.94 133 PRO B C 1
ATOM 2860 O O . PRO B 1 133 ? 16.516 -8.523 1.452 1 94.94 133 PRO B O 1
ATOM 2863 N N . ALA B 1 134 ? 16.125 -9.031 3.572 1 94 134 ALA B N 1
ATOM 2864 C CA . ALA B 1 134 ? 14.875 -9.719 3.24 1 94 134 ALA B CA 1
ATOM 2865 C C . ALA B 1 134 ? 13.867 -8.766 2.605 1 94 134 ALA B C 1
ATOM 2867 O O . ALA B 1 134 ? 13.141 -9.141 1.685 1 94 134 ALA B O 1
ATOM 2868 N N . GLN B 1 135 ? 13.836 -7.543 3.119 1 95 135 GLN B N 1
ATOM 2869 C CA . GLN B 1 135 ? 12.938 -6.531 2.564 1 95 135 GLN B CA 1
ATOM 2870 C C . GLN B 1 135 ? 13.375 -6.129 1.157 1 95 135 GLN B C 1
ATOM 2872 O O . GLN B 1 135 ? 12.539 -5.922 0.278 1 95 135 GLN B O 1
ATOM 2877 N N . LEU B 1 136 ? 14.672 -5.98 0.96 1 97 136 LEU B N 1
ATOM 2878 C CA . LEU B 1 136 ? 15.195 -5.656 -0.36 1 97 136 LEU B CA 1
ATOM 2879 C C . LEU B 1 136 ? 14.875 -6.762 -1.36 1 97 136 LEU B C 1
ATOM 2881 O O . LEU B 1 136 ? 14.461 -6.48 -2.488 1 97 136 LEU B O 1
ATOM 2885 N N . ASP B 1 137 ? 15.062 -7.98 -0.953 1 96.75 137 ASP B N 1
ATOM 2886 C CA . ASP B 1 137 ? 14.75 -9.117 -1.812 1 96.75 137 ASP B CA 1
ATOM 2887 C C . ASP B 1 137 ? 13.266 -9.133 -2.182 1 96.75 137 ASP B C 1
ATOM 2889 O O . ASP B 1 137 ? 12.914 -9.367 -3.338 1 96.75 137 ASP B O 1
ATOM 2893 N N . ALA B 1 138 ? 12.461 -8.883 -1.208 1 96.75 138 ALA B N 1
ATOM 2894 C CA . ALA B 1 138 ? 11.023 -8.836 -1.457 1 96.75 138 ALA B CA 1
ATOM 2895 C C . ALA B 1 138 ? 10.672 -7.723 -2.441 1 96.75 138 ALA B C 1
ATOM 2897 O O . ALA B 1 138 ? 9.812 -7.898 -3.311 1 96.75 138 ALA B O 1
ATOM 2898 N N . LEU B 1 139 ? 11.289 -6.605 -2.256 1 97.94 139 LEU B N 1
ATOM 2899 C CA . LEU B 1 139 ? 11.078 -5.477 -3.152 1 97.94 139 LEU B CA 1
ATOM 2900 C C . LEU B 1 139 ? 11.531 -5.809 -4.566 1 97.94 139 LEU B C 1
ATOM 2902 O O . LEU B 1 139 ? 10.82 -5.543 -5.535 1 97.94 139 LEU B O 1
ATOM 2906 N N . ARG B 1 140 ? 12.711 -6.41 -4.699 1 98.31 140 ARG B N 1
ATOM 2907 C CA . ARG B 1 140 ? 13.211 -6.844 -6.004 1 98.31 140 ARG B CA 1
ATOM 2908 C C . ARG B 1 140 ? 12.25 -7.836 -6.652 1 98.31 140 ARG B C 1
ATOM 2910 O O . ARG B 1 140 ? 11.977 -7.746 -7.852 1 98.31 140 ARG B O 1
ATOM 2917 N N . TYR B 1 141 ? 11.773 -8.734 -5.898 1 97.69 141 TYR B N 1
ATOM 2918 C CA . TYR B 1 141 ? 10.828 -9.719 -6.402 1 97.69 141 TYR B CA 1
ATOM 2919 C C . TYR B 1 141 ? 9.555 -9.047 -6.902 1 97.69 141 TYR B C 1
ATOM 2921 O O . TYR B 1 141 ? 9.078 -9.344 -8 1 97.69 141 TYR B O 1
ATOM 2929 N N . ALA B 1 142 ? 8.992 -8.148 -6.113 1 97.81 142 ALA B N 1
ATOM 2930 C CA . ALA B 1 142 ? 7.754 -7.465 -6.469 1 97.81 142 ALA B CA 1
ATOM 2931 C C . ALA B 1 142 ? 7.918 -6.668 -7.758 1 97.81 142 ALA B C 1
ATOM 2933 O O . ALA B 1 142 ? 7.031 -6.668 -8.617 1 97.81 142 ALA B O 1
ATOM 2934 N N . ILE B 1 143 ? 9.016 -5.996 -7.91 1 98.62 143 ILE B N 1
ATOM 2935 C CA . ILE B 1 143 ? 9.305 -5.23 -9.117 1 98.62 143 ILE B CA 1
ATOM 2936 C C . ILE B 1 143 ? 9.43 -6.172 -10.312 1 98.62 143 ILE B C 1
ATOM 2938 O O . ILE B 1 143 ? 8.875 -5.906 -11.383 1 98.62 143 ILE B O 1
ATOM 2942 N N . THR B 1 144 ? 10.148 -7.281 -10.125 1 97.31 144 THR B N 1
ATOM 2943 C CA . THR B 1 144 ? 10.32 -8.273 -11.18 1 97.31 144 THR B CA 1
ATOM 2944 C C . THR B 1 144 ? 8.969 -8.812 -11.641 1 97.31 144 THR B C 1
ATOM 2946 O O . THR B 1 144 ? 8.711 -8.922 -12.836 1 97.31 144 THR B O 1
ATOM 2949 N N . ASP B 1 145 ? 8.18 -9.117 -10.672 1 94.38 145 ASP B N 1
ATOM 2950 C CA . ASP B 1 145 ? 6.844 -9.633 -10.977 1 94.38 145 ASP B CA 1
ATOM 2951 C C . ASP B 1 145 ? 6.039 -8.617 -11.789 1 94.38 145 ASP B C 1
ATOM 2953 O O . ASP B 1 145 ? 5.406 -8.977 -12.789 1 94.38 145 ASP B O 1
ATOM 2957 N N . ALA B 1 146 ? 6.039 -7.387 -11.414 1 96.94 146 ALA B N 1
ATOM 2958 C CA . ALA B 1 146 ? 5.309 -6.34 -12.117 1 96.94 146 ALA B CA 1
ATOM 2959 C C . ALA B 1 146 ? 5.852 -6.145 -13.531 1 96.94 146 ALA B C 1
ATOM 2961 O O . ALA B 1 146 ? 5.09 -5.926 -14.477 1 96.94 146 ALA B O 1
ATOM 2962 N N . VAL B 1 147 ? 7.172 -6.207 -13.703 1 97.06 147 VAL B N 1
ATOM 2963 C CA . VAL B 1 147 ? 7.797 -6.074 -15.016 1 97.06 147 VAL B CA 1
ATOM 2964 C C . VAL B 1 147 ? 7.352 -7.219 -15.922 1 97.06 147 VAL B C 1
ATOM 2966 O O . VAL B 1 147 ? 7.023 -7.004 -17.094 1 97.06 147 VAL B O 1
ATOM 2969 N N . GLN B 1 148 ? 7.328 -8.422 -15.383 1 92.81 148 GLN B N 1
ATOM 2970 C CA . GLN B 1 148 ? 6.867 -9.57 -16.156 1 92.81 148 GLN B CA 1
ATOM 2971 C C . GLN B 1 148 ? 5.402 -9.414 -16.547 1 92.81 148 GLN B C 1
ATOM 2973 O O . GLN B 1 148 ? 5.023 -9.734 -17.688 1 92.81 148 GLN B O 1
ATOM 2978 N N . ASP B 1 149 ? 4.574 -8.953 -15.625 1 92.38 149 ASP B N 1
ATOM 2979 C CA . ASP B 1 149 ? 3.18 -8.672 -15.945 1 92.38 149 ASP B CA 1
ATOM 2980 C C . ASP B 1 149 ? 3.072 -7.664 -17.094 1 92.38 149 ASP B C 1
ATOM 2982 O O . ASP B 1 149 ? 2.215 -7.801 -17.969 1 92.38 149 ASP B O 1
ATOM 2986 N N . LEU B 1 150 ? 3.926 -6.66 -17.062 1 94.94 150 LEU B N 1
ATOM 2987 C CA . LEU B 1 150 ? 3.906 -5.637 -18.109 1 94.94 150 LEU B CA 1
ATOM 2988 C C . LEU B 1 150 ? 4.238 -6.234 -19.469 1 94.94 150 LEU B C 1
ATOM 2990 O O . LEU B 1 150 ? 3.625 -5.871 -20.469 1 94.94 150 LEU B O 1
ATOM 2994 N N . ARG B 1 151 ? 5.184 -7.113 -19.5 1 91.94 151 ARG B N 1
ATOM 2995 C CA . ARG B 1 151 ? 5.602 -7.75 -20.734 1 91.94 151 ARG B CA 1
ATOM 2996 C C . ARG B 1 151 ? 4.461 -8.562 -21.344 1 91.94 151 ARG B C 1
ATOM 2998 O O . ARG B 1 151 ? 4.371 -8.688 -22.578 1 91.94 151 ARG B O 1
ATOM 3005 N N . GLY B 1 152 ? 3.58 -9.055 -20.516 1 87.25 152 GLY B N 1
ATOM 3006 C CA . GLY B 1 152 ? 2.486 -9.891 -21 1 87.25 152 GLY B CA 1
ATOM 3007 C C . GLY B 1 152 ? 1.146 -9.18 -20.969 1 87.25 152 GLY B C 1
ATOM 3008 O O . GLY B 1 152 ? 0.103 -9.805 -21.172 1 87.25 152 GLY B O 1
ATOM 3009 N N . ALA B 1 153 ? 1.173 -7.902 -20.672 1 88.94 153 ALA B N 1
ATOM 3010 C CA . ALA B 1 153 ? -0.07 -7.164 -20.469 1 88.94 153 ALA B CA 1
ATOM 3011 C C . ALA B 1 153 ? -0.869 -7.078 -21.766 1 88.94 153 ALA B C 1
ATOM 3013 O O . ALA B 1 153 ? -0.292 -6.977 -22.859 1 88.94 153 ALA B O 1
ATOM 3014 N N . ARG B 1 154 ? -2.098 -7.105 -21.609 1 84.44 154 ARG B N 1
ATOM 3015 C CA . ARG B 1 154 ? -3.021 -7.043 -22.734 1 84.44 154 ARG B CA 1
ATOM 3016 C C . ARG B 1 154 ? -3.863 -5.773 -22.688 1 84.44 154 ARG B C 1
ATOM 3018 O O . ARG B 1 154 ? -4.16 -5.258 -21.609 1 84.44 154 ARG B O 1
ATOM 3025 N N . GLY B 1 155 ? -4.215 -5.312 -23.859 1 85.94 155 GLY B N 1
ATOM 3026 C CA . GLY B 1 155 ? -5.09 -4.152 -23.938 1 85.94 155 GLY B CA 1
ATOM 3027 C C . GLY B 1 155 ? -4.449 -2.885 -23.422 1 85.94 155 GLY B C 1
ATOM 3028 O O . GLY B 1 155 ? -3.229 -2.816 -23.266 1 85.94 155 GLY B O 1
ATOM 3029 N N . GLU B 1 156 ? -5.336 -1.903 -23.141 1 86.12 156 GLU B N 1
ATOM 3030 C CA . GLU B 1 156 ? -4.824 -0.6 -22.734 1 86.12 156 GLU B CA 1
ATOM 3031 C C . GLU B 1 156 ? -4.926 -0.419 -21.219 1 86.12 156 GLU B C 1
ATOM 3033 O O . GLU B 1 156 ? -4.113 0.284 -20.625 1 86.12 156 GLU B O 1
ATOM 3038 N N . ALA B 1 157 ? -5.828 -1.103 -20.625 1 92.94 157 ALA B N 1
ATOM 3039 C CA . ALA B 1 157 ? -6.121 -0.863 -19.219 1 92.94 157 ALA B CA 1
ATOM 3040 C C . ALA B 1 157 ? -5.125 -1.595 -18.328 1 92.94 157 ALA B C 1
ATOM 3042 O O . ALA B 1 157 ? -4.75 -1.093 -17.266 1 92.94 157 ALA B O 1
ATOM 3043 N N . GLU B 1 158 ? -4.648 -2.73 -18.766 1 95.06 158 GLU B N 1
ATOM 3044 C CA . GLU B 1 158 ? -3.795 -3.551 -17.906 1 95.06 158 GLU B CA 1
ATOM 3045 C C . GLU B 1 158 ? -2.436 -2.893 -17.688 1 95.06 158 GLU B C 1
ATOM 3047 O O . GLU B 1 158 ? -1.973 -2.773 -16.547 1 95.06 158 GLU B O 1
ATOM 3052 N N . PRO B 1 159 ? -1.812 -2.342 -18.766 1 96.69 159 PRO B N 1
ATOM 3053 C CA . PRO B 1 159 ? -0.529 -1.675 -18.547 1 96.69 159 PRO B CA 1
ATOM 3054 C C . PRO B 1 159 ? -0.636 -0.512 -17.562 1 96.69 159 PRO B C 1
ATOM 3056 O O . PRO B 1 159 ? 0.26 -0.312 -16.734 1 96.69 159 PRO B O 1
ATOM 3059 N N . LEU B 1 160 ? -1.707 0.228 -17.656 1 96.94 160 LEU B N 1
ATOM 3060 C CA . LEU B 1 160 ? -1.912 1.348 -16.734 1 96.94 160 LEU B CA 1
ATOM 3061 C C . LEU B 1 160 ? -1.992 0.864 -15.297 1 96.94 160 LEU B C 1
ATOM 3063 O O . LEU B 1 160 ? -1.291 1.383 -14.422 1 96.94 160 LEU B O 1
ATOM 3067 N N . ALA B 1 161 ? -2.75 -0.148 -15.07 1 97.69 161 ALA B N 1
ATOM 3068 C CA . ALA B 1 161 ? -2.945 -0.674 -13.727 1 97.69 161 ALA B CA 1
ATOM 3069 C C . ALA B 1 161 ? -1.651 -1.268 -13.172 1 97.69 161 ALA B C 1
ATOM 3071 O O . ALA B 1 161 ? -1.337 -1.102 -11.992 1 97.69 161 ALA B O 1
ATOM 3072 N N . ILE B 1 162 ? -0.899 -1.957 -14.016 1 97.88 162 ILE B N 1
ATOM 3073 C CA . ILE B 1 162 ? 0.375 -2.533 -13.602 1 97.88 162 ILE B CA 1
ATOM 3074 C C . ILE B 1 162 ? 1.365 -1.416 -13.273 1 97.88 162 ILE B C 1
ATOM 3076 O O . ILE B 1 162 ? 2.131 -1.515 -12.312 1 97.88 162 ILE B O 1
ATOM 3080 N N . GLY B 1 163 ? 1.346 -0.354 -14.094 1 98.25 163 GLY B N 1
ATOM 3081 C CA . GLY B 1 163 ? 2.201 0.792 -13.836 1 98.25 163 GLY B CA 1
ATOM 3082 C C . GLY B 1 163 ? 1.917 1.454 -12.5 1 98.25 163 GLY B C 1
ATOM 3083 O O . GLY B 1 163 ? 2.842 1.869 -11.797 1 98.25 163 GLY B O 1
ATOM 3084 N N . VAL B 1 164 ? 0.672 1.543 -12.148 1 98.12 164 VAL B N 1
ATOM 3085 C CA . VAL B 1 164 ? 0.237 2.109 -10.875 1 98.12 164 VAL B CA 1
ATOM 3086 C C . VAL B 1 164 ? 0.833 1.309 -9.727 1 98.12 164 VAL B C 1
ATOM 3088 O O . VAL B 1 164 ? 1.269 1.882 -8.719 1 98.12 164 VAL B O 1
ATOM 3091 N N . LEU B 1 165 ? 0.883 0.07 -9.875 1 98.12 165 LEU B N 1
ATOM 3092 C CA . LEU B 1 165 ? 1.461 -0.812 -8.867 1 98.12 165 LEU B CA 1
ATOM 3093 C C . LEU B 1 165 ? 2.98 -0.681 -8.836 1 98.12 165 LEU B C 1
ATOM 3095 O O . LEU B 1 165 ? 3.586 -0.671 -7.758 1 98.12 165 LEU B O 1
ATOM 3099 N N . LEU B 1 166 ? 3.586 -0.557 -9.969 1 98.69 166 LEU B N 1
ATOM 3100 C CA . LEU B 1 166 ? 5.035 -0.608 -10.125 1 98.69 166 LEU B CA 1
ATOM 3101 C C . LEU B 1 166 ? 5.676 0.706 -9.688 1 98.69 166 LEU B C 1
ATOM 3103 O O . LEU B 1 166 ? 6.781 0.71 -9.133 1 98.69 166 LEU B O 1
ATOM 3107 N N . TYR B 1 167 ? 5.008 1.824 -9.867 1 98.69 167 TYR B N 1
ATOM 3108 C CA . TYR B 1 167 ? 5.559 3.156 -9.656 1 98.69 167 TYR B CA 1
ATOM 3109 C C . TYR B 1 167 ? 6.07 3.318 -8.234 1 98.69 167 TYR B C 1
ATOM 3111 O O . TYR B 1 167 ? 7.242 3.637 -8.016 1 98.69 167 TYR B O 1
ATOM 3119 N N . PRO B 1 168 ? 5.254 3.021 -7.246 1 98.44 168 PRO B N 1
ATOM 3120 C CA . PRO B 1 168 ? 5.762 3.211 -5.883 1 98.44 168 PRO B CA 1
ATOM 3121 C C . PRO B 1 168 ? 6.844 2.197 -5.512 1 98.44 168 PRO B C 1
ATOM 3123 O O . PRO B 1 168 ? 7.73 2.504 -4.711 1 98.44 168 PRO B O 1
ATOM 3126 N N . LEU B 1 169 ? 6.793 1.012 -6.047 1 98.62 169 LEU B N 1
ATOM 3127 C CA . LEU B 1 169 ? 7.832 0.02 -5.797 1 98.62 169 LEU B CA 1
ATOM 3128 C C . LEU B 1 169 ? 9.18 0.499 -6.32 1 98.62 169 LEU B C 1
ATOM 3130 O O . LEU B 1 169 ? 10.195 0.407 -5.621 1 98.62 169 LEU B O 1
ATOM 3134 N N . LEU B 1 170 ? 9.125 0.988 -7.508 1 98.62 170 LEU B N 1
ATOM 3135 C CA . LEU B 1 170 ? 10.359 1.462 -8.133 1 98.62 170 LEU B CA 1
ATOM 3136 C C . LEU B 1 170 ? 10.875 2.713 -7.43 1 98.62 170 LEU B C 1
ATOM 3138 O O . LEU B 1 170 ? 12.086 2.877 -7.262 1 98.62 170 LEU B O 1
ATOM 3142 N N . ALA B 1 171 ? 9.984 3.6 -7.039 1 98.5 171 ALA B N 1
ATOM 3143 C CA . ALA B 1 171 ? 10.375 4.793 -6.297 1 98.5 171 ALA B CA 1
ATOM 3144 C C . ALA B 1 171 ? 11.047 4.418 -4.977 1 98.5 171 ALA B C 1
ATOM 3146 O O . ALA B 1 171 ? 12.07 5 -4.605 1 98.5 171 ALA B O 1
ATOM 3147 N N . GLU B 1 172 ? 10.453 3.477 -4.293 1 98.38 172 GLU B N 1
ATOM 3148 C CA . GLU B 1 172 ? 11.055 3.021 -3.039 1 98.38 172 GLU B CA 1
ATOM 3149 C C . GLU B 1 172 ? 12.461 2.49 -3.26 1 98.38 172 GLU B C 1
ATOM 3151 O O . GLU B 1 172 ? 13.383 2.816 -2.504 1 98.38 172 GLU B O 1
ATOM 3156 N N . LEU B 1 173 ? 12.648 1.656 -4.273 1 98.62 173 LEU B N 1
ATOM 3157 C CA . LEU B 1 173 ? 13.969 1.115 -4.566 1 98.62 173 LEU B CA 1
ATOM 3158 C C . LEU B 1 173 ? 14.953 2.234 -4.902 1 98.62 173 LEU B C 1
ATOM 3160 O O . LEU B 1 173 ? 16.078 2.232 -4.422 1 98.62 173 LEU B O 1
ATOM 3164 N N . ALA B 1 174 ? 14.516 3.186 -5.723 1 98.38 174 ALA B N 1
ATOM 3165 C CA . ALA B 1 174 ? 15.375 4.285 -6.148 1 98.38 174 ALA B CA 1
ATOM 3166 C C . ALA B 1 174 ? 15.797 5.145 -4.957 1 98.38 174 ALA B C 1
ATOM 3168 O O . ALA B 1 174 ? 16.938 5.602 -4.891 1 98.38 174 ALA B O 1
ATOM 3169 N N . LEU B 1 175 ? 14.867 5.309 -4.008 1 98.25 175 LEU B N 1
ATOM 3170 C CA . LEU B 1 175 ? 15.125 6.18 -2.863 1 98.25 175 LEU B CA 1
ATOM 3171 C C . LEU B 1 175 ? 15.859 5.418 -1.76 1 98.25 175 LEU B C 1
ATOM 3173 O O . LEU B 1 175 ? 17.016 5.715 -1.456 1 98.25 175 LEU B O 1
ATOM 3177 N N . ARG B 1 176 ? 15.273 4.352 -1.294 1 97.81 176 ARG B N 1
ATOM 3178 C CA . ARG B 1 176 ? 15.828 3.609 -0.168 1 97.81 176 ARG B CA 1
ATOM 3179 C C . ARG B 1 176 ? 17.109 2.887 -0.566 1 97.81 176 ARG B C 1
ATOM 3181 O O . ARG B 1 176 ? 18.016 2.717 0.256 1 97.81 176 ARG B O 1
ATOM 3188 N N . GLY B 1 177 ? 17.156 2.479 -1.811 1 96.56 177 GLY B N 1
ATOM 3189 C CA . GLY B 1 177 ? 18.359 1.845 -2.295 1 96.56 177 GLY B CA 1
ATOM 3190 C C . GLY B 1 177 ? 19.578 2.766 -2.271 1 96.56 177 GLY B C 1
ATOM 3191 O O . GLY B 1 177 ? 20.719 2.303 -2.258 1 96.56 177 GLY B O 1
ATOM 3192 N N . ARG B 1 178 ? 19.344 4.059 -2.275 1 96.06 178 ARG B N 1
ATOM 3193 C CA . ARG B 1 178 ? 20.406 5.055 -2.236 1 96.06 178 ARG B CA 1
ATOM 3194 C C . ARG B 1 178 ? 20.547 5.648 -0.839 1 96.06 178 ARG B C 1
ATOM 3196 O O . ARG B 1 178 ? 21.203 6.68 -0.66 1 96.06 178 ARG B O 1
ATOM 3203 N N . GLY B 1 179 ? 19.875 5.047 0.102 1 95.69 179 GLY B N 1
ATOM 3204 C CA . GLY B 1 179 ? 19.969 5.5 1.479 1 95.69 179 GLY B CA 1
ATOM 3205 C C . GLY B 1 179 ? 19.156 6.746 1.761 1 95.69 179 GLY B C 1
ATOM 3206 O O . GLY B 1 179 ? 19.406 7.457 2.734 1 95.69 179 GLY B O 1
ATOM 3207 N N . GLN B 1 180 ? 18.25 7.035 0.894 1 97.25 180 GLN B N 1
ATOM 3208 C CA . GLN B 1 180 ? 17.391 8.195 1.082 1 97.25 180 GLN B CA 1
ATOM 3209 C C . GLN B 1 180 ? 16.047 7.797 1.685 1 97.25 180 GLN B C 1
ATOM 3211 O O . GLN B 1 180 ? 15.648 6.629 1.617 1 97.25 180 GLN B O 1
ATOM 3216 N N . TRP B 1 181 ? 15.383 8.75 2.322 1 97.81 181 TRP B N 1
ATOM 3217 C CA . TRP B 1 181 ? 14.047 8.516 2.85 1 97.81 181 TRP B CA 1
ATOM 3218 C C . TRP B 1 181 ? 13.062 8.211 1.724 1 97.81 181 TRP B C 1
ATOM 3220 O O . TRP B 1 181 ? 13.164 8.781 0.634 1 97.81 181 TRP B O 1
ATOM 3230 N N . ASN B 1 182 ? 12.125 7.316 1.946 1 97.62 182 ASN B N 1
ATOM 3231 C CA . ASN B 1 182 ? 11.062 7.027 0.993 1 97.62 182 ASN B CA 1
ATOM 3232 C C . ASN B 1 182 ? 10.086 8.195 0.865 1 97.62 182 ASN B C 1
ATOM 3234 O O . ASN B 1 182 ? 10.203 9.188 1.587 1 97.62 182 ASN B O 1
ATOM 3238 N N . ALA B 1 183 ? 9.211 8.164 -0.109 1 96.75 183 ALA B N 1
ATOM 3239 C CA . ALA B 1 183 ? 8.203 9.195 -0.342 1 96.75 183 ALA B CA 1
ATOM 3240 C C . ALA B 1 183 ? 6.91 8.594 -0.875 1 96.75 183 ALA B C 1
ATOM 3242 O O . ALA B 1 183 ? 6.891 7.449 -1.333 1 96.75 183 ALA B O 1
ATOM 3243 N N . THR B 1 184 ? 5.859 9.352 -0.746 1 94.81 184 THR B N 1
ATOM 3244 C CA . THR B 1 184 ? 4.555 8.945 -1.257 1 94.81 184 THR B CA 1
ATOM 3245 C C . THR B 1 184 ? 3.842 10.117 -1.921 1 94.81 184 THR B C 1
ATOM 3247 O O . THR B 1 184 ? 4.148 11.281 -1.637 1 94.81 184 THR B O 1
ATOM 3250 N N . GLY B 1 185 ? 2.936 9.797 -2.809 1 94.56 185 GLY B N 1
ATOM 3251 C CA . GLY B 1 185 ? 2.133 10.828 -3.447 1 94.56 185 GLY B CA 1
ATOM 3252 C C . GLY B 1 185 ? 2.967 11.891 -4.129 1 94.56 185 GLY B C 1
ATOM 3253 O O . GLY B 1 185 ? 3.924 11.586 -4.84 1 94.56 185 GLY B O 1
ATOM 3254 N N . LYS B 1 186 ? 2.6 13.125 -3.893 1 92.75 186 LYS B N 1
ATOM 3255 C CA . LYS B 1 186 ? 3.209 14.242 -4.609 1 92.75 186 LYS B CA 1
ATOM 3256 C C . LYS B 1 186 ? 4.664 14.43 -4.191 1 92.75 186 LYS B C 1
ATOM 3258 O O . LYS B 1 186 ? 5.414 15.148 -4.852 1 92.75 186 LYS B O 1
ATOM 3263 N N . TRP B 1 187 ? 5.109 13.766 -3.182 1 93.56 187 TRP B N 1
ATOM 3264 C CA . TRP B 1 187 ? 6.469 13.961 -2.686 1 93.56 187 TRP B CA 1
ATOM 3265 C C . TRP B 1 187 ? 7.449 13.062 -3.432 1 93.56 187 TRP B C 1
ATOM 3267 O O . TRP B 1 187 ? 8.664 13.258 -3.35 1 93.56 187 TRP B O 1
ATOM 3277 N N . VAL B 1 188 ? 6.98 12.094 -4.176 1 97.5 188 VAL B N 1
ATOM 3278 C CA . VAL B 1 188 ? 7.859 11.148 -4.863 1 97.5 188 VAL B CA 1
ATOM 3279 C C . VAL B 1 188 ? 8.688 11.883 -5.91 1 97.5 188 VAL B C 1
ATOM 3281 O O . VAL B 1 188 ? 9.922 11.828 -5.887 1 97.5 188 VAL B O 1
ATOM 3284 N N . PRO B 1 189 ? 8.039 12.648 -6.82 1 97 189 PRO B N 1
ATOM 3285 C CA . PRO B 1 189 ? 8.867 13.359 -7.797 1 97 189 PRO B CA 1
ATOM 3286 C C . PRO B 1 189 ? 9.82 14.359 -7.145 1 97 189 PRO B C 1
ATOM 3288 O O . PRO B 1 189 ? 10.945 14.547 -7.617 1 97 189 PRO B O 1
ATOM 3291 N N . ARG B 1 190 ? 9.445 14.938 -6.059 1 94.19 190 ARG B N 1
ATOM 3292 C CA . ARG B 1 190 ? 10.305 15.883 -5.352 1 94.19 190 ARG B CA 1
ATOM 3293 C C . ARG B 1 190 ? 11.523 15.172 -4.766 1 94.19 190 ARG B C 1
ATOM 3295 O O . ARG B 1 190 ? 12.648 15.664 -4.879 1 94.19 190 ARG B O 1
ATOM 3302 N N . ALA B 1 191 ? 11.258 14.078 -4.172 1 96.81 191 ALA B N 1
ATOM 3303 C CA . ALA B 1 191 ? 12.33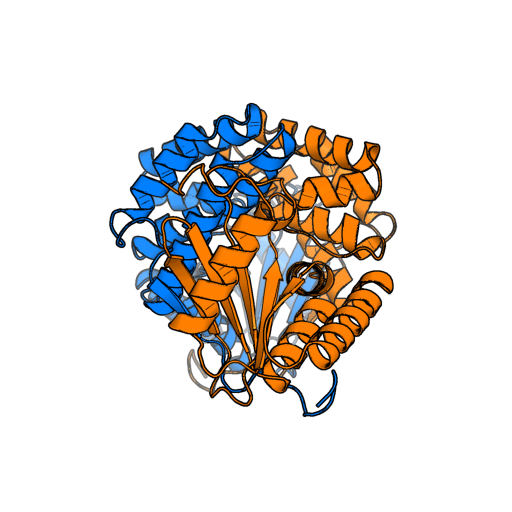6 13.305 -3.559 1 96.81 191 ALA B CA 1
ATOM 3304 C C . ALA B 1 191 ? 13.312 12.805 -4.613 1 96.81 191 ALA B C 1
ATOM 3306 O O . ALA B 1 191 ? 14.531 12.852 -4.414 1 96.81 191 ALA B O 1
ATOM 3307 N N . LEU B 1 192 ? 12.789 12.344 -5.742 1 97.88 192 LEU B N 1
ATOM 3308 C CA . LEU B 1 192 ? 13.641 11.852 -6.82 1 97.88 192 LEU B CA 1
ATOM 3309 C C . LEU B 1 192 ? 14.492 12.984 -7.391 1 97.88 192 LEU B C 1
ATOM 3311 O O . LEU B 1 192 ? 15.68 12.789 -7.668 1 97.88 192 LEU B O 1
ATOM 3315 N N . ALA B 1 193 ? 13.898 14.164 -7.539 1 96.75 193 ALA B N 1
ATOM 3316 C CA . ALA B 1 193 ? 14.609 15.32 -8.086 1 96.75 193 ALA B CA 1
ATOM 3317 C C . ALA B 1 193 ? 15.727 15.758 -7.152 1 96.75 193 ALA B C 1
ATOM 3319 O O . ALA B 1 193 ? 16.766 16.234 -7.605 1 96.75 193 ALA B O 1
ATOM 3320 N N . ARG B 1 194 ? 15.508 15.609 -5.883 1 94.75 194 ARG B N 1
ATOM 3321 C CA . ARG B 1 194 ? 16.531 15.969 -4.902 1 94.75 194 ARG B CA 1
ATOM 3322 C C . ARG B 1 194 ? 17.75 15.07 -5.027 1 94.75 194 ARG B C 1
ATOM 3324 O O . ARG B 1 194 ? 18.875 15.5 -4.754 1 94.75 194 ARG B O 1
ATOM 3331 N N . ILE B 1 195 ? 17.547 13.828 -5.402 1 94.69 195 ILE B N 1
ATOM 3332 C CA . ILE B 1 195 ? 18.672 12.93 -5.645 1 94.69 195 ILE B CA 1
ATOM 3333 C C . ILE B 1 195 ? 19.391 13.336 -6.926 1 94.69 195 ILE B C 1
ATOM 3335 O O . ILE B 1 195 ? 20.609 13.531 -6.922 1 94.69 195 ILE B O 1
ATOM 3339 N N . ASP B 1 196 ? 18.578 13.398 -7.957 1 94.31 196 ASP B N 1
ATOM 3340 C CA . ASP B 1 196 ? 19.094 13.594 -9.305 1 94.31 196 ASP B CA 1
ATOM 3341 C C . ASP B 1 196 ? 18 14.016 -10.273 1 94.31 196 ASP B C 1
ATOM 3343 O O . ASP B 1 196 ? 17.047 13.258 -10.508 1 94.31 196 ASP B O 1
ATOM 3347 N N . GLY B 1 197 ? 18.109 15.18 -10.867 1 95.88 197 GLY B N 1
ATOM 3348 C CA . GLY B 1 197 ? 17.125 15.664 -11.82 1 95.88 197 GLY B CA 1
ATOM 3349 C C . GLY B 1 197 ? 16.906 14.719 -12.984 1 95.88 197 GLY B C 1
ATOM 3350 O O . GLY B 1 197 ? 15.789 14.562 -13.469 1 95.88 197 GLY B O 1
ATOM 3351 N N . ALA B 1 198 ? 18 14.117 -13.438 1 97 198 ALA B N 1
ATOM 3352 C CA . ALA B 1 198 ? 17.906 13.188 -14.555 1 97 198 ALA B CA 1
ATOM 3353 C C . ALA B 1 198 ? 17.109 11.945 -14.172 1 97 198 ALA B C 1
ATOM 3355 O O . ALA B 1 198 ? 16.359 11.398 -14.992 1 97 198 ALA B O 1
ATOM 3356 N N . LEU B 1 199 ? 17.328 11.461 -12.938 1 97.06 199 LEU B N 1
ATOM 3357 C CA . LEU B 1 199 ? 16.547 10.328 -12.445 1 97.06 199 LEU B CA 1
ATOM 3358 C C . LEU B 1 199 ? 15.062 10.656 -12.422 1 97.06 199 LEU B C 1
ATOM 3360 O O . LEU B 1 199 ? 14.242 9.875 -12.906 1 97.06 199 LEU B O 1
ATOM 3364 N N . ALA B 1 200 ? 14.734 11.844 -11.875 1 97.44 200 ALA B N 1
ATOM 3365 C CA . ALA B 1 200 ? 13.344 12.289 -11.836 1 97.44 200 ALA B CA 1
ATOM 3366 C C . ALA B 1 200 ? 12.758 12.375 -13.242 1 97.44 200 ALA B C 1
ATOM 3368 O O . ALA B 1 200 ? 11.609 11.977 -13.469 1 97.44 200 ALA B O 1
ATOM 3369 N N . GLY B 1 201 ? 13.516 12.898 -14.133 1 96.62 201 GLY B N 1
ATOM 3370 C CA . GLY B 1 201 ? 13.086 13 -15.516 1 96.62 201 GLY B CA 1
ATOM 3371 C C . GLY B 1 201 ? 12.828 11.648 -16.156 1 96.62 201 GLY B C 1
ATOM 3372 O O . GLY B 1 201 ? 11.859 11.477 -16.891 1 96.62 201 GLY B O 1
ATOM 3373 N N . ARG B 1 202 ? 13.703 10.68 -15.914 1 97.06 202 ARG B N 1
ATOM 3374 C CA . ARG B 1 202 ? 13.523 9.336 -16.453 1 97.06 202 ARG B CA 1
ATOM 3375 C C . ARG B 1 202 ? 12.25 8.695 -15.914 1 97.06 202 ARG B C 1
ATOM 3377 O O . ARG B 1 202 ? 11.523 8.03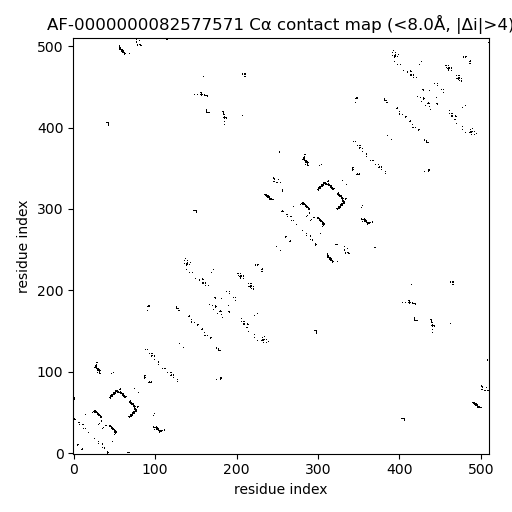1 -16.656 1 97.06 202 ARG B O 1
ATOM 3384 N N . PHE B 1 203 ? 11.992 8.867 -14.602 1 97.69 203 PHE B N 1
ATOM 3385 C CA . PHE B 1 203 ? 10.758 8.359 -14.008 1 97.69 203 PHE B CA 1
ATOM 3386 C C . PHE B 1 203 ? 9.547 8.961 -14.711 1 97.69 203 PHE B C 1
ATOM 3388 O O . PHE B 1 203 ? 8.648 8.234 -15.141 1 97.69 203 PHE B O 1
ATOM 3395 N N . ASP B 1 204 ? 9.586 10.25 -14.781 1 95.88 204 ASP B N 1
ATOM 3396 C CA . ASP B 1 204 ? 8.461 10.961 -15.375 1 95.88 204 ASP B CA 1
ATOM 3397 C C . ASP B 1 204 ? 8.227 10.516 -16.812 1 95.88 204 ASP B C 1
ATOM 3399 O O . ASP B 1 204 ? 7.105 10.156 -17.188 1 95.88 204 ASP B O 1
ATOM 3403 N N . HIS B 1 205 ? 9.242 10.508 -17.609 1 96 205 HIS B N 1
ATOM 3404 C CA . HIS B 1 205 ? 9.148 10.133 -19.016 1 96 205 HIS B CA 1
ATOM 3405 C C . HIS B 1 205 ? 8.641 8.703 -19.188 1 96 205 HIS B C 1
ATOM 3407 O O . HIS B 1 205 ? 7.723 8.445 -19.969 1 96 205 HIS B O 1
ATOM 3413 N N . ALA B 1 206 ? 9.156 7.789 -18.453 1 98.12 206 ALA B N 1
ATOM 3414 C CA . ALA B 1 206 ? 8.844 6.371 -18.594 1 98.12 206 ALA B CA 1
ATOM 3415 C C . ALA B 1 206 ? 7.391 6.09 -18.219 1 98.12 206 ALA B C 1
ATOM 3417 O O . ALA B 1 206 ? 6.672 5.438 -18.984 1 98.12 206 ALA B O 1
ATOM 3418 N N . PHE B 1 207 ? 6.988 6.648 -17.141 1 97.81 207 PHE B N 1
ATOM 3419 C CA . PHE B 1 207 ? 5.648 6.301 -16.672 1 97.81 207 PHE B CA 1
ATOM 3420 C C . PHE B 1 207 ? 4.594 7.082 -17.453 1 97.81 207 PHE B C 1
ATOM 3422 O O . PHE B 1 207 ? 3.494 6.574 -17.688 1 97.81 207 PHE B O 1
ATOM 3429 N N . ARG B 1 208 ? 4.902 8.273 -17.891 1 95.31 208 ARG B N 1
ATOM 3430 C CA . ARG B 1 208 ? 3.969 8.984 -18.75 1 95.31 208 ARG B CA 1
ATOM 3431 C C . ARG B 1 208 ? 3.748 8.219 -20.062 1 95.31 208 ARG B C 1
ATOM 3433 O O . ARG B 1 208 ? 2.613 8.102 -20.531 1 95.31 208 ARG B O 1
ATOM 3440 N N . ALA B 1 209 ? 4.809 7.723 -20.641 1 95.31 209 ALA B N 1
ATOM 3441 C CA . ALA B 1 209 ? 4.688 6.938 -21.859 1 95.31 209 ALA B CA 1
ATOM 3442 C C . ALA B 1 209 ? 3.832 5.691 -21.641 1 95.31 209 ALA B C 1
ATOM 3444 O O . ALA B 1 209 ? 2.963 5.371 -22.453 1 95.31 209 ALA B O 1
ATOM 3445 N N . LEU B 1 210 ? 4.043 5.012 -20.547 1 97 210 LEU B N 1
ATOM 3446 C CA . LEU B 1 210 ? 3.279 3.812 -20.219 1 97 210 LEU B CA 1
ATOM 3447 C C . LEU B 1 210 ? 1.798 4.141 -20.062 1 97 210 LEU B C 1
ATOM 3449 O O . LEU B 1 210 ? 0.942 3.457 -20.625 1 97 210 LEU B O 1
ATOM 3453 N N . PHE B 1 211 ? 1.52 5.191 -19.328 1 95.69 211 PHE B N 1
ATOM 3454 C CA . PHE B 1 211 ? 0.14 5.504 -18.969 1 95.69 211 PHE B CA 1
ATOM 3455 C C . PHE B 1 211 ? -0.605 6.09 -20.172 1 95.69 211 PHE B C 1
ATOM 3457 O O . PHE B 1 211 ? -1.804 5.855 -20.328 1 95.69 211 PHE B O 1
ATOM 3464 N N . ALA B 1 212 ? 0.084 6.82 -20.984 1 91.12 212 ALA B N 1
ATOM 3465 C CA . ALA B 1 212 ? -0.549 7.488 -22.125 1 91.12 212 ALA B CA 1
ATOM 3466 C C . ALA B 1 212 ? -0.781 6.512 -23.281 1 91.12 212 ALA B C 1
ATOM 3468 O O . ALA B 1 212 ? -1.841 6.523 -23.906 1 91.12 212 ALA B O 1
ATOM 3469 N N . SER B 1 213 ? 0.198 5.598 -23.531 1 91.38 213 SER B N 1
ATOM 3470 C CA . SER B 1 213 ? 0.107 4.832 -24.766 1 91.38 213 SER B CA 1
ATOM 3471 C C . SER B 1 213 ? 0.275 3.338 -24.5 1 91.38 213 SER B C 1
ATOM 3473 O O . SER B 1 213 ? 0.183 2.527 -25.438 1 91.38 213 SER B O 1
ATOM 3475 N N . GLY B 1 214 ? 0.622 3.029 -23.312 1 92.75 214 GLY B N 1
ATOM 3476 C CA . GLY B 1 214 ? 0.812 1.617 -23.016 1 92.75 214 GLY B CA 1
ATOM 3477 C C . GLY B 1 214 ? 2.201 1.117 -23.375 1 92.75 214 GLY B C 1
ATOM 3478 O O . GLY B 1 214 ? 2.486 -0.075 -23.25 1 92.75 214 GLY B O 1
ATOM 3479 N N . THR B 1 215 ? 3.041 2.02 -23.797 1 93.94 215 THR B N 1
ATOM 3480 C CA . THR B 1 215 ? 4.406 1.638 -24.156 1 93.94 215 THR B CA 1
ATOM 3481 C C . THR B 1 215 ? 5.23 1.361 -22.906 1 93.94 215 THR B C 1
ATOM 3483 O O . THR B 1 215 ? 5.52 2.277 -22.125 1 93.94 215 THR B O 1
ATOM 3486 N N . ALA B 1 216 ? 5.676 0.162 -22.781 1 96.88 216 ALA B N 1
ATOM 3487 C CA . ALA B 1 216 ? 6.23 -0.276 -21.5 1 96.88 216 ALA B CA 1
ATOM 3488 C C . ALA B 1 216 ? 7.754 -0.26 -21.531 1 96.88 216 ALA B C 1
ATOM 3490 O O . ALA B 1 216 ? 8.398 -0.363 -20.484 1 96.88 216 ALA B O 1
ATOM 3491 N N . ASP B 1 217 ? 8.375 -0.049 -22.625 1 97.19 217 ASP B N 1
ATOM 3492 C CA . ASP B 1 217 ? 9.812 -0.25 -22.797 1 97.19 217 ASP B CA 1
ATOM 3493 C C . ASP B 1 217 ? 10.609 0.637 -21.844 1 97.19 217 ASP B C 1
ATOM 3495 O O . ASP B 1 217 ? 11.547 0.172 -21.188 1 97.19 217 ASP B O 1
ATOM 3499 N N . ALA B 1 218 ? 10.234 1.864 -21.797 1 98.12 218 ALA B N 1
ATOM 3500 C CA . ALA B 1 218 ? 11 2.799 -20.969 1 98.12 218 ALA B CA 1
ATOM 3501 C C . ALA B 1 218 ? 10.898 2.439 -19.5 1 98.12 218 ALA B C 1
ATOM 3503 O O . ALA B 1 218 ? 11.867 2.584 -18.75 1 98.12 218 ALA B O 1
ATOM 3504 N N . VAL B 1 219 ? 9.734 2.016 -19.078 1 98.5 219 VAL B N 1
ATOM 3505 C CA . VAL B 1 219 ? 9.547 1.634 -17.672 1 98.5 219 VAL B CA 1
ATOM 3506 C C . VAL B 1 219 ? 10.344 0.371 -17.375 1 98.5 219 VAL B C 1
ATOM 3508 O O . VAL B 1 219 ? 10.961 0.259 -16.312 1 98.5 219 VAL B O 1
ATOM 3511 N N . ILE B 1 220 ? 10.32 -0.561 -18.297 1 98.44 220 ILE B N 1
ATOM 3512 C CA . ILE B 1 220 ? 11.062 -1.801 -18.109 1 98.44 220 ILE B CA 1
ATOM 3513 C C . ILE B 1 220 ? 12.555 -1.499 -18.047 1 98.44 220 ILE B C 1
ATOM 3515 O O . ILE B 1 220 ? 13.266 -2.012 -17.172 1 98.44 220 ILE B O 1
ATOM 3519 N N . ALA B 1 221 ? 13.031 -0.625 -18.891 1 98.56 221 ALA B N 1
ATOM 3520 C CA . ALA B 1 221 ? 14.438 -0.211 -18.859 1 98.56 221 ALA B CA 1
ATOM 3521 C C . ALA B 1 221 ? 14.781 0.479 -17.547 1 98.56 221 ALA B C 1
ATOM 3523 O O . ALA B 1 221 ? 15.859 0.252 -16.984 1 98.56 221 ALA B O 1
ATOM 3524 N N . LEU B 1 222 ? 13.922 1.332 -17.094 1 98.62 222 LEU B N 1
ATOM 3525 C CA . LEU B 1 222 ? 14.117 2.021 -15.828 1 98.62 222 LEU B CA 1
ATOM 3526 C C . LEU B 1 222 ? 14.211 1.023 -14.68 1 98.62 222 LEU B C 1
ATOM 3528 O O . LEU B 1 222 ? 15.07 1.151 -13.805 1 98.62 222 LEU B O 1
ATOM 3532 N N . ALA B 1 223 ? 13.328 0.048 -14.625 1 98.75 223 ALA B N 1
ATOM 3533 C CA . ALA B 1 223 ? 13.336 -0.98 -13.586 1 98.75 223 ALA B CA 1
ATOM 3534 C C . ALA B 1 223 ? 14.641 -1.763 -13.602 1 98.75 223 ALA B C 1
ATOM 3536 O O . ALA B 1 223 ? 15.25 -1.986 -12.547 1 98.75 223 ALA B O 1
ATOM 3537 N N . GLU B 1 224 ? 15.078 -2.129 -14.797 1 98.5 224 GLU B N 1
ATOM 3538 C CA . GLU B 1 224 ? 16.328 -2.869 -14.922 1 98.5 224 GLU B CA 1
ATOM 3539 C C . GLU B 1 224 ? 17.516 -2.043 -14.422 1 98.5 224 GLU B C 1
ATOM 3541 O O . GLU B 1 224 ? 18.375 -2.561 -13.719 1 98.5 224 GLU B O 1
ATOM 3546 N N . ARG B 1 225 ? 17.516 -0.825 -14.75 1 98.19 225 ARG B N 1
ATOM 3547 C CA . ARG B 1 225 ? 18.578 0.074 -14.328 1 98.19 225 ARG B CA 1
ATOM 3548 C C . ARG B 1 225 ? 18.609 0.209 -12.805 1 98.19 225 ARG B C 1
ATOM 3550 O O . ARG B 1 225 ? 19.688 0.17 -12.203 1 98.19 225 ARG B O 1
ATOM 3557 N N . GLU B 1 226 ? 17.453 0.385 -12.164 1 98.25 226 GLU B N 1
ATOM 3558 C CA . GLU B 1 226 ? 17.391 0.583 -10.719 1 98.25 226 GLU B CA 1
ATOM 3559 C C . GLU B 1 226 ? 17.688 -0.714 -9.969 1 98.25 226 GLU B C 1
ATOM 3561 O O . GLU B 1 226 ? 18.219 -0.687 -8.852 1 98.25 226 GLU B O 1
ATOM 3566 N N . LEU B 1 227 ? 17.406 -1.849 -10.609 1 98.62 227 LEU B N 1
ATOM 3567 C CA . LEU B 1 227 ? 17.609 -3.146 -9.977 1 98.62 227 LEU B CA 1
ATOM 3568 C C . LEU B 1 227 ? 19.078 -3.561 -10.062 1 98.62 227 LEU B C 1
ATOM 3570 O O . LEU B 1 227 ? 19.578 -4.285 -9.203 1 98.62 227 LEU B O 1
ATOM 3574 N N . ALA B 1 228 ? 19.797 -3.055 -11.016 1 98.31 228 ALA B N 1
ATOM 3575 C CA . ALA B 1 228 ? 21.141 -3.525 -11.375 1 98.31 228 ALA B CA 1
ATOM 3576 C C . ALA B 1 228 ? 22.094 -3.436 -10.188 1 98.31 228 ALA B C 1
ATOM 3578 O O . ALA B 1 228 ? 22.75 -4.414 -9.836 1 98.31 228 ALA B O 1
ATOM 3579 N N . PRO B 1 229 ? 22.125 -2.316 -9.43 1 97.69 229 PRO B N 1
ATOM 3580 C CA . PRO B 1 229 ? 23.078 -2.213 -8.32 1 97.69 229 PRO B CA 1
ATOM 3581 C C . PRO B 1 229 ? 22.734 -3.148 -7.16 1 97.69 229 PRO B C 1
ATOM 3583 O O . PRO B 1 229 ? 23.547 -3.332 -6.25 1 97.69 229 PRO B O 1
ATOM 3586 N N . HIS B 1 230 ? 21.578 -3.736 -7.215 1 97.75 230 HIS B N 1
ATOM 3587 C CA . HIS B 1 230 ? 21.125 -4.543 -6.09 1 97.75 230 HIS B CA 1
ATOM 3588 C C . HIS B 1 230 ? 21.047 -6.02 -6.465 1 97.75 230 HIS B C 1
ATOM 3590 O O . HIS B 1 230 ? 20.406 -6.809 -5.773 1 97.75 230 HIS B O 1
ATOM 3596 N N . GLY B 1 231 ? 21.562 -6.395 -7.625 1 96.75 231 GLY B N 1
ATOM 3597 C CA . GLY B 1 231 ? 21.594 -7.797 -8.016 1 96.75 231 GLY B CA 1
ATOM 3598 C C . GLY B 1 231 ? 20.656 -8.117 -9.164 1 96.75 231 GLY B C 1
ATOM 3599 O O . GLY B 1 231 ? 20.562 -9.266 -9.594 1 96.75 231 GLY B O 1
ATOM 3600 N N . GLY B 1 232 ? 19.875 -7.109 -9.672 1 97.75 232 GLY B N 1
ATOM 3601 C CA . GLY B 1 232 ? 19.016 -7.285 -10.828 1 97.75 232 GLY B CA 1
ATOM 3602 C C . GLY B 1 232 ? 17.672 -7.91 -10.492 1 97.75 232 GLY B C 1
ATOM 3603 O O . GLY B 1 232 ? 17.219 -7.832 -9.352 1 97.75 232 GLY B O 1
ATOM 3604 N N . MET B 1 233 ? 17.031 -8.391 -11.508 1 96.5 233 MET B N 1
ATOM 3605 C CA . MET B 1 233 ? 15.742 -9.047 -11.344 1 96.5 233 MET B CA 1
ATOM 3606 C C . MET B 1 233 ? 15.852 -10.242 -10.414 1 96.5 233 MET B C 1
ATOM 3608 O O . MET B 1 233 ? 16.906 -10.883 -10.328 1 96.5 233 MET B O 1
ATOM 3612 N N . ARG B 1 234 ? 14.75 -10.5 -9.727 1 96.25 234 ARG B N 1
ATOM 3613 C CA . ARG B 1 234 ? 14.75 -11.602 -8.766 1 96.25 234 ARG B CA 1
ATOM 3614 C C . ARG B 1 234 ? 13.516 -12.477 -8.93 1 96.25 234 ARG B C 1
ATOM 3616 O O . ARG B 1 234 ? 12.383 -11.992 -8.812 1 96.25 234 ARG B O 1
ATOM 3623 N N . PHE B 1 235 ? 13.781 -13.734 -9.242 1 95.44 235 PHE B N 1
ATOM 3624 C CA . PHE B 1 235 ? 12.727 -14.734 -9.328 1 95.44 235 PHE B CA 1
ATOM 3625 C C . PHE B 1 235 ? 13.25 -16.109 -8.938 1 95.44 235 PHE B C 1
ATOM 3627 O O . PHE B 1 235 ? 12.953 -16.609 -7.852 1 95.44 235 PHE B O 1
ATOM 3634 N N . ASP B 1 236 ? 14.172 -16.578 -9.742 1 94.06 236 ASP B N 1
ATOM 3635 C CA . ASP B 1 236 ? 14.719 -17.906 -9.523 1 94.06 236 ASP B CA 1
ATOM 3636 C C . ASP B 1 236 ? 15.484 -17.969 -8.203 1 94.06 236 ASP B C 1
ATOM 3638 O O . ASP B 1 236 ? 16.422 -17.203 -7.984 1 94.06 236 ASP B O 1
ATOM 3642 N N . GLY B 1 237 ? 15.039 -18.828 -7.34 1 94.81 237 GLY B N 1
ATOM 3643 C CA . GLY B 1 237 ? 15.719 -19.031 -6.07 1 94.81 237 GLY B CA 1
ATOM 3644 C C . GLY B 1 237 ? 15.164 -18.156 -4.953 1 94.81 237 GLY B C 1
ATOM 3645 O O . GLY B 1 237 ? 15.633 -18.234 -3.814 1 94.81 237 GLY B O 1
ATOM 3646 N N . ASP B 1 238 ? 14.172 -17.422 -5.262 1 95.31 238 ASP B N 1
ATOM 3647 C CA . ASP B 1 238 ? 13.586 -16.578 -4.227 1 95.31 238 ASP B CA 1
ATOM 3648 C C . ASP B 1 238 ? 12.789 -17.406 -3.227 1 95.31 238 ASP B C 1
ATOM 3650 O O . ASP B 1 238 ? 12.055 -18.328 -3.617 1 95.31 238 ASP B O 1
ATOM 3654 N N . VAL B 1 239 ? 12.992 -17.109 -1.957 1 95.56 239 VAL B N 1
ATOM 3655 C CA . VAL B 1 239 ? 12.25 -17.75 -0.878 1 95.56 239 VAL B CA 1
ATOM 3656 C C . VAL B 1 239 ? 11.805 -16.703 0.137 1 95.56 239 VAL B C 1
ATOM 3658 O O . VAL B 1 239 ? 12.625 -15.953 0.663 1 95.56 239 VAL B O 1
ATOM 3661 N N . GLN B 1 240 ? 10.539 -16.625 0.36 1 94.75 240 GLN B N 1
ATOM 3662 C CA . GLN B 1 240 ? 9.953 -15.758 1.376 1 94.75 240 GLN B CA 1
ATOM 3663 C C . GLN B 1 240 ? 9.25 -16.562 2.459 1 94.75 240 GLN B C 1
ATOM 3665 O O . GLN B 1 240 ? 8.25 -17.234 2.188 1 94.75 240 GLN B O 1
ATOM 3670 N N . VAL B 1 241 ? 9.719 -16.469 3.65 1 95.25 241 VAL B N 1
ATOM 3671 C CA . VAL B 1 241 ? 9.211 -17.266 4.762 1 95.25 241 VAL B CA 1
ATOM 3672 C C . VAL B 1 241 ? 8.297 -16.406 5.637 1 95.25 241 VAL B C 1
ATOM 3674 O O . VAL B 1 241 ? 8.648 -15.281 5.992 1 95.25 241 VAL B O 1
ATOM 3677 N N . ALA B 1 242 ? 7.117 -16.906 5.91 1 94.31 242 ALA B N 1
ATOM 3678 C CA . ALA B 1 242 ? 6.16 -16.203 6.77 1 94.31 242 ALA B CA 1
ATOM 3679 C C . ALA B 1 242 ? 6.512 -16.391 8.242 1 94.31 242 ALA B C 1
ATOM 3681 O O . ALA B 1 242 ? 7.414 -17.156 8.578 1 94.31 242 ALA B O 1
ATOM 3682 N N . SER B 1 243 ? 5.82 -15.648 9.078 1 93.44 243 SER B N 1
ATOM 3683 C CA . SER B 1 243 ? 5.98 -15.844 10.516 1 93.44 243 SER B CA 1
ATOM 3684 C C . SER B 1 243 ? 5.461 -17.219 10.945 1 93.44 243 SER B C 1
ATOM 3686 O O . SER B 1 243 ? 4.371 -17.625 10.547 1 93.44 243 SER B O 1
ATOM 3688 N N . PRO B 1 244 ? 6.203 -17.844 11.773 1 94.44 244 PRO B N 1
ATOM 3689 C CA . PRO B 1 244 ? 5.73 -19.141 12.281 1 94.44 244 PRO B CA 1
ATOM 3690 C C . PRO B 1 244 ? 4.445 -19.016 13.094 1 94.44 244 PRO B C 1
ATOM 3692 O O . PRO B 1 244 ? 3.768 -20.016 13.336 1 94.44 244 PRO B O 1
ATOM 3695 N N . ALA B 1 245 ? 4.109 -17.828 13.445 1 93.44 245 ALA B N 1
ATOM 3696 C CA . ALA B 1 245 ? 2.926 -17.594 14.273 1 93.44 245 ALA B CA 1
ATOM 3697 C C . ALA B 1 245 ? 1.662 -17.547 13.422 1 93.44 245 ALA B C 1
ATOM 3699 O O . ALA B 1 245 ? 0.548 -17.609 13.945 1 93.44 245 ALA B O 1
ATOM 3700 N N . TRP B 1 246 ? 1.802 -17.484 12.195 1 94.12 246 TRP B N 1
ATOM 3701 C CA . TRP B 1 246 ? 0.657 -17.359 11.297 1 94.12 246 TRP B CA 1
ATOM 3702 C C . TRP B 1 246 ? 0.027 -18.734 11.039 1 94.12 246 TRP B C 1
ATOM 3704 O O . TRP B 1 246 ? 0.197 -19.312 9.961 1 94.12 246 TRP B O 1
ATOM 3714 N N . ARG B 1 247 ? -0.738 -19.156 12 1 94.69 247 ARG B N 1
ATOM 3715 C CA . ARG B 1 247 ? -1.391 -20.469 11.977 1 94.69 247 ARG B CA 1
ATOM 3716 C C . ARG B 1 247 ? -2.789 -20.391 12.578 1 94.69 247 ARG B C 1
ATOM 3718 O O . ARG B 1 247 ? -2.996 -19.734 13.602 1 94.69 247 ARG B O 1
ATOM 3725 N N . ALA B 1 248 ? -3.67 -20.984 11.883 1 92.31 248 ALA B N 1
ATOM 3726 C CA . ALA B 1 248 ? -5.016 -21.109 12.438 1 92.31 248 ALA B CA 1
ATOM 3727 C C . ALA B 1 248 ? -5.168 -22.438 13.18 1 92.31 248 ALA B C 1
ATOM 3729 O O . ALA B 1 248 ? -4.402 -23.375 12.961 1 92.31 248 ALA B O 1
ATOM 3730 N N . PRO B 1 249 ? -6.164 -22.438 14.055 1 86.56 249 PRO B N 1
ATOM 3731 C CA . PRO B 1 249 ? -6.383 -23.703 14.75 1 86.56 249 PRO B CA 1
ATOM 3732 C C . PRO B 1 249 ? -6.66 -24.859 13.789 1 86.56 249 PRO B C 1
ATOM 3734 O O . PRO B 1 249 ? -7.277 -24.656 12.734 1 86.56 249 PRO B O 1
ATOM 3737 N N . ALA B 1 250 ? -6.355 -26.031 14.172 1 80.12 250 ALA B N 1
ATOM 3738 C CA . ALA B 1 250 ? -6.445 -27.234 13.344 1 80.12 250 ALA B CA 1
ATOM 3739 C C . ALA B 1 250 ? -7.898 -27.578 13.023 1 80.12 250 ALA B C 1
ATOM 3741 O O . ALA B 1 250 ? -8.805 -27.266 13.805 1 80.12 250 ALA B O 1
ATOM 3742 N N . GLY B 1 251 ? -8.133 -28.266 11.789 1 74.06 251 GLY B N 1
ATOM 3743 C CA . GLY B 1 251 ? -9.406 -28.891 11.469 1 74.06 251 GLY B CA 1
ATOM 3744 C C . GLY B 1 251 ? -10.312 -28 10.633 1 74.06 251 GLY B C 1
ATOM 3745 O O . GLY B 1 251 ? -11.477 -28.344 10.406 1 74.06 251 GLY B O 1
ATOM 3746 N N . ARG B 1 252 ? -9.961 -26.875 10.117 1 75.75 252 ARG B N 1
ATOM 3747 C CA . ARG B 1 252 ? -10.875 -25.969 9.422 1 75.75 252 ARG B CA 1
ATOM 3748 C C . ARG B 1 252 ? -11.242 -26.531 8.047 1 75.75 252 ARG B C 1
ATOM 3750 O O . ARG B 1 252 ? -12.406 -26.469 7.633 1 75.75 252 ARG B O 1
ATOM 3757 N N . PHE B 1 253 ? -10.344 -26.984 7.211 1 72.56 253 PHE B N 1
ATOM 3758 C CA . PHE B 1 253 ? -10.672 -27.438 5.867 1 72.56 253 PHE B CA 1
ATOM 3759 C C . PHE B 1 253 ? -10.398 -28.938 5.723 1 72.56 253 PHE B C 1
ATOM 3761 O O . PHE B 1 253 ? -10.414 -29.469 4.613 1 72.56 253 PHE B O 1
ATOM 3768 N N . GLY B 1 254 ? -10.281 -29.672 6.535 1 62.03 254 GLY B N 1
ATOM 3769 C CA . GLY B 1 254 ? -10.188 -31.094 6.203 1 62.03 254 GLY B CA 1
ATOM 3770 C C . GLY B 1 254 ? -9.75 -31.953 7.375 1 62.03 254 GLY B C 1
ATOM 3771 O O . GLY B 1 254 ? -10.055 -33.156 7.422 1 62.03 254 GLY B O 1
ATOM 3772 N N . ALA B 1 255 ? -8.57 -31.656 8.086 1 47.47 255 ALA B N 1
ATOM 3773 C CA . ALA B 1 255 ? -8.086 -32.875 8.75 1 47.47 255 ALA B CA 1
ATOM 3774 C C . ALA B 1 255 ? -8.812 -33.094 10.07 1 47.47 255 ALA B C 1
ATOM 3776 O O . ALA B 1 255 ? -9.188 -32.156 10.75 1 47.47 255 ALA B O 1
#